Protein AF-A0A951RUV2-F1 (afdb_monomer_lite)

Foldseek 3Di:
DDPPDDQPPPPPFDDLQVLADDDDQDLDDDDPVLLVVLVVQCVDPPRRANLSVVSCCVNFLCVDPLLVVLLCVLLVLLLVFQKFKADPVRDTPPVLSVVPRSDQALSVLLVQQLCCQAAQKWKKFWDQDPVVRDIDIGTQPPNQDQLLQCWGHSYSVDDDTDNVCPGPCELAGMDMHGDNRDRHLSSVLSVLRSLLVVLVVVVVVVCVCVVQPEEEAEDAPVDPVRVVVVVVVVVVVDDHHYDYDYPPDDDDDDDDPPDPSVVSVVSNVVSSQVSLCSRQVADQDPDPPPDDPVRNVVSVVSSVVVSVVSQVSSQVCCAPRVQVNCCVSPNDPPPIGMHTDDDDPLVVVVVVVVVCVVPDDDDPVVCCVSVVDDDPDDDDDPPVDDDPPPDPPDDD

Radius of gyration: 33.28 Å; chains: 1; bounding box: 91×109×93 Å

Secondary structure (DSSP, 8-state):
-----------S---TGGGPPP-PPP-----HHHHHHHHHHHT-SSS---HHHHHHIIIIITTSHHHHHHHHHHHHHHHTS-EEEE-TTS-B-HHHHHHHTT-HHHHHHHHHHHHHHHHSEEEEEEEEETTTTEEEEEEPPGGGEETTTTEEESSTTSS-EEETTTSTTBTTTEEEEE-SS--HHHHHHHHHHHHHHHHHHHHHHHHHHHHS--EEEE--TT-HHHHHHHHHHHHHT-SS-EEEE-TT---PPP------SHHHHHHHHHHHHHHHHHHTSS-----TTT--HHHHHHHHHHHHHHHHHHHHHHHHHIIIIIHHHHHHHTSS-TT-EEEE-----HHHHHHHHHHHTTTSPPPHHHHHHHH------PPP---S-----TTSSS--

Sequence (396 aa):
MAATQQNAKVGNQRRIYTDLVEKSISLVRQDIMKWKAAWRAALNADYPSRYQLYNLYDTDILQDALVTSQIENRIQATLGANFNLYNSGGDIDEELTAAHQNTELFNELIKQILNTRFFGHSLIEFDWDDSHEKLSVNLIPRQNVLPKQGTVLKDYSEQNGIQYRDESGYGVWILEFGSNIDLGLLNKAVPHVLFKKFAQSCWSELAEIYGIPPRVYKTDTQDPQALARGKRMMKDMGAAAWFIIDTTEEFEWAKGVSTNGDVYNNLIRLSDNQISLLIQGAIIGQDTEHGSYGKDAAGQNLLNSLVLADMALVEMYMNSKVMPALAAIGIVPADTKFKFEMAEDLAELWKMTTEALPYYEIDPEWVKDKFGLEVTGKREQSNPFGSLNAAESFFV

Structure (mmCIF, N/CA/C/O backbone):
data_AF-A0A951RUV2-F1
#
_entry.id   AF-A0A951RUV2-F1
#
loop_
_atom_site.group_PDB
_atom_site.id
_atom_site.type_symbol
_atom_site.label_atom_id
_atom_site.label_alt_id
_atom_site.label_comp_id
_atom_site.label_asym_id
_atom_site.label_entity_id
_atom_site.label_seq_id
_atom_site.pdbx_PDB_ins_code
_atom_site.Cartn_x
_atom_site.Cartn_y
_atom_site.Cartn_z
_atom_site.occupancy
_atom_site.B_iso_or_equiv
_atom_site.auth_seq_id
_atom_site.auth_comp_id
_atom_site.auth_asym_id
_atom_site.auth_atom_id
_atom_site.pdbx_PDB_model_num
ATOM 1 N N . MET A 1 1 ? -14.683 -9.192 44.762 1.00 33.47 1 MET A N 1
ATOM 2 C CA . MET A 1 1 ? -14.548 -10.506 44.101 1.00 33.47 1 MET A CA 1
ATOM 3 C C . MET A 1 1 ? -14.005 -10.239 42.710 1.00 33.47 1 MET A C 1
ATOM 5 O O . MET A 1 1 ? -14.765 -9.822 41.851 1.00 33.47 1 MET A O 1
ATOM 9 N N . ALA A 1 2 ? -12.685 -10.328 42.548 1.00 30.19 2 ALA A N 1
ATOM 10 C CA . ALA A 1 2 ? -12.018 -10.106 41.270 1.00 30.19 2 ALA A CA 1
ATOM 11 C C . ALA A 1 2 ? -12.207 -11.360 40.411 1.00 30.19 2 ALA A C 1
ATOM 13 O O . ALA A 1 2 ? -11.742 -12.436 40.786 1.00 30.19 2 ALA A O 1
ATOM 14 N N . ALA A 1 3 ? -12.953 -11.237 39.315 1.00 30.61 3 ALA A N 1
ATOM 15 C CA . ALA A 1 3 ? -13.067 -12.298 38.330 1.00 30.61 3 ALA A CA 1
ATOM 16 C C . ALA A 1 3 ? -11.730 -12.392 37.589 1.00 30.61 3 ALA A C 1
ATOM 18 O O . ALA A 1 3 ? -11.352 -11.493 36.846 1.00 30.61 3 ALA A O 1
ATOM 19 N N . THR A 1 4 ? -10.990 -13.465 37.846 1.00 32.16 4 THR A N 1
ATOM 20 C CA . THR A 1 4 ? -9.797 -13.846 37.096 1.00 32.16 4 THR A CA 1
ATOM 21 C C . THR A 1 4 ? -10.212 -14.119 35.648 1.00 32.16 4 THR A C 1
ATOM 23 O O . THR A 1 4 ? -10.772 -15.176 35.361 1.00 32.16 4 THR A O 1
ATOM 26 N N . GLN A 1 5 ? -9.984 -13.162 34.745 1.00 36.44 5 GLN A N 1
ATOM 27 C CA . GLN A 1 5 ? -10.025 -13.416 33.306 1.00 36.44 5 GLN A CA 1
ATOM 28 C C . GLN A 1 5 ? -8.937 -14.450 33.000 1.00 36.44 5 GLN A C 1
ATOM 30 O O . GLN A 1 5 ? -7.744 -14.201 33.160 1.00 36.44 5 GLN A O 1
ATOM 35 N N . GLN A 1 6 ? -9.357 -15.667 32.659 1.00 34.53 6 GLN A N 1
ATOM 36 C CA . GLN A 1 6 ? -8.458 -16.680 32.129 1.00 34.53 6 GLN A CA 1
ATOM 37 C C . GLN A 1 6 ? -8.053 -16.234 30.725 1.00 34.53 6 GLN A C 1
ATOM 39 O O . GLN A 1 6 ? -8.853 -16.357 29.801 1.00 34.53 6 GLN A O 1
ATOM 44 N N . ASN A 1 7 ? -6.823 -15.738 30.570 1.00 40.34 7 ASN A N 1
ATOM 45 C CA . ASN A 1 7 ? -6.194 -15.605 29.256 1.00 40.34 7 ASN A CA 1
ATOM 46 C C . ASN A 1 7 ? -6.353 -16.943 28.530 1.00 40.34 7 ASN A C 1
ATOM 48 O O . ASN A 1 7 ? -6.012 -17.993 29.093 1.00 40.34 7 ASN A O 1
ATOM 52 N N . ALA A 1 8 ? -6.910 -16.915 27.319 1.00 44.31 8 ALA A N 1
ATOM 53 C CA . ALA A 1 8 ? -7.045 -18.096 26.483 1.00 44.31 8 ALA A CA 1
ATOM 54 C C . ALA A 1 8 ? -5.636 -18.638 26.209 1.00 44.31 8 ALA A C 1
ATOM 56 O O . ALA A 1 8 ? -4.925 -18.156 25.333 1.00 44.31 8 ALA A O 1
ATOM 57 N N . LYS A 1 9 ? -5.190 -19.606 27.022 1.00 45.03 9 LYS A N 1
ATOM 58 C CA . LYS A 1 9 ? -3.897 -20.262 26.836 1.00 45.03 9 LYS A CA 1
ATOM 59 C C . LYS A 1 9 ? -3.842 -20.787 25.407 1.00 45.03 9 LYS A C 1
ATOM 61 O O . LYS A 1 9 ? -4.787 -21.447 24.978 1.00 45.03 9 LYS A O 1
ATOM 66 N N . VAL A 1 10 ? -2.723 -20.506 24.734 1.00 51.00 10 VAL A N 1
ATOM 67 C CA . VAL A 1 10 ? -2.318 -20.977 23.401 1.00 51.00 10 VAL A CA 1
ATOM 68 C C . VAL A 1 10 ? -2.370 -22.511 23.360 1.00 51.00 10 VAL A C 1
ATOM 70 O O . VAL A 1 10 ? -1.379 -23.215 23.535 1.00 51.00 10 VAL A O 1
ATOM 73 N N . GLY A 1 11 ? -3.571 -23.067 23.252 1.00 41.19 11 GLY A N 1
ATOM 74 C CA . GLY A 1 11 ? -3.812 -24.497 23.308 1.00 41.19 11 GLY A CA 1
ATOM 75 C C . GLY A 1 11 ? -3.568 -25.099 21.939 1.00 41.19 11 GLY A C 1
ATOM 76 O O . GLY A 1 11 ? -4.461 -25.053 21.107 1.00 41.19 11 GLY A O 1
ATOM 77 N N . ASN A 1 12 ? -2.375 -25.661 21.720 1.00 49.88 12 ASN A N 1
ATOM 78 C CA . ASN A 1 12 ? -2.030 -26.570 20.616 1.00 49.88 12 ASN A CA 1
ATOM 79 C C . ASN A 1 12 ? -2.575 -26.162 19.225 1.00 49.88 12 ASN A C 1
ATOM 81 O O . ASN A 1 12 ? -2.981 -27.017 18.437 1.00 49.88 12 ASN A O 1
ATOM 85 N N . GLN A 1 13 ? -2.633 -24.858 18.944 1.00 61.56 13 GLN A N 1
ATOM 86 C CA . GLN A 1 13 ? -3.027 -24.330 17.644 1.00 61.56 13 GLN A CA 1
ATOM 87 C C . GLN A 1 13 ? -1.824 -24.350 16.712 1.00 61.56 13 GLN A C 1
ATOM 89 O O . GLN A 1 13 ? -0.704 -24.002 17.093 1.00 61.56 13 GLN A O 1
ATOM 94 N N . ARG A 1 14 ? -2.060 -24.797 15.481 1.00 68.75 14 ARG A N 1
ATOM 95 C CA . ARG A 1 14 ? -1.040 -24.835 14.445 1.00 68.75 14 ARG A CA 1
ATOM 96 C C . ARG A 1 14 ? -0.715 -23.404 14.013 1.00 68.75 14 ARG A C 1
ATOM 98 O O . ARG A 1 14 ? -1.588 -22.729 13.484 1.00 68.75 14 ARG A O 1
ATOM 105 N N . ARG A 1 15 ? 0.534 -22.978 14.212 1.00 82.75 15 ARG A N 1
ATOM 106 C CA . ARG A 1 15 ? 1.041 -21.678 13.746 1.00 82.75 15 ARG A CA 1
ATOM 107 C C . ARG A 1 15 ? 1.418 -21.786 12.271 1.00 82.75 15 ARG A C 1
ATOM 109 O O . ARG A 1 15 ? 2.329 -22.540 11.927 1.00 82.75 15 ARG A O 1
ATOM 116 N N . ILE A 1 16 ? 0.702 -21.083 11.398 1.00 86.06 16 ILE A N 1
ATOM 117 C CA . ILE A 1 16 ? 0.929 -21.121 9.948 1.00 86.06 16 ILE A CA 1
ATOM 118 C C . ILE A 1 16 ? 2.217 -20.381 9.598 1.00 86.06 16 ILE A C 1
ATOM 120 O O . ILE A 1 16 ? 2.990 -20.882 8.785 1.00 86.06 16 ILE A O 1
ATOM 124 N N . TYR A 1 17 ? 2.468 -19.225 10.214 1.00 85.00 17 TYR A N 1
ATOM 125 C CA . TYR A 1 17 ? 3.610 -18.365 9.917 1.00 85.00 17 TYR A CA 1
ATOM 126 C C . TYR A 1 17 ? 4.951 -19.076 10.142 1.00 85.00 17 TYR A C 1
ATOM 128 O O . TYR A 1 17 ? 5.826 -19.039 9.281 1.00 85.00 17 TYR A O 1
ATOM 136 N N . THR A 1 18 ? 5.093 -19.803 11.255 1.00 84.69 18 THR A N 1
ATOM 137 C CA . THR A 1 18 ? 6.310 -20.570 11.582 1.00 84.69 18 THR A CA 1
ATOM 138 C C . THR A 1 18 ? 6.524 -21.784 10.665 1.00 84.69 18 THR A C 1
ATOM 140 O O . THR A 1 18 ? 7.637 -22.286 10.548 1.00 84.69 18 THR A O 1
ATOM 143 N N . ASP A 1 19 ? 5.465 -22.261 10.005 1.00 84.06 19 ASP A N 1
ATOM 144 C CA . ASP A 1 19 ? 5.471 -23.428 9.114 1.00 84.06 19 ASP A CA 1
ATOM 145 C C . ASP A 1 19 ? 5.934 -23.090 7.675 1.00 84.06 19 ASP A C 1
ATOM 147 O O . ASP A 1 19 ? 6.015 -23.994 6.832 1.00 84.06 19 ASP A O 1
ATOM 151 N N . LEU A 1 20 ? 6.181 -21.808 7.370 1.00 87.56 20 LEU A N 1
ATOM 152 C CA . LEU A 1 20 ? 6.536 -21.312 6.038 1.00 87.56 20 LEU A CA 1
ATOM 153 C C . LEU A 1 20 ? 8.017 -21.515 5.707 1.00 87.56 20 LEU A C 1
ATOM 155 O O . LEU A 1 20 ? 8.896 -21.388 6.556 1.00 87.56 20 LEU A O 1
ATOM 159 N N . VAL A 1 21 ? 8.297 -21.777 4.430 1.00 85.44 21 VAL A N 1
ATOM 160 C CA . VAL A 1 21 ? 9.667 -21.885 3.917 1.00 85.44 21 VAL A CA 1
ATOM 161 C C . VAL A 1 21 ? 10.107 -20.538 3.353 1.00 85.44 21 VAL A C 1
ATOM 163 O O . VAL A 1 21 ? 9.535 -20.048 2.376 1.00 85.44 21 VAL A O 1
ATOM 166 N N . GLU A 1 22 ? 11.155 -19.956 3.934 1.00 81.69 22 GLU A N 1
ATOM 167 C CA . GLU A 1 22 ? 11.771 -18.741 3.400 1.00 81.69 22 GLU A CA 1
ATOM 168 C C . GLU A 1 22 ? 12.404 -18.997 2.028 1.00 81.69 22 GLU A C 1
ATOM 170 O O . GLU A 1 22 ? 13.127 -19.975 1.812 1.00 81.69 22 GLU A O 1
ATOM 175 N N . LYS A 1 23 ? 12.153 -18.085 1.085 1.00 81.50 23 LYS A N 1
ATOM 176 C CA . LYS A 1 23 ? 12.710 -18.152 -0.267 1.00 81.50 23 LYS A CA 1
ATOM 177 C C . LYS A 1 23 ? 13.281 -16.824 -0.712 1.00 81.50 23 LYS A C 1
ATOM 179 O O . LYS A 1 23 ? 12.671 -15.775 -0.530 1.00 81.50 23 LYS A O 1
ATOM 184 N N . SER A 1 24 ? 14.413 -16.900 -1.404 1.00 79.56 24 SER A N 1
ATOM 185 C CA . SER A 1 24 ? 14.968 -15.755 -2.108 1.00 79.56 24 SER A CA 1
ATOM 186 C C . SER A 1 24 ? 14.101 -15.395 -3.315 1.00 79.56 24 SER A C 1
ATOM 188 O O . SER A 1 24 ? 13.704 -16.247 -4.115 1.00 79.56 24 SER A O 1
ATOM 190 N N . ILE A 1 25 ? 13.809 -14.104 -3.452 1.00 79.19 25 ILE A N 1
ATOM 191 C CA . ILE A 1 25 ? 13.103 -13.570 -4.613 1.00 79.19 25 ILE A CA 1
ATOM 192 C C . ILE A 1 25 ? 14.134 -13.296 -5.710 1.00 79.19 25 ILE A C 1
ATOM 194 O O . ILE A 1 25 ? 15.164 -12.660 -5.487 1.00 79.19 25 ILE A O 1
ATOM 198 N N . SER A 1 26 ? 13.868 -13.798 -6.915 1.00 77.25 26 SER A N 1
ATOM 199 C CA . SER A 1 26 ? 14.764 -13.619 -8.056 1.00 77.25 26 SER A CA 1
ATOM 200 C C . SER A 1 26 ? 14.642 -12.209 -8.643 1.00 77.25 26 SER A C 1
ATOM 202 O O . SER A 1 26 ? 13.585 -11.831 -9.147 1.00 77.25 26 SER A O 1
ATOM 204 N N . LEU A 1 27 ? 15.741 -11.451 -8.637 1.00 78.00 27 LEU A N 1
ATOM 205 C CA . LEU A 1 27 ? 15.823 -10.076 -9.153 1.00 78.00 27 LEU A CA 1
ATOM 206 C C . LEU A 1 27 ? 16.103 -10.030 -10.666 1.00 78.00 27 LEU A C 1
ATOM 208 O O . LEU A 1 27 ? 17.042 -9.385 -11.132 1.00 78.00 27 LEU A O 1
ATOM 212 N N . VAL A 1 28 ? 15.318 -10.757 -11.460 1.00 78.94 28 VAL A N 1
ATOM 213 C CA . VAL A 1 28 ? 15.445 -10.725 -12.927 1.00 78.94 28 VAL A CA 1
ATOM 214 C C . VAL A 1 28 ? 14.658 -9.544 -13.481 1.00 78.94 28 VAL A C 1
ATOM 216 O O . VAL A 1 28 ? 13.557 -9.267 -13.016 1.00 78.94 28 VAL A O 1
ATOM 219 N N . ARG A 1 29 ? 15.178 -8.906 -14.540 1.00 78.38 29 ARG A N 1
ATOM 220 C CA . ARG A 1 29 ? 14.469 -7.857 -15.287 1.00 78.38 29 ARG A CA 1
ATOM 221 C C . ARG A 1 29 ? 13.026 -8.272 -15.586 1.00 78.38 29 ARG A C 1
ATOM 223 O O . ARG A 1 29 ? 12.790 -9.311 -16.217 1.00 78.38 29 ARG A O 1
ATOM 230 N N . GLN A 1 30 ? 12.088 -7.439 -15.157 1.00 86.81 30 GLN A N 1
ATOM 231 C CA . GLN A 1 30 ? 10.666 -7.609 -15.411 1.00 86.81 30 GLN A CA 1
ATOM 232 C C . GLN A 1 30 ? 10.234 -6.820 -16.649 1.00 86.81 30 GLN A C 1
ATOM 234 O O . GLN A 1 30 ? 10.811 -5.784 -16.984 1.00 86.81 30 GLN A O 1
ATOM 239 N N . ASP A 1 31 ? 9.234 -7.338 -17.356 1.00 88.62 31 ASP A N 1
ATOM 240 C CA . ASP A 1 31 ? 8.676 -6.720 -18.555 1.00 88.62 31 ASP A CA 1
ATOM 241 C C . ASP A 1 31 ? 7.156 -6.939 -18.641 1.00 88.62 31 ASP A C 1
ATOM 243 O O . ASP A 1 31 ? 6.545 -7.665 -17.850 1.00 88.62 31 ASP A O 1
ATOM 247 N N . ILE A 1 32 ? 6.532 -6.300 -19.632 1.00 92.50 32 ILE A N 1
ATOM 248 C CA . ILE A 1 32 ? 5.085 -6.376 -19.861 1.00 92.50 32 ILE A CA 1
ATOM 249 C C . ILE A 1 32 ? 4.626 -7.802 -20.192 1.00 92.50 32 ILE A C 1
ATOM 251 O O . ILE A 1 32 ? 3.487 -8.162 -19.891 1.00 92.50 32 ILE A O 1
ATOM 255 N N . MET A 1 33 ? 5.471 -8.624 -20.820 1.00 92.44 33 MET A N 1
ATOM 256 C CA . MET A 1 33 ? 5.116 -9.999 -21.164 1.00 92.44 33 MET A CA 1
ATOM 257 C C . MET A 1 33 ? 5.025 -10.861 -19.902 1.00 92.44 33 MET A C 1
ATOM 259 O O . MET A 1 33 ? 4.027 -11.564 -19.725 1.00 92.44 33 MET A O 1
ATOM 263 N N . LYS A 1 34 ? 6.011 -10.747 -19.005 1.00 91.75 34 LYS A N 1
ATOM 264 C CA . LYS A 1 34 ? 6.025 -11.401 -17.691 1.00 91.75 34 LYS A CA 1
ATOM 265 C C . LYS A 1 34 ? 4.861 -10.942 -16.825 1.00 91.75 34 LYS A C 1
ATOM 267 O O . LYS A 1 34 ? 4.158 -11.787 -16.280 1.00 91.75 34 LYS A O 1
ATOM 272 N N . TRP A 1 35 ? 4.580 -9.638 -16.780 1.00 94.81 35 TRP A N 1
ATOM 273 C CA . TRP A 1 35 ? 3.401 -9.129 -16.077 1.00 94.81 35 TRP A CA 1
ATOM 274 C C . TRP A 1 35 ? 2.098 -9.710 -16.638 1.00 94.81 35 TRP A C 1
ATOM 276 O O . TRP A 1 35 ? 1.280 -10.210 -15.875 1.00 94.81 35 TRP A O 1
ATOM 286 N N . LYS A 1 36 ? 1.901 -9.725 -17.965 1.00 95.12 36 LYS A N 1
ATOM 287 C CA . LYS A 1 36 ? 0.700 -10.328 -18.573 1.00 95.12 36 LYS A CA 1
ATOM 288 C C . LYS A 1 36 ? 0.582 -11.823 -18.273 1.00 95.12 36 LYS A C 1
ATOM 290 O O . LYS A 1 36 ? -0.534 -12.319 -18.137 1.00 95.12 36 LYS A O 1
ATOM 295 N N . ALA A 1 37 ? 1.694 -12.553 -18.200 1.00 94.44 37 ALA A N 1
ATOM 296 C CA . ALA A 1 37 ? 1.693 -13.958 -17.801 1.00 94.44 37 ALA A CA 1
ATOM 297 C C . ALA A 1 37 ? 1.277 -14.123 -16.330 1.00 94.44 37 ALA A C 1
ATOM 299 O O . ALA A 1 37 ? 0.342 -14.874 -16.056 1.00 94.44 37 ALA A O 1
ATOM 300 N N . ALA A 1 38 ? 1.879 -13.351 -15.420 1.00 93.69 38 ALA A N 1
ATOM 301 C CA . ALA A 1 38 ? 1.530 -13.334 -14.000 1.00 93.69 38 ALA A CA 1
ATOM 302 C C . ALA A 1 38 ? 0.065 -12.927 -13.771 1.00 93.69 38 ALA A C 1
ATOM 304 O O . ALA A 1 38 ? -0.645 -13.544 -12.982 1.00 93.69 38 ALA A O 1
ATOM 305 N N . TRP A 1 39 ? -0.427 -11.935 -14.516 1.00 94.38 39 TRP A N 1
ATOM 306 C CA . TRP A 1 39 ? -1.814 -11.488 -14.442 1.00 94.38 39 TRP A CA 1
ATOM 307 C C . TRP A 1 39 ? -2.788 -12.580 -14.904 1.00 94.38 39 TRP A C 1
ATOM 309 O O . TRP A 1 39 ? -3.780 -12.846 -14.228 1.00 94.38 39 TRP A O 1
ATOM 319 N N . ARG A 1 40 ? -2.489 -13.286 -16.004 1.00 93.81 40 ARG A N 1
ATOM 320 C CA . ARG A 1 40 ? -3.294 -14.442 -16.439 1.00 93.81 40 ARG A CA 1
ATOM 321 C C . ARG A 1 40 ? -3.271 -15.580 -15.420 1.00 93.81 40 ARG A C 1
ATOM 323 O O . ARG A 1 40 ? -4.313 -16.184 -15.194 1.00 93.81 40 ARG A O 1
ATOM 330 N N . ALA A 1 41 ? -2.121 -15.856 -14.805 1.00 92.75 41 ALA A N 1
ATOM 331 C CA . ALA A 1 41 ? -2.004 -16.864 -13.753 1.00 92.75 41 ALA A CA 1
ATOM 332 C C . ALA A 1 41 ? -2.844 -16.493 -12.519 1.00 92.75 41 ALA A C 1
ATOM 334 O O . ALA A 1 41 ? -3.555 -17.338 -11.981 1.00 92.75 41 ALA A O 1
ATOM 335 N N . ALA A 1 42 ? -2.849 -15.217 -12.126 1.00 91.88 42 ALA A N 1
ATOM 336 C CA . ALA A 1 42 ? -3.650 -14.723 -11.010 1.00 91.88 42 ALA A CA 1
ATOM 337 C C . ALA A 1 42 ? -5.163 -14.797 -11.278 1.00 91.88 42 ALA A C 1
ATOM 339 O O . ALA A 1 42 ? -5.942 -15.009 -10.349 1.00 91.88 42 ALA A O 1
ATOM 340 N N . LEU A 1 43 ? -5.574 -14.640 -12.542 1.00 90.44 43 LEU A N 1
ATOM 341 C CA . LEU A 1 43 ? -6.968 -14.733 -12.987 1.00 90.44 43 LEU A CA 1
ATOM 342 C C . LEU A 1 43 ? -7.415 -16.156 -13.359 1.00 90.44 43 LEU A C 1
ATOM 344 O O . LEU A 1 43 ? -8.573 -16.340 -13.738 1.00 90.44 43 LEU A O 1
ATOM 348 N N . ASN A 1 44 ? -6.534 -17.156 -13.280 1.00 90.56 44 ASN A N 1
ATOM 349 C CA . ASN A 1 44 ? -6.889 -18.530 -13.616 1.00 90.56 44 ASN A CA 1
ATOM 350 C C . ASN A 1 44 ? -8.044 -19.017 -12.717 1.00 90.56 44 ASN A C 1
ATOM 352 O O . ASN A 1 44 ? -8.033 -18.831 -11.498 1.00 90.56 44 ASN A O 1
ATOM 356 N N . ALA A 1 45 ? -9.075 -19.599 -13.334 1.00 86.00 45 ALA A N 1
ATOM 357 C CA . ALA A 1 45 ? -10.279 -20.003 -12.624 1.00 86.00 45 ALA A CA 1
ATOM 358 C C . ALA A 1 45 ? -10.041 -21.212 -11.707 1.00 86.00 45 ALA A C 1
ATOM 360 O O . ALA A 1 45 ? -10.546 -21.198 -10.580 1.00 86.00 45 ALA A O 1
ATOM 361 N N . ASP A 1 46 ? -9.261 -22.182 -12.186 1.00 84.12 46 ASP A N 1
ATOM 362 C CA . ASP A 1 46 ? -9.061 -23.495 -11.569 1.00 84.12 46 ASP A CA 1
ATOM 363 C C . ASP A 1 46 ? -7.862 -23.479 -10.614 1.00 84.12 46 ASP A C 1
ATOM 365 O O . ASP A 1 46 ? -7.964 -23.887 -9.457 1.00 84.12 46 ASP A O 1
ATOM 369 N N . TYR A 1 47 ? -6.739 -22.926 -11.084 1.00 83.88 47 TYR A N 1
ATOM 370 C CA . TYR A 1 47 ? -5.466 -22.874 -10.362 1.00 83.88 47 TYR A CA 1
ATOM 371 C C . TYR A 1 47 ? -4.921 -21.438 -10.329 1.00 83.88 47 TYR A C 1
ATOM 373 O O . TYR A 1 47 ? -3.949 -21.129 -11.027 1.00 83.88 47 TYR A O 1
ATOM 381 N N . PRO A 1 48 ? -5.564 -20.523 -9.576 1.00 88.19 48 PRO A N 1
ATOM 382 C CA . PRO A 1 48 ? -5.084 -19.155 -9.438 1.00 88.19 48 PRO A CA 1
ATOM 383 C C . PRO A 1 48 ? -3.722 -19.137 -8.746 1.00 88.19 48 PRO A C 1
ATOM 385 O O . PRO A 1 48 ? -3.521 -19.803 -7.735 1.00 88.19 48 PRO A O 1
ATOM 388 N N . SER A 1 49 ? -2.800 -18.324 -9.254 1.00 90.00 49 SER A N 1
ATOM 389 C CA . SER A 1 49 ? -1.486 -18.130 -8.642 1.00 90.00 49 SER A CA 1
ATOM 390 C C . SER A 1 49 ? -1.079 -16.663 -8.697 1.00 90.00 49 SER A C 1
ATOM 392 O O . SER A 1 49 ? -1.030 -16.064 -9.771 1.00 90.00 49 SER A O 1
ATOM 394 N N . ARG A 1 50 ? -0.814 -16.070 -7.527 1.00 91.62 50 ARG A N 1
ATOM 395 C CA . ARG A 1 50 ? -0.505 -14.635 -7.388 1.00 91.62 50 ARG A CA 1
ATOM 396 C C . ARG A 1 50 ? 0.959 -14.342 -7.065 1.00 91.62 50 ARG A C 1
ATOM 398 O O . ARG A 1 50 ? 1.357 -13.185 -7.159 1.00 91.62 50 ARG A O 1
ATOM 405 N N . TYR A 1 51 ? 1.776 -15.351 -6.745 1.00 92.44 51 TYR A N 1
ATOM 406 C CA . TYR A 1 51 ? 3.149 -15.127 -6.272 1.00 92.44 51 TYR A CA 1
ATOM 407 C C . TYR A 1 51 ? 4.007 -14.351 -7.282 1.00 92.44 51 TYR A C 1
ATOM 409 O O . TYR A 1 51 ? 4.758 -13.467 -6.891 1.00 92.44 51 TYR A O 1
ATOM 417 N N . GLN A 1 52 ? 3.862 -14.615 -8.588 1.00 92.38 52 GLN A N 1
ATOM 418 C CA . GLN A 1 52 ? 4.608 -13.890 -9.627 1.00 92.38 52 GLN A CA 1
ATOM 419 C C . GLN A 1 52 ? 4.246 -12.402 -9.661 1.00 92.38 52 GLN A C 1
ATOM 421 O O . GLN A 1 52 ? 5.097 -11.560 -9.935 1.00 92.38 52 GLN A O 1
ATOM 426 N N . LEU A 1 53 ? 2.979 -12.095 -9.384 1.00 93.31 53 LEU A N 1
ATOM 427 C CA . LEU A 1 53 ? 2.454 -10.739 -9.352 1.00 93.31 53 LEU A CA 1
ATOM 428 C C . LEU A 1 53 ? 2.981 -9.998 -8.113 1.00 93.31 53 LEU A C 1
ATOM 430 O O . LEU A 1 53 ? 3.469 -8.882 -8.237 1.00 93.31 53 LEU A O 1
ATOM 434 N N . TYR A 1 54 ? 2.957 -10.645 -6.944 1.00 93.81 54 TYR A N 1
ATOM 435 C CA . TYR A 1 54 ? 3.499 -10.072 -5.708 1.00 93.81 54 TYR A CA 1
ATOM 436 C C . TYR A 1 54 ? 5.022 -9.909 -5.753 1.00 93.81 54 TYR A C 1
ATOM 438 O O . TYR A 1 54 ? 5.524 -8.860 -5.372 1.00 93.81 54 TYR A O 1
ATOM 446 N N . ASN A 1 55 ? 5.752 -10.866 -6.331 1.00 92.81 55 ASN A N 1
ATOM 447 C CA . ASN A 1 55 ? 7.190 -10.714 -6.560 1.00 92.81 55 ASN A CA 1
ATOM 448 C C . ASN A 1 55 ? 7.488 -9.497 -7.440 1.00 92.81 55 ASN A C 1
ATOM 450 O O . ASN A 1 55 ? 8.363 -8.713 -7.104 1.00 92.81 55 ASN A O 1
ATOM 454 N N . LEU A 1 56 ? 6.736 -9.310 -8.531 1.00 93.56 56 LEU A N 1
ATOM 455 C CA . LEU A 1 56 ? 6.870 -8.126 -9.380 1.00 93.56 56 LEU A CA 1
ATOM 456 C C . LEU A 1 56 ? 6.628 -6.829 -8.594 1.00 93.56 56 LEU A C 1
ATOM 458 O O . LEU A 1 56 ? 7.327 -5.839 -8.814 1.00 93.56 56 LEU A O 1
ATOM 462 N N . TYR A 1 57 ? 5.646 -6.824 -7.688 1.00 94.94 57 TYR A N 1
ATOM 463 C CA . TYR A 1 57 ? 5.378 -5.658 -6.852 1.00 94.94 57 TYR A CA 1
ATOM 464 C C . TYR A 1 57 ? 6.571 -5.314 -5.964 1.00 94.94 57 TYR A C 1
ATOM 466 O O . TYR A 1 57 ? 7.013 -4.167 -5.981 1.00 94.94 57 TYR A O 1
ATOM 474 N N . ASP A 1 58 ? 7.120 -6.302 -5.261 1.00 91.38 58 ASP A N 1
ATOM 475 C CA . ASP A 1 58 ? 8.210 -6.103 -4.306 1.00 91.38 58 ASP A CA 1
ATOM 476 C C . ASP A 1 58 ? 9.529 -5.712 -4.996 1.00 91.38 58 ASP A C 1
ATOM 478 O O . ASP A 1 58 ? 10.251 -4.832 -4.517 1.00 91.38 58 ASP A O 1
ATOM 482 N N . THR A 1 59 ? 9.848 -6.330 -6.142 1.00 89.69 59 THR A N 1
ATOM 483 C CA . THR A 1 59 ? 11.145 -6.136 -6.817 1.00 89.69 59 THR A CA 1
ATOM 484 C C . THR A 1 59 ? 11.216 -4.896 -7.694 1.00 89.69 59 THR A C 1
ATOM 486 O O . THR A 1 59 ? 12.302 -4.348 -7.884 1.00 89.69 59 THR A O 1
ATOM 489 N N . ASP A 1 60 ? 10.092 -4.460 -8.267 1.00 90.50 60 ASP A N 1
ATOM 490 C CA . ASP A 1 60 ? 10.083 -3.384 -9.259 1.00 90.50 60 ASP A CA 1
ATOM 491 C C . ASP A 1 60 ? 9.106 -2.265 -8.916 1.00 90.50 60 ASP A C 1
ATOM 493 O O . ASP A 1 60 ? 9.486 -1.099 -8.990 1.00 90.50 60 ASP A O 1
ATOM 497 N N . ILE A 1 61 ? 7.862 -2.586 -8.551 1.00 95.12 61 ILE A N 1
ATOM 498 C CA . ILE A 1 61 ? 6.804 -1.568 -8.455 1.00 95.12 61 ILE A CA 1
ATOM 499 C C . ILE A 1 61 ? 6.962 -0.701 -7.207 1.00 95.12 61 ILE A C 1
ATOM 501 O O . ILE A 1 61 ? 6.899 0.519 -7.308 1.00 95.12 61 ILE A O 1
ATOM 505 N N . LEU A 1 62 ? 7.227 -1.312 -6.053 1.00 95.38 62 LEU A N 1
ATOM 506 C CA . LEU A 1 62 ? 7.472 -0.612 -4.786 1.00 95.38 62 LEU A CA 1
ATOM 507 C C . LEU A 1 62 ? 8.887 -0.018 -4.694 1.00 95.38 62 LEU A C 1
ATOM 509 O O . LEU A 1 62 ? 9.214 0.672 -3.733 1.00 95.38 62 LEU A O 1
ATOM 513 N N . GLN A 1 63 ? 9.738 -0.266 -5.691 1.00 94.06 63 GLN A N 1
ATOM 514 C CA . GLN A 1 63 ? 11.022 0.426 -5.821 1.00 94.06 63 GLN A CA 1
ATOM 515 C C . GLN A 1 63 ? 10.879 1.753 -6.585 1.00 94.06 63 GLN A C 1
ATOM 517 O O . GLN A 1 63 ? 11.812 2.555 -6.601 1.00 94.06 63 GLN A O 1
ATOM 522 N N . ASP A 1 64 ? 9.728 2.012 -7.222 1.00 95.31 64 ASP A N 1
ATOM 523 C CA . ASP A 1 64 ? 9.456 3.309 -7.836 1.00 95.31 64 ASP A CA 1
ATOM 524 C C . ASP A 1 64 ? 9.153 4.360 -6.762 1.00 95.31 64 ASP A C 1
ATOM 526 O O . ASP A 1 64 ? 8.198 4.243 -5.993 1.00 95.31 64 ASP A O 1
ATOM 530 N N . ALA A 1 65 ? 9.955 5.426 -6.743 1.00 94.62 65 ALA A N 1
ATOM 531 C CA . ALA A 1 65 ? 9.864 6.470 -5.727 1.00 94.62 65 ALA A CA 1
ATOM 532 C C . ALA A 1 65 ? 8.493 7.166 -5.687 1.00 94.62 65 ALA A C 1
ATOM 534 O O . ALA A 1 65 ? 8.030 7.531 -4.606 1.00 94.62 65 ALA A O 1
ATOM 535 N N . LEU A 1 66 ? 7.830 7.343 -6.839 1.00 94.19 66 LEU A N 1
ATOM 536 C CA . LEU A 1 66 ? 6.523 7.992 -6.878 1.00 94.19 66 LEU A CA 1
ATOM 537 C C . LEU A 1 66 ? 5.448 7.057 -6.327 1.00 94.19 66 LEU A C 1
ATOM 539 O O . LEU A 1 66 ? 4.668 7.482 -5.482 1.00 94.19 66 LEU A O 1
ATOM 543 N N . VAL A 1 67 ? 5.420 5.792 -6.755 1.00 96.12 67 VAL A N 1
ATOM 544 C CA . VAL A 1 67 ? 4.469 4.804 -6.215 1.00 96.12 67 VAL A CA 1
ATOM 545 C C . VAL A 1 67 ? 4.593 4.715 -4.697 1.00 96.12 67 VAL A C 1
ATOM 547 O O . VAL A 1 67 ? 3.592 4.854 -3.994 1.00 96.12 67 VAL A O 1
ATOM 550 N N . THR A 1 68 ? 5.814 4.541 -4.195 1.00 96.06 68 THR A N 1
ATOM 551 C CA . THR A 1 68 ? 6.068 4.378 -2.761 1.00 96.06 68 THR A CA 1
ATOM 552 C C . THR A 1 68 ? 5.700 5.628 -1.984 1.00 96.06 68 THR A C 1
ATOM 554 O O . THR A 1 68 ? 4.970 5.526 -1.005 1.00 96.06 68 THR A O 1
ATOM 557 N N . SER A 1 69 ? 6.092 6.815 -2.455 1.00 94.75 69 SER A N 1
ATOM 558 C CA . SER A 1 69 ? 5.703 8.074 -1.812 1.00 94.75 69 SER A CA 1
ATOM 559 C C . SER A 1 69 ? 4.183 8.226 -1.711 1.00 94.75 69 SER A C 1
ATOM 561 O O . SER A 1 69 ? 3.672 8.600 -0.661 1.00 94.75 69 SER A O 1
ATOM 563 N N . GLN A 1 70 ? 3.443 7.909 -2.774 1.00 94.12 70 GLN A N 1
ATOM 564 C CA . GLN A 1 70 ? 1.991 8.095 -2.802 1.00 94.12 70 GLN A CA 1
ATOM 565 C C . GLN A 1 70 ? 1.244 7.086 -1.918 1.00 94.12 70 GLN A C 1
ATOM 567 O O . GLN A 1 70 ? 0.242 7.436 -1.294 1.00 94.12 70 GLN A O 1
ATOM 572 N N . ILE A 1 71 ? 1.730 5.843 -1.843 1.00 96.25 71 ILE A N 1
ATOM 573 C CA . ILE A 1 71 ? 1.197 4.826 -0.925 1.00 96.25 71 ILE A CA 1
ATOM 574 C C . ILE A 1 71 ? 1.467 5.232 0.524 1.00 96.25 71 ILE A C 1
ATOM 576 O O . ILE A 1 71 ? 0.541 5.256 1.335 1.00 96.25 71 ILE A O 1
ATOM 580 N N . GLU A 1 72 ? 2.710 5.602 0.829 1.00 95.69 72 GLU A N 1
ATOM 581 C CA . GLU A 1 72 ? 3.125 6.004 2.170 1.00 95.69 72 GLU A CA 1
ATOM 582 C C . GLU A 1 72 ? 2.379 7.249 2.650 1.00 95.69 72 GLU A C 1
ATOM 584 O O . GLU A 1 72 ? 1.915 7.259 3.783 1.00 95.69 72 GLU A O 1
ATOM 589 N N . ASN A 1 73 ? 2.141 8.247 1.792 1.00 94.19 73 ASN A N 1
ATOM 590 C CA . ASN A 1 73 ? 1.345 9.423 2.157 1.00 94.19 73 ASN A CA 1
ATOM 591 C C . ASN A 1 73 ? -0.056 9.042 2.661 1.00 94.19 73 ASN A C 1
ATOM 593 O O . ASN A 1 73 ? -0.522 9.594 3.655 1.00 94.19 73 ASN A O 1
ATOM 597 N N . ARG A 1 74 ? -0.730 8.088 2.003 1.00 94.62 74 ARG A N 1
ATOM 598 C CA . ARG A 1 74 ? -2.059 7.618 2.432 1.00 94.62 74 ARG A CA 1
ATOM 599 C C . ARG A 1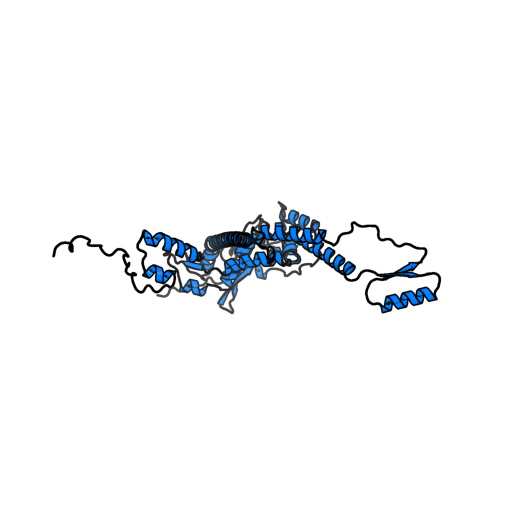 74 ? -1.986 6.816 3.726 1.00 94.62 74 ARG A C 1
ATOM 601 O O . ARG A 1 74 ? -2.771 7.068 4.633 1.00 94.62 74 ARG A O 1
ATOM 608 N N . ILE A 1 75 ? -1.036 5.884 3.821 1.00 96.12 75 ILE A N 1
ATOM 609 C CA . ILE A 1 75 ? -0.855 5.053 5.019 1.00 96.12 75 ILE A CA 1
ATOM 610 C C . ILE A 1 75 ? -0.531 5.928 6.233 1.00 96.12 75 ILE A C 1
ATOM 612 O O . ILE A 1 75 ? -1.170 5.792 7.272 1.00 96.12 75 ILE A O 1
ATOM 616 N N . GLN A 1 76 ? 0.418 6.851 6.098 1.00 95.38 76 GLN A N 1
ATOM 617 C CA . GLN A 1 76 ? 0.855 7.735 7.176 1.00 95.38 76 GLN A CA 1
ATOM 618 C C . GLN A 1 76 ? -0.235 8.724 7.583 1.00 95.38 76 GLN A C 1
ATOM 620 O O . GLN A 1 76 ? -0.401 8.961 8.775 1.00 95.38 76 GLN A O 1
ATOM 625 N N . ALA A 1 77 ? -1.017 9.252 6.636 1.00 93.94 77 ALA A N 1
ATOM 626 C CA . ALA A 1 77 ? -2.147 10.116 6.963 1.00 93.94 77 ALA A CA 1
ATOM 627 C C . ALA A 1 77 ? -3.208 9.383 7.803 1.00 93.94 77 ALA A C 1
ATOM 629 O O . ALA A 1 77 ? -3.716 9.949 8.766 1.00 93.94 77 ALA A O 1
ATOM 630 N N . THR A 1 78 ? -3.511 8.118 7.489 1.00 94.75 78 THR A N 1
ATOM 631 C CA . THR A 1 78 ? -4.440 7.314 8.300 1.00 94.75 78 THR A CA 1
ATOM 632 C C . THR A 1 78 ? -3.840 6.896 9.644 1.00 94.75 78 THR A C 1
ATOM 634 O O . THR A 1 78 ? -4.533 6.956 10.652 1.00 94.75 78 THR A O 1
ATOM 637 N N . LEU A 1 79 ? -2.568 6.484 9.688 1.00 94.38 79 LEU A N 1
ATOM 638 C CA . LEU A 1 79 ? -1.893 6.115 10.942 1.00 94.38 79 LEU A CA 1
ATOM 639 C C . LEU A 1 79 ? -1.696 7.311 11.881 1.00 94.38 79 LEU A C 1
ATOM 641 O O . LEU A 1 79 ? -1.688 7.137 13.093 1.00 94.38 79 LEU A O 1
ATOM 645 N N . GLY A 1 80 ? -1.533 8.513 11.328 1.00 92.19 80 GLY A N 1
ATOM 646 C CA . GLY A 1 80 ? -1.424 9.751 12.093 1.00 92.19 80 GLY A CA 1
ATOM 647 C C . GLY A 1 80 ? -2.756 10.258 12.650 1.00 92.19 80 GLY A C 1
ATOM 648 O O . GLY A 1 80 ? -2.748 11.213 13.424 1.00 92.19 80 GLY A O 1
ATOM 649 N N . ALA A 1 81 ? -3.890 9.658 12.269 1.00 92.69 81 ALA A N 1
ATOM 650 C CA . ALA A 1 81 ? -5.193 10.023 12.805 1.00 92.69 81 ALA A CA 1
ATOM 651 C C . ALA A 1 81 ? -5.421 9.379 14.181 1.00 92.69 81 ALA A C 1
ATOM 653 O O . ALA A 1 81 ? -5.233 8.174 14.364 1.00 92.69 81 ALA A O 1
ATOM 654 N N . ASN A 1 82 ? -5.884 10.179 15.141 1.00 93.62 82 ASN A N 1
ATOM 655 C CA . ASN A 1 82 ? -6.272 9.672 16.452 1.00 93.62 82 ASN A CA 1
ATOM 656 C C . ASN A 1 82 ? -7.528 8.805 16.352 1.00 93.62 82 ASN A C 1
ATOM 658 O O . ASN A 1 82 ? -8.391 9.026 15.499 1.00 93.62 82 ASN A O 1
ATOM 662 N N . PHE A 1 83 ? -7.651 7.826 17.243 1.00 95.50 83 PHE A N 1
ATOM 663 C CA . PHE A 1 83 ? -8.859 7.025 17.376 1.00 95.50 83 PHE A CA 1
ATOM 664 C C . PHE A 1 83 ? -9.278 6.942 18.837 1.00 95.50 83 PHE A C 1
ATOM 666 O O . PHE A 1 83 ? -8.476 7.145 19.738 1.00 95.50 83 PHE A O 1
ATOM 673 N N . ASN A 1 84 ? -10.546 6.618 19.051 1.00 95.75 84 ASN A N 1
ATOM 674 C CA . ASN A 1 84 ? -11.121 6.379 20.361 1.00 95.75 84 ASN A CA 1
ATOM 675 C C . ASN A 1 84 ? -11.706 4.969 20.415 1.00 95.75 84 ASN A C 1
ATOM 677 O O . ASN A 1 84 ? -12.315 4.483 19.450 1.00 95.75 84 ASN A O 1
ATOM 681 N N . LEU A 1 85 ? -11.523 4.320 21.560 1.00 95.69 85 LEU A N 1
ATOM 682 C CA . LEU A 1 85 ? -12.174 3.066 21.897 1.00 95.69 85 LEU A CA 1
ATOM 683 C C . LEU A 1 85 ? -13.375 3.369 22.786 1.00 95.69 85 LEU A C 1
ATOM 685 O O . LEU A 1 85 ? -13.259 4.037 23.807 1.00 95.69 85 LEU A O 1
ATOM 689 N N . TYR A 1 86 ? -14.539 2.886 22.376 1.00 94.06 86 TYR A N 1
ATOM 690 C CA . TYR A 1 86 ? -15.796 3.103 23.076 1.00 94.06 86 TYR A CA 1
ATOM 691 C C . TYR A 1 86 ? -16.189 1.844 23.832 1.00 94.06 86 TYR A C 1
ATOM 693 O O . TYR A 1 86 ? -16.102 0.736 23.293 1.00 94.06 86 TYR A O 1
ATOM 701 N N . ASN A 1 87 ? -16.656 2.025 25.062 1.00 91.12 87 ASN A N 1
ATOM 702 C CA . ASN A 1 87 ? -17.218 0.954 25.870 1.00 91.12 87 ASN A CA 1
ATOM 703 C C . ASN A 1 87 ? -18.639 0.576 25.392 1.00 91.12 87 ASN A C 1
ATOM 705 O O . ASN A 1 87 ? -19.219 1.202 24.499 1.00 91.12 87 ASN A O 1
ATOM 709 N N . SER A 1 88 ? -19.237 -0.441 26.017 1.00 85.62 88 SER A N 1
ATOM 710 C CA . SER A 1 88 ? -20.599 -0.896 25.693 1.00 85.62 88 SER A CA 1
ATOM 711 C C . SER A 1 88 ? -21.689 0.157 25.952 1.00 85.62 88 SER A C 1
ATOM 713 O O . SER A 1 88 ? -22.753 0.094 25.335 1.00 85.62 88 SER A O 1
ATOM 715 N N . GLY A 1 89 ? -21.423 1.134 26.826 1.00 82.56 89 GLY A N 1
ATOM 716 C CA . GLY A 1 89 ? -22.292 2.280 27.107 1.00 82.56 89 GLY A CA 1
ATOM 717 C C . GLY A 1 89 ? -22.245 3.376 26.039 1.00 82.56 89 GLY A C 1
ATOM 718 O O . GLY A 1 89 ? -23.151 4.203 25.985 1.00 82.56 89 GLY A O 1
ATOM 719 N N . GLY A 1 90 ? -21.246 3.346 25.150 1.00 85.69 90 GLY A N 1
ATOM 720 C CA . GLY A 1 90 ? -21.029 4.369 24.128 1.00 85.69 90 GLY A CA 1
ATOM 721 C C . GLY A 1 90 ? -20.174 5.548 24.593 1.00 85.69 90 GLY A C 1
ATOM 722 O O . GLY A 1 90 ? -20.040 6.508 23.835 1.00 85.69 90 GLY A O 1
ATOM 723 N N . ASP A 1 91 ? -19.573 5.463 25.780 1.00 91.38 91 ASP A N 1
ATOM 724 C CA . ASP A 1 91 ? -18.608 6.444 26.275 1.00 91.38 91 ASP A CA 1
ATOM 725 C C . ASP A 1 91 ? -17.185 6.051 25.856 1.00 91.38 91 ASP A C 1
ATOM 727 O O . ASP A 1 91 ? -16.887 4.868 25.653 1.00 91.38 91 ASP A O 1
ATOM 731 N N . ILE A 1 92 ? -16.305 7.046 25.725 1.00 93.44 92 ILE A N 1
ATOM 732 C CA . ILE A 1 92 ? -14.887 6.826 25.417 1.00 93.44 92 ILE A CA 1
ATOM 733 C C . ILE A 1 92 ? -14.210 6.198 26.638 1.00 93.44 92 ILE A C 1
ATOM 735 O O . ILE A 1 92 ? -14.311 6.708 27.752 1.00 93.44 92 ILE A O 1
ATOM 739 N N . ASP A 1 93 ? -13.505 5.093 26.419 1.00 94.69 93 ASP A N 1
ATOM 740 C CA . ASP A 1 93 ? -12.612 4.489 27.400 1.00 94.69 93 ASP A CA 1
ATOM 741 C C . ASP A 1 93 ? -11.220 5.113 27.238 1.00 94.69 93 ASP A C 1
ATOM 743 O O . ASP A 1 93 ? -10.425 4.693 26.393 1.00 94.69 93 ASP A O 1
ATOM 747 N N . GLU A 1 94 ? -10.955 6.181 27.993 1.00 93.81 94 GLU A N 1
ATOM 748 C CA . GLU A 1 94 ? -9.711 6.956 27.893 1.00 93.81 94 GLU A CA 1
ATOM 749 C C . GLU A 1 94 ? -8.469 6.117 28.224 1.00 93.81 94 GLU A C 1
ATOM 751 O O . GLU A 1 94 ? -7.446 6.242 27.550 1.00 93.81 94 GLU A O 1
ATOM 756 N N . GLU A 1 95 ? -8.556 5.234 29.225 1.00 94.31 95 GLU A N 1
ATOM 757 C CA . GLU A 1 95 ? -7.436 4.392 29.656 1.00 94.31 95 GLU A CA 1
ATOM 758 C C . GLU A 1 95 ? -7.103 3.345 28.589 1.00 94.31 95 GLU A C 1
ATOM 760 O O . GLU A 1 95 ? -5.946 3.222 28.178 1.00 94.31 95 GLU A O 1
ATOM 765 N N . LEU A 1 96 ? -8.119 2.640 28.079 1.00 93.06 96 LEU A N 1
ATOM 766 C CA . LEU A 1 96 ? -7.940 1.646 27.023 1.00 93.06 96 LEU A CA 1
ATOM 767 C C . LEU A 1 96 ? -7.475 2.293 25.713 1.00 93.06 96 LEU A C 1
ATOM 769 O O . LEU A 1 96 ? -6.610 1.752 25.022 1.00 93.06 96 LEU A O 1
ATOM 773 N N . THR A 1 97 ? -8.025 3.464 25.381 1.00 94.75 97 THR A N 1
ATOM 774 C CA . THR A 1 97 ? -7.606 4.239 24.208 1.00 94.75 97 THR A CA 1
ATOM 775 C C . THR A 1 97 ? -6.133 4.610 24.330 1.00 94.75 97 THR A C 1
ATOM 777 O O . THR A 1 97 ? -5.352 4.268 23.445 1.00 94.75 97 THR A O 1
ATOM 780 N N . ALA A 1 98 ? -5.710 5.209 25.447 1.00 94.56 98 ALA A N 1
ATOM 781 C CA . ALA A 1 98 ? -4.315 5.582 25.670 1.00 94.56 98 ALA A CA 1
ATOM 782 C C . ALA A 1 98 ? -3.360 4.375 25.657 1.00 94.56 98 A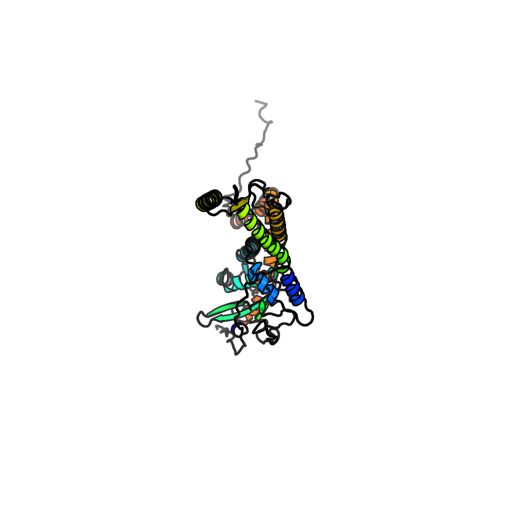LA A C 1
ATOM 784 O O . ALA A 1 98 ? -2.238 4.489 25.164 1.00 94.56 98 ALA A O 1
ATOM 785 N N . ALA A 1 99 ? -3.799 3.213 26.154 1.00 92.69 99 ALA A N 1
ATOM 786 C CA . ALA A 1 99 ? -2.999 1.989 26.165 1.00 92.69 99 ALA A CA 1
ATOM 787 C C . ALA A 1 99 ? -2.727 1.420 24.760 1.00 92.69 99 ALA A C 1
ATOM 789 O O . ALA A 1 99 ? -1.715 0.744 24.562 1.00 92.69 99 ALA A O 1
ATOM 790 N N . HIS A 1 100 ? -3.609 1.680 23.791 1.00 93.19 100 HIS A N 1
ATOM 791 C CA . HIS A 1 100 ? -3.525 1.120 22.438 1.00 93.19 100 HIS A CA 1
ATOM 792 C C . HIS A 1 100 ? -3.194 2.137 21.345 1.00 93.19 100 HIS A C 1
ATOM 794 O O . HIS A 1 100 ? -2.721 1.739 20.271 1.00 93.19 100 HIS A O 1
ATOM 800 N N . GLN A 1 101 ? -3.379 3.427 21.615 1.00 92.56 101 GLN A N 1
ATOM 801 C CA . GLN A 1 101 ? -3.030 4.515 20.712 1.00 92.56 101 GLN A CA 1
ATOM 802 C C . GLN A 1 101 ? -1.551 4.423 20.314 1.00 92.56 101 GLN A C 1
ATOM 804 O O . GLN A 1 101 ? -0.667 4.306 21.161 1.00 92.56 101 GLN A O 1
ATOM 809 N N . ASN A 1 102 ? -1.272 4.481 19.009 1.00 88.62 102 ASN A N 1
ATOM 810 C CA . ASN A 1 102 ? 0.081 4.433 18.438 1.00 88.62 102 ASN A CA 1
ATOM 811 C C . ASN A 1 102 ? 0.925 3.199 18.829 1.00 88.62 102 ASN A C 1
ATOM 813 O O . ASN A 1 102 ? 2.153 3.231 18.716 1.00 88.62 102 ASN A O 1
ATOM 817 N N . THR A 1 103 ? 0.302 2.106 19.275 1.00 94.12 103 THR A N 1
ATOM 818 C CA . THR A 1 103 ? 1.015 0.850 19.547 1.00 94.12 103 THR A CA 1
ATOM 819 C C . THR A 1 103 ? 1.368 0.111 18.257 1.00 94.12 103 THR A C 1
ATOM 821 O O . THR A 1 103 ? 0.662 0.211 17.255 1.00 94.12 103 THR A O 1
ATOM 824 N N . GLU A 1 104 ? 2.444 -0.682 18.285 1.00 93.38 104 GLU A N 1
ATOM 825 C CA . GLU A 1 104 ? 2.872 -1.502 17.140 1.00 93.38 104 GLU A CA 1
ATOM 826 C C . GLU A 1 104 ? 1.754 -2.433 16.649 1.00 93.38 104 GLU A C 1
ATOM 828 O O . GLU A 1 104 ? 1.493 -2.498 15.451 1.00 93.38 104 GLU A O 1
ATOM 833 N N . LEU A 1 105 ? 1.028 -3.067 17.577 1.00 94.81 105 LEU A N 1
ATOM 834 C CA . LEU A 1 105 ? -0.103 -3.943 17.273 1.00 94.81 105 LEU A CA 1
ATOM 835 C C . LEU A 1 105 ? -1.186 -3.222 16.453 1.00 94.81 105 LEU A C 1
ATOM 837 O O . LEU A 1 105 ? -1.565 -3.699 15.385 1.00 94.81 105 LEU A O 1
ATOM 841 N N . PHE A 1 106 ? -1.683 -2.076 16.934 1.00 95.94 106 PHE A N 1
ATOM 842 C CA . PHE A 1 106 ? -2.744 -1.334 16.244 1.00 95.94 106 PHE A CA 1
ATOM 843 C C . PHE A 1 106 ? -2.250 -0.723 14.933 1.00 95.94 106 PHE A C 1
ATOM 845 O O . PHE A 1 106 ? -2.950 -0.808 13.925 1.00 95.94 106 PHE A O 1
ATOM 852 N N . ASN A 1 107 ? -1.034 -0.175 14.911 1.00 96.38 107 ASN A N 1
ATOM 853 C CA . ASN A 1 107 ? -0.459 0.397 13.697 1.00 96.38 107 ASN A CA 1
ATOM 854 C C . ASN A 1 107 ? -0.294 -0.662 12.601 1.00 96.38 107 ASN A C 1
ATOM 856 O O . ASN A 1 107 ? -0.655 -0.414 11.450 1.00 96.38 107 ASN A O 1
ATOM 860 N N . GLU A 1 108 ? 0.190 -1.856 12.944 1.00 96.88 108 GLU A N 1
ATOM 861 C CA . GLU A 1 108 ? 0.356 -2.936 11.975 1.00 96.88 108 GLU A CA 1
ATOM 862 C C . GLU A 1 108 ? -1.002 -3.492 11.511 1.00 96.88 108 GLU A C 1
ATOM 864 O O . GLU A 1 108 ? -1.194 -3.720 10.316 1.00 96.88 108 GLU A O 1
ATOM 869 N N . LEU A 1 109 ? -1.999 -3.604 12.399 1.00 97.75 109 LEU A N 1
ATOM 870 C CA . LEU A 1 109 ? -3.375 -3.967 12.027 1.00 97.75 109 LEU A CA 1
ATOM 871 C C . LEU A 1 109 ? -3.984 -2.975 11.026 1.00 97.75 109 LEU A C 1
ATOM 873 O O . LEU A 1 109 ? -4.476 -3.382 9.968 1.00 97.75 109 LEU A O 1
ATOM 877 N N . ILE A 1 110 ? -3.909 -1.675 11.327 1.00 97.81 110 ILE A N 1
ATOM 878 C CA . ILE A 1 110 ? -4.390 -0.602 10.448 1.00 97.81 110 ILE A CA 1
ATOM 879 C C . ILE A 1 110 ? -3.660 -0.676 9.104 1.00 97.81 110 ILE A C 1
ATOM 881 O O . ILE A 1 110 ? -4.299 -0.719 8.050 1.00 97.81 110 ILE A O 1
ATOM 885 N N . LYS A 1 111 ? -2.328 -0.786 9.120 1.00 97.75 111 LYS A N 1
ATOM 886 C CA . LYS A 1 111 ? -1.504 -0.900 7.912 1.00 97.75 111 LYS A CA 1
ATOM 887 C C . LYS A 1 111 ? -1.892 -2.106 7.057 1.00 97.75 111 LYS A C 1
ATOM 889 O O . LYS A 1 111 ? -2.024 -1.970 5.840 1.00 97.75 111 LYS A O 1
ATOM 894 N N . GLN A 1 112 ? -2.112 -3.282 7.649 1.00 98.06 112 GLN A N 1
ATOM 895 C CA . GLN A 1 112 ? -2.490 -4.472 6.883 1.00 98.06 112 GLN A CA 1
ATOM 896 C C . GLN A 1 112 ? -3.902 -4.393 6.301 1.00 98.06 112 GLN A C 1
ATOM 898 O O . GLN A 1 112 ? -4.118 -4.900 5.192 1.00 98.06 112 GLN A O 1
ATOM 903 N N . ILE A 1 113 ? -4.830 -3.704 6.971 1.00 98.31 113 ILE A N 1
ATOM 904 C CA . ILE A 1 113 ? -6.144 -3.380 6.407 1.00 98.31 113 ILE A CA 1
ATOM 905 C C . ILE A 1 113 ? -5.995 -2.419 5.219 1.00 98.31 113 ILE A C 1
ATOM 907 O O . ILE A 1 113 ? -6.534 -2.693 4.145 1.00 98.31 113 ILE A O 1
ATOM 911 N N . LEU A 1 114 ? -5.225 -1.338 5.358 1.00 97.75 114 LEU A N 1
ATOM 912 C CA . LEU A 1 114 ? -4.993 -0.365 4.282 1.00 97.75 114 LEU A CA 1
ATOM 913 C C . LEU A 1 114 ? -4.320 -0.998 3.062 1.00 97.75 114 LEU A C 1
ATOM 915 O O . LEU A 1 114 ? -4.733 -0.764 1.923 1.00 97.75 114 LEU A O 1
ATOM 919 N N . ASN A 1 115 ? -3.355 -1.890 3.292 1.00 97.44 115 ASN A N 1
ATOM 920 C CA . ASN A 1 115 ? -2.671 -2.630 2.236 1.00 97.44 115 ASN A CA 1
ATOM 921 C C . ASN A 1 115 ? -3.620 -3.449 1.351 1.00 97.44 115 ASN A C 1
ATOM 923 O O . ASN A 1 115 ? -3.286 -3.723 0.197 1.00 97.44 115 ASN A O 1
ATOM 927 N N . THR A 1 116 ? -4.834 -3.776 1.805 1.00 97.50 116 THR A N 1
ATOM 928 C CA . THR A 1 116 ? -5.828 -4.434 0.942 1.00 97.50 116 THR A CA 1
ATOM 929 C C . THR A 1 116 ? -6.232 -3.578 -0.260 1.00 97.50 116 THR A C 1
ATOM 931 O O . THR A 1 116 ? -6.545 -4.133 -1.308 1.00 97.50 116 THR A O 1
ATOM 934 N N . ARG A 1 117 ? -6.151 -2.241 -0.188 1.00 96.44 117 ARG A N 1
ATOM 935 C CA . ARG A 1 117 ? -6.374 -1.359 -1.350 1.00 96.44 117 ARG A CA 1
ATOM 936 C C . ARG A 1 117 ? -5.299 -1.549 -2.420 1.00 96.44 117 ARG A C 1
ATOM 938 O O . ARG A 1 117 ? -5.593 -1.576 -3.615 1.00 96.44 117 ARG A O 1
ATOM 945 N N . PHE A 1 118 ? -4.046 -1.686 -1.998 1.00 96.88 118 PHE A N 1
ATOM 946 C CA . PHE A 1 118 ? -2.893 -1.721 -2.898 1.00 96.88 118 PHE A CA 1
ATOM 947 C C . PHE A 1 118 ? -2.611 -3.127 -3.429 1.00 96.88 118 PHE A C 1
ATOM 949 O O . PHE A 1 118 ? -2.348 -3.282 -4.621 1.00 96.88 118 PHE A O 1
ATOM 956 N N . PHE A 1 119 ? -2.751 -4.144 -2.577 1.00 96.88 119 PHE A N 1
ATOM 957 C CA . PHE A 1 119 ? -2.444 -5.548 -2.872 1.00 96.88 119 PHE A CA 1
ATOM 958 C C . PHE A 1 119 ? -3.687 -6.424 -3.118 1.00 96.88 119 PHE A C 1
ATOM 960 O O . PHE A 1 119 ? -3.552 -7.593 -3.492 1.00 96.88 119 PHE 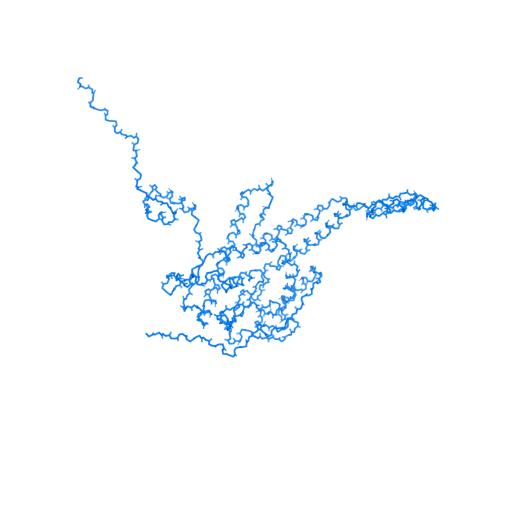A O 1
ATOM 967 N N . GLY A 1 120 ? -4.891 -5.894 -2.878 1.00 95.69 120 GLY A N 1
ATOM 968 C CA . GLY A 1 120 ? -6.181 -6.589 -2.990 1.00 95.69 120 GLY A CA 1
ATOM 969 C C . GLY A 1 120 ? -6.559 -7.406 -1.750 1.00 95.69 120 GLY A C 1
ATOM 970 O O . GLY A 1 120 ? -7.737 -7.501 -1.400 1.00 95.69 120 GLY A O 1
ATOM 971 N N . HIS A 1 121 ? -5.563 -7.976 -1.067 1.00 96.69 121 HIS A N 1
ATOM 972 C CA . HIS A 1 121 ? -5.742 -8.941 0.016 1.00 96.69 121 HIS A CA 1
ATOM 973 C C . HIS A 1 121 ? -4.612 -8.870 1.052 1.00 96.69 121 HIS A C 1
ATOM 975 O O . HIS A 1 121 ? -3.457 -8.585 0.711 1.00 96.69 121 HIS A O 1
ATOM 981 N N . SER A 1 122 ? -4.962 -9.160 2.305 1.00 97.50 122 SER A N 1
ATOM 982 C CA . SER A 1 122 ? -4.026 -9.349 3.415 1.00 97.50 122 SER A CA 1
ATOM 983 C C . SER A 1 122 ? -4.523 -10.489 4.309 1.00 97.50 122 SER A C 1
ATOM 985 O O . SER A 1 122 ? -5.707 -10.541 4.643 1.00 97.50 122 SER A O 1
ATOM 987 N N . LEU A 1 123 ? -3.618 -11.372 4.726 1.00 97.75 123 LEU A N 1
ATOM 988 C CA . LEU A 1 123 ? -3.874 -12.416 5.719 1.00 97.75 123 LEU A CA 1
ATOM 989 C C . LEU A 1 123 ? -2.876 -12.244 6.854 1.00 97.75 123 LEU A C 1
ATOM 991 O O . LEU A 1 123 ? -1.673 -12.243 6.605 1.00 97.75 123 LEU A O 1
ATOM 995 N N . ILE A 1 124 ? -3.371 -12.102 8.074 1.00 97.69 124 ILE A N 1
ATOM 996 C CA . ILE A 1 124 ? -2.528 -11.980 9.259 1.00 97.69 124 ILE A CA 1
ATOM 997 C C . ILE A 1 124 ? -2.736 -13.162 10.198 1.00 97.69 124 ILE A C 1
ATOM 999 O O . ILE A 1 124 ? -3.815 -13.757 10.231 1.00 97.69 124 ILE A O 1
ATOM 1003 N N . GLU A 1 125 ? -1.710 -13.456 10.981 1.00 96.38 125 GLU A N 1
ATOM 1004 C CA . GLU A 1 125 ? -1.756 -14.368 12.114 1.00 96.38 125 GLU A CA 1
ATOM 1005 C C . GLU A 1 125 ? -1.237 -13.629 13.351 1.00 96.38 125 GLU A C 1
ATOM 1007 O O . GLU A 1 125 ? -0.142 -13.065 13.336 1.00 96.38 125 GLU A O 1
ATOM 1012 N N . PHE A 1 126 ? -2.038 -13.589 14.411 1.00 95.75 126 PHE A N 1
ATOM 1013 C CA . PHE A 1 126 ? -1.583 -13.131 15.714 1.00 95.75 126 PHE A CA 1
ATOM 1014 C C . PHE A 1 126 ? -0.637 -14.162 16.325 1.00 95.75 126 PHE A C 1
ATOM 1016 O O . PHE A 1 126 ? -0.868 -15.366 16.219 1.00 95.75 126 PHE A O 1
ATOM 1023 N N . ASP A 1 127 ? 0.391 -13.685 17.016 1.00 91.75 127 ASP A N 1
ATOM 1024 C CA . ASP A 1 127 ? 1.279 -14.532 17.802 1.00 91.75 127 ASP A CA 1
ATOM 1025 C C . ASP A 1 127 ? 1.493 -13.925 19.185 1.00 91.75 127 ASP A C 1
ATOM 1027 O O . ASP A 1 127 ? 1.637 -12.708 19.335 1.00 91.75 127 ASP A O 1
ATOM 1031 N N . TRP A 1 128 ? 1.495 -14.778 20.203 1.00 89.50 128 TRP A N 1
ATOM 1032 C CA . TRP A 1 128 ? 1.737 -14.355 21.574 1.00 89.50 128 TRP A CA 1
ATOM 1033 C C . TRP A 1 128 ? 3.223 -14.497 21.887 1.00 89.50 128 TRP A C 1
ATOM 1035 O O . TRP A 1 128 ? 3.758 -15.608 21.891 1.00 89.50 128 TRP A O 1
ATOM 1045 N N . ASP A 1 129 ? 3.879 -13.372 22.165 1.00 84.25 129 ASP A N 1
ATOM 1046 C CA . ASP A 1 129 ? 5.255 -13.362 22.639 1.00 84.25 129 ASP A CA 1
ATOM 1047 C C . ASP A 1 129 ? 5.274 -13.565 24.157 1.00 84.25 129 ASP A C 1
ATOM 1049 O O . ASP A 1 129 ? 5.071 -12.631 24.939 1.00 84.25 129 ASP A O 1
ATOM 1053 N N . ASP A 1 130 ? 5.551 -14.804 24.567 1.00 80.19 130 ASP A N 1
ATOM 1054 C CA . ASP A 1 130 ? 5.697 -15.193 25.972 1.00 80.19 130 ASP A CA 1
ATOM 1055 C C . ASP A 1 130 ? 6.811 -14.411 26.696 1.00 80.19 130 ASP A C 1
ATOM 1057 O O . ASP A 1 130 ? 6.768 -14.280 27.917 1.00 80.19 130 ASP A O 1
ATOM 1061 N N . SER A 1 131 ? 7.812 -13.890 25.975 1.00 80.50 131 SER A N 1
ATOM 1062 C CA . SER A 1 131 ? 8.969 -13.217 26.585 1.00 80.50 131 SER A CA 1
ATOM 1063 C C . SER A 1 131 ? 8.667 -11.777 26.989 1.00 80.50 131 SER A C 1
ATOM 1065 O O . SER A 1 131 ? 9.236 -11.278 27.959 1.00 80.50 131 SER A O 1
ATOM 1067 N N . HIS A 1 132 ? 7.781 -11.109 26.249 1.00 77.31 132 HIS A N 1
ATOM 1068 C CA . HIS A 1 132 ? 7.409 -9.713 26.488 1.00 77.31 132 HIS A CA 1
ATOM 1069 C C . HIS A 1 132 ? 5.952 -9.544 26.936 1.00 77.31 132 HIS A C 1
ATOM 1071 O O . HIS A 1 132 ? 5.524 -8.406 27.119 1.00 77.31 132 HIS A O 1
ATOM 1077 N N . GLU A 1 133 ? 5.212 -10.649 27.097 1.00 83.12 133 GLU A N 1
ATOM 1078 C CA . GLU A 1 133 ? 3.777 -10.691 27.415 1.00 83.12 133 GLU A CA 1
ATOM 1079 C C . GLU A 1 133 ? 2.948 -9.791 26.484 1.00 83.12 133 GLU A C 1
ATOM 1081 O O . GLU A 1 133 ? 2.085 -9.024 26.913 1.00 83.12 133 GLU A O 1
ATOM 1086 N N . LYS A 1 134 ? 3.248 -9.855 25.181 1.00 88.06 134 LYS A N 1
ATOM 1087 C CA . LYS A 1 134 ? 2.644 -8.991 24.161 1.00 88.06 134 LYS A CA 1
ATOM 1088 C C . LYS A 1 134 ? 2.097 -9.795 22.997 1.00 88.06 134 LYS A C 1
ATOM 1090 O O . LYS A 1 134 ? 2.717 -10.741 22.519 1.00 88.06 134 LYS A O 1
ATOM 1095 N N . LEU A 1 135 ? 0.948 -9.351 22.497 1.00 92.62 135 LEU A N 1
ATOM 1096 C CA . LEU A 1 135 ? 0.402 -9.832 21.240 1.00 92.62 135 LEU A CA 1
ATOM 1097 C C . LEU A 1 135 ? 1.104 -9.116 20.084 1.00 92.62 135 LEU A C 1
ATOM 1099 O O . LEU A 1 135 ? 1.101 -7.886 20.014 1.00 92.62 135 LEU A O 1
ATOM 1103 N N . SER A 1 136 ? 1.681 -9.892 19.178 1.00 91.69 136 SER A N 1
ATOM 1104 C CA . SER A 1 136 ? 2.230 -9.419 17.911 1.00 91.69 136 SER A CA 1
ATOM 1105 C C . SER A 1 136 ? 1.336 -9.860 16.756 1.00 91.69 136 SER A C 1
ATOM 1107 O O . SER A 1 136 ? 0.487 -10.745 16.902 1.00 91.69 136 SER A O 1
ATOM 1109 N N . VAL A 1 137 ? 1.502 -9.221 15.601 1.00 94.38 137 VAL A N 1
ATOM 1110 C CA . VAL A 1 137 ? 0.754 -9.558 14.394 1.00 94.38 137 VAL A CA 1
ATOM 1111 C C . VAL A 1 137 ? 1.728 -9.801 13.252 1.00 94.38 137 VAL A C 1
ATOM 1113 O O . VAL A 1 137 ? 2.581 -8.967 12.958 1.00 94.38 137 VAL A O 1
ATOM 1116 N N . ASN A 1 138 ? 1.602 -10.955 12.608 1.00 95.19 138 ASN A N 1
ATOM 1117 C CA . ASN A 1 138 ? 2.454 -11.358 11.502 1.00 95.19 138 ASN A CA 1
ATOM 1118 C C . ASN A 1 138 ? 1.636 -11.364 10.215 1.00 95.19 138 ASN A C 1
ATOM 1120 O O . ASN A 1 138 ? 0.615 -12.045 10.108 1.00 95.19 138 ASN A O 1
ATOM 1124 N N . LEU A 1 139 ? 2.089 -10.621 9.207 1.00 96.31 139 LEU A N 1
ATOM 1125 C CA . LEU A 1 139 ? 1.555 -10.750 7.858 1.00 96.31 139 LEU A CA 1
ATOM 1126 C C . LEU A 1 139 ? 2.035 -12.077 7.263 1.00 96.31 139 LEU A C 1
ATOM 1128 O O . LEU A 1 139 ? 3.234 -12.279 7.074 1.00 96.31 139 LEU A O 1
ATOM 1132 N N . ILE A 1 140 ? 1.101 -12.948 6.884 1.00 95.94 140 ILE A N 1
ATOM 1133 C CA . ILE A 1 140 ? 1.437 -14.120 6.079 1.00 95.94 140 ILE A CA 1
ATOM 1134 C C . ILE A 1 140 ? 1.922 -13.620 4.706 1.00 95.94 140 ILE A C 1
ATOM 1136 O O . ILE A 1 140 ? 1.184 -12.877 4.045 1.00 95.94 140 ILE A O 1
ATOM 1140 N N . PRO A 1 141 ? 3.133 -14.003 4.252 1.00 94.69 141 PRO A N 1
ATOM 1141 C CA . PRO A 1 141 ? 3.682 -13.600 2.963 1.00 94.69 141 PRO A CA 1
ATOM 1142 C C . PRO A 1 141 ? 2.663 -13.773 1.841 1.00 94.69 141 PRO A C 1
ATOM 1144 O O . PRO A 1 141 ? 2.160 -14.870 1.593 1.00 94.69 141 PRO A O 1
ATOM 1147 N N . ARG A 1 142 ? 2.346 -12.680 1.143 1.00 94.69 142 ARG A N 1
ATOM 1148 C CA . ARG A 1 142 ? 1.267 -12.649 0.141 1.00 94.69 142 ARG A CA 1
ATOM 1149 C C . ARG A 1 142 ? 1.507 -13.635 -1.005 1.00 94.69 142 ARG A C 1
ATOM 1151 O O . ARG A 1 142 ? 0.556 -14.142 -1.592 1.00 94.69 142 ARG A O 1
ATOM 1158 N N . GLN A 1 143 ? 2.771 -13.942 -1.290 1.00 93.69 143 GLN A N 1
ATOM 1159 C CA . GLN A 1 143 ? 3.217 -14.947 -2.254 1.00 93.69 143 GLN A CA 1
ATOM 1160 C C . GLN A 1 143 ? 2.651 -16.336 -1.951 1.00 93.69 143 GLN A C 1
ATOM 1162 O O . GLN A 1 143 ? 2.338 -17.088 -2.872 1.00 93.69 143 GLN A O 1
ATOM 1167 N N . ASN A 1 144 ? 2.519 -16.662 -0.668 1.00 93.94 144 ASN A N 1
ATOM 1168 C CA . ASN A 1 144 ? 2.117 -17.970 -0.179 1.00 93.94 144 ASN A CA 1
ATOM 1169 C C . ASN A 1 144 ? 0.599 -18.111 -0.059 1.00 93.94 144 ASN A C 1
ATOM 1171 O O . ASN A 1 144 ? 0.107 -19.214 0.159 1.00 93.94 144 ASN A O 1
ATOM 1175 N N . VAL A 1 145 ? -0.164 -17.028 -0.198 1.00 94.44 145 VAL A N 1
ATOM 1176 C CA . VAL A 1 145 ? -1.609 -17.052 0.025 1.00 94.44 145 VAL A CA 1
ATOM 1177 C C . VAL A 1 145 ? -2.354 -17.172 -1.299 1.00 94.44 145 VAL A C 1
ATOM 1179 O O . VAL A 1 145 ? -2.095 -16.439 -2.255 1.00 94.44 145 VAL A O 1
ATOM 1182 N N . LEU A 1 146 ? -3.334 -18.076 -1.338 1.00 93.69 146 LEU A N 1
ATOM 1183 C CA . LEU A 1 146 ? -4.304 -18.236 -2.417 1.00 93.69 146 LEU A CA 1
ATOM 1184 C C . LEU A 1 146 ? -5.696 -17.812 -1.912 1.00 93.69 146 LEU A C 1
ATOM 1186 O O . LEU A 1 146 ? -6.483 -18.657 -1.469 1.00 93.69 146 LEU A O 1
ATOM 1190 N N . PRO A 1 147 ? -6.053 -16.513 -1.997 1.00 93.06 147 PRO A N 1
ATOM 1191 C CA . PRO A 1 147 ? -7.250 -15.980 -1.342 1.00 93.06 147 PRO A CA 1
ATOM 1192 C C . PRO A 1 147 ? -8.556 -16.604 -1.835 1.00 93.06 147 PRO A C 1
ATOM 1194 O O . PRO A 1 147 ? -9.492 -16.823 -1.067 1.00 93.06 147 PRO A O 1
ATOM 1197 N N . LYS A 1 148 ? -8.642 -16.908 -3.136 1.00 91.06 148 LYS A N 1
ATOM 1198 C CA . LYS A 1 148 ? -9.839 -17.515 -3.736 1.00 91.06 148 LYS A CA 1
ATOM 1199 C C . LYS A 1 148 ? -10.131 -18.890 -3.134 1.00 91.06 148 LYS A C 1
ATOM 1201 O O . LYS A 1 148 ? -11.287 -19.189 -2.857 1.00 91.06 148 LYS A O 1
ATOM 1206 N N . GLN A 1 149 ? -9.086 -19.685 -2.915 1.00 90.62 149 GLN A N 1
ATOM 1207 C CA . GLN A 1 149 ? -9.195 -21.040 -2.381 1.00 90.62 149 GLN A CA 1
ATOM 1208 C C . GLN A 1 149 ? -9.254 -21.062 -0.850 1.00 90.62 149 GLN A C 1
ATOM 1210 O O . GLN A 1 149 ? -9.789 -22.008 -0.295 1.00 90.62 149 GLN A O 1
ATOM 1215 N N . GLY A 1 150 ? -8.786 -20.011 -0.167 1.00 93.62 150 GLY A N 1
ATOM 1216 C CA . GLY A 1 150 ? -8.691 -20.031 1.293 1.00 93.62 150 GLY A CA 1
ATOM 1217 C C . GLY A 1 150 ? -7.504 -20.863 1.781 1.00 93.62 150 GLY A C 1
ATOM 1218 O O . GLY A 1 150 ? -7.567 -21.458 2.852 1.00 93.62 150 GLY A O 1
ATOM 1219 N N . THR A 1 151 ? -6.427 -20.913 0.988 1.00 93.69 151 THR A N 1
ATOM 1220 C CA . THR A 1 151 ? -5.276 -21.790 1.221 1.00 93.69 151 THR A CA 1
ATOM 1221 C C . THR A 1 151 ? -3.981 -20.992 1.403 1.00 93.69 151 THR A C 1
ATOM 1223 O O . THR A 1 151 ? -3.723 -20.061 0.640 1.00 93.69 151 THR A O 1
ATOM 1226 N N . VAL A 1 152 ? -3.148 -21.372 2.377 1.00 94.62 152 VAL A N 1
ATOM 1227 C CA . VAL A 1 152 ? -1.747 -20.930 2.496 1.00 94.62 152 VAL A CA 1
ATOM 1228 C C . VAL A 1 152 ? -0.826 -22.068 2.074 1.00 94.62 152 VAL A C 1
ATOM 1230 O O . VAL A 1 152 ? -0.871 -23.159 2.636 1.00 94.62 152 VAL A O 1
ATOM 1233 N N . LEU A 1 153 ? 0.027 -21.819 1.093 1.00 93.12 153 LEU A N 1
ATOM 1234 C CA . LEU A 1 153 ? 1.072 -22.734 0.657 1.00 93.12 153 LEU A CA 1
ATOM 1235 C C . LEU A 1 153 ? 2.296 -22.575 1.562 1.00 93.12 153 LEU A C 1
ATOM 1237 O O . LEU A 1 153 ? 2.760 -21.458 1.781 1.00 93.12 153 LEU A O 1
ATOM 1241 N N . LYS A 1 154 ? 2.871 -23.678 2.050 1.00 90.06 154 LYS A N 1
ATOM 1242 C CA . LYS A 1 154 ? 4.142 -23.620 2.805 1.00 90.06 154 LYS A CA 1
ATOM 1243 C C . LYS A 1 154 ? 5.277 -23.065 1.951 1.00 90.06 154 LYS A C 1
ATOM 1245 O O . LYS A 1 154 ? 6.081 -22.255 2.402 1.00 90.06 154 LYS A O 1
ATOM 1250 N N . ASP A 1 155 ? 5.270 -23.484 0.695 1.00 87.88 155 ASP A N 1
ATOM 1251 C CA . ASP A 1 155 ? 6.135 -23.027 -0.371 1.00 87.88 155 ASP A CA 1
ATOM 1252 C C . ASP A 1 155 ? 5.243 -22.621 -1.551 1.00 87.88 155 ASP A C 1
ATOM 1254 O O . ASP A 1 155 ? 4.503 -23.442 -2.089 1.00 87.88 155 ASP A O 1
ATOM 1258 N N . TYR A 1 156 ? 5.321 -21.360 -1.978 1.00 84.62 156 TYR A N 1
ATOM 1259 C CA . TYR A 1 156 ? 4.504 -20.826 -3.074 1.00 84.62 156 TYR A CA 1
ATOM 1260 C C . TYR A 1 156 ? 4.759 -21.477 -4.450 1.00 84.62 156 TYR A C 1
ATOM 1262 O O . TYR A 1 156 ? 4.048 -21.179 -5.409 1.00 84.62 156 TYR A O 1
ATOM 1270 N N . SER A 1 157 ? 5.783 -22.328 -4.581 1.00 81.88 157 SER A N 1
ATOM 1271 C CA . SER A 1 157 ? 6.043 -23.137 -5.782 1.00 81.88 157 SER A CA 1
ATOM 1272 C C . SER A 1 157 ? 5.408 -24.531 -5.749 1.00 81.88 157 SER A C 1
ATOM 1274 O O . SER A 1 157 ? 5.395 -25.217 -6.771 1.00 81.88 157 SER A O 1
ATOM 1276 N N . GLU A 1 158 ? 4.867 -24.942 -4.603 1.00 82.38 158 GLU A N 1
ATOM 1277 C CA . GLU A 1 158 ? 4.190 -26.223 -4.421 1.00 82.38 158 GLU A CA 1
ATOM 1278 C C . GLU A 1 158 ? 2.662 -26.079 -4.510 1.00 82.38 158 GLU A C 1
ATOM 1280 O O . GLU A 1 158 ? 2.114 -24.980 -4.533 1.00 82.38 158 GLU A O 1
ATOM 1285 N N . GLN A 1 159 ? 1.953 -27.211 -4.582 1.00 75.44 159 GLN A N 1
ATOM 1286 C CA . GLN A 1 159 ? 0.483 -27.243 -4.648 1.00 75.44 159 GLN A CA 1
ATOM 1287 C C . GLN A 1 159 ? -0.182 -27.590 -3.311 1.00 75.44 159 GLN A C 1
ATOM 1289 O O . GLN A 1 159 ? -1.384 -27.390 -3.153 1.00 75.44 159 GLN A O 1
ATOM 1294 N N . ASN A 1 160 ? 0.582 -28.114 -2.349 1.00 82.38 160 ASN A N 1
ATOM 1295 C CA . ASN A 1 160 ? 0.047 -28.501 -1.051 1.00 82.38 160 ASN A CA 1
ATOM 1296 C C . ASN A 1 160 ? 0.023 -27.294 -0.113 1.00 82.38 160 ASN A C 1
ATOM 1298 O O . ASN A 1 160 ? 1.033 -26.621 0.093 1.00 82.38 160 ASN A O 1
ATOM 1302 N N . GLY A 1 161 ? -1.133 -27.052 0.496 1.00 88.69 161 GLY A N 1
ATOM 1303 C CA . GLY A 1 161 ? -1.319 -25.947 1.422 1.00 88.69 161 GLY A CA 1
ATOM 1304 C C . GLY A 1 161 ? -2.294 -26.261 2.544 1.00 88.69 161 GLY A C 1
ATOM 1305 O O . GLY A 1 161 ? -2.942 -27.305 2.573 1.00 88.69 161 GLY A O 1
ATOM 1306 N N . ILE A 1 162 ? -2.357 -25.334 3.488 1.00 92.25 162 ILE A N 1
ATOM 1307 C CA . ILE A 1 162 ? -3.208 -25.353 4.672 1.00 92.25 162 ILE A CA 1
ATOM 1308 C C . ILE A 1 162 ? -4.474 -24.561 4.346 1.00 92.25 162 ILE A C 1
ATOM 1310 O O . ILE A 1 162 ? -4.375 -23.407 3.923 1.00 92.25 162 ILE A O 1
ATOM 1314 N N . GLN A 1 163 ? -5.653 -25.158 4.531 1.00 94.31 163 GLN A N 1
ATOM 1315 C CA . GLN A 1 163 ? -6.932 -24.456 4.381 1.00 94.31 163 GLN A CA 1
ATOM 1316 C C . GLN A 1 163 ? -7.171 -23.566 5.604 1.00 94.31 163 GLN A C 1
ATOM 1318 O O . GLN A 1 163 ? -7.795 -23.979 6.575 1.00 94.31 163 GLN A O 1
ATOM 1323 N N . TYR A 1 164 ? -6.656 -22.335 5.575 1.00 94.12 164 TYR A N 1
ATOM 1324 C CA . TYR A 1 164 ? -6.648 -21.448 6.743 1.00 94.12 164 TYR A CA 1
ATOM 1325 C C . TYR A 1 164 ? -8.044 -21.035 7.216 1.00 94.12 164 TYR A C 1
ATOM 1327 O O . TYR A 1 164 ? -8.181 -20.593 8.349 1.00 94.12 164 TYR A O 1
ATOM 1335 N N . ARG A 1 165 ? -9.074 -21.155 6.367 1.00 94.38 165 ARG A N 1
ATOM 1336 C CA . ARG A 1 165 ? -10.471 -20.885 6.748 1.00 94.38 165 ARG A CA 1
ATOM 1337 C C . ARG A 1 165 ? -11.118 -22.022 7.545 1.00 94.38 165 ARG A C 1
ATOM 1339 O O . ARG A 1 165 ? -12.102 -21.771 8.231 1.00 94.38 165 ARG A O 1
ATOM 1346 N N . ASP A 1 166 ? -10.564 -23.231 7.457 1.00 94.25 166 ASP A N 1
ATOM 1347 C CA . ASP A 1 166 ? -11.042 -24.416 8.180 1.00 94.25 166 ASP A CA 1
ATOM 1348 C C . ASP A 1 166 ? -10.276 -24.631 9.501 1.00 94.25 166 ASP A C 1
ATOM 1350 O O . ASP A 1 166 ? -10.649 -25.476 10.317 1.00 94.25 166 ASP A O 1
ATOM 1354 N N . GLU A 1 167 ? -9.200 -23.870 9.723 1.00 92.75 167 GLU A N 1
ATOM 1355 C CA . GLU A 1 167 ? -8.411 -23.916 10.951 1.00 92.75 167 GLU A CA 1
ATOM 1356 C C . GLU A 1 167 ? -9.200 -23.345 12.135 1.00 92.75 167 GLU A C 1
ATOM 1358 O O . GLU A 1 167 ? -9.877 -22.321 12.035 1.00 92.75 167 GLU A O 1
ATOM 1363 N N . SER A 1 168 ? -9.057 -23.969 13.307 1.00 88.75 168 SER A N 1
ATOM 1364 C CA . SER A 1 168 ? -9.782 -23.567 14.523 1.00 88.75 168 SER A CA 1
ATOM 1365 C C . SER A 1 168 ? -9.428 -22.161 15.021 1.00 88.75 168 SER A C 1
ATOM 1367 O O . SER A 1 168 ? -10.188 -21.570 15.783 1.00 88.75 168 SER A O 1
ATOM 1369 N N . GLY A 1 169 ? -8.273 -21.631 14.605 1.00 90.25 169 GLY A N 1
ATOM 1370 C CA . GLY A 1 169 ? -7.833 -20.268 14.899 1.00 90.25 169 GLY A CA 1
ATOM 1371 C C . GLY A 1 169 ? -8.427 -19.198 13.977 1.00 90.25 169 GLY A C 1
ATOM 1372 O O . GLY A 1 169 ? -8.234 -18.011 14.241 1.00 90.25 169 GLY A O 1
ATOM 1373 N N . TYR A 1 170 ? -9.142 -19.567 12.910 1.00 94.62 170 TYR A N 1
ATOM 1374 C CA . TYR A 1 170 ? -9.719 -18.599 11.980 1.00 94.62 170 TYR A CA 1
ATOM 1375 C C . TYR A 1 170 ? -10.776 -17.713 12.654 1.00 94.62 170 TYR A C 1
ATOM 1377 O O . TYR A 1 170 ? -11.672 -18.196 13.342 1.00 94.62 170 TYR A O 1
ATOM 1385 N N . GLY A 1 171 ? -10.666 -16.397 12.459 1.00 93.81 171 GLY A N 1
ATOM 1386 C CA . GLY A 1 171 ? -11.549 -15.399 13.072 1.00 93.81 171 GLY A CA 1
ATOM 1387 C C . GLY A 1 171 ? -11.140 -14.952 14.479 1.00 93.81 171 GLY A C 1
ATOM 1388 O O . GLY A 1 171 ? -11.713 -13.988 14.977 1.00 93.81 171 GLY A O 1
ATOM 1389 N N . VAL A 1 172 ? -10.143 -15.598 15.095 1.00 94.62 172 VAL A N 1
ATOM 1390 C CA . VAL A 1 172 ? -9.562 -15.178 16.383 1.00 94.62 172 VAL A CA 1
ATOM 1391 C C . VAL A 1 172 ? -8.071 -14.903 16.225 1.00 94.62 172 VAL A C 1
ATOM 1393 O O . VAL A 1 172 ? -7.636 -13.776 16.404 1.00 94.62 172 VAL A O 1
ATOM 1396 N N . TRP A 1 173 ? -7.297 -15.910 15.825 1.00 95.25 173 TRP A N 1
ATOM 1397 C CA . TRP A 1 173 ? -5.849 -15.812 15.635 1.00 95.25 173 TRP A CA 1
ATOM 1398 C C . TRP A 1 173 ? -5.471 -15.523 14.185 1.00 95.25 173 TRP A C 1
ATOM 1400 O O . TRP A 1 173 ? -4.491 -14.834 13.942 1.00 95.25 173 TRP A O 1
ATOM 1410 N N . ILE A 1 174 ? -6.262 -15.998 13.220 1.00 96.69 174 ILE A N 1
ATOM 1411 C CA . ILE A 1 174 ? -6.032 -15.759 11.791 1.00 96.69 174 ILE A CA 1
ATOM 1412 C C . ILE A 1 174 ? -7.129 -14.840 11.265 1.00 96.69 174 ILE A C 1
ATOM 1414 O O . ILE A 1 174 ? -8.307 -15.211 11.284 1.00 96.69 174 ILE A O 1
ATOM 1418 N N . LEU A 1 175 ? -6.753 -13.662 10.762 1.00 97.50 175 LEU A N 1
ATOM 1419 C CA . LEU A 1 175 ? -7.694 -12.695 10.194 1.00 97.50 175 LEU A CA 1
ATOM 1420 C C . LEU A 1 175 ? -7.394 -12.419 8.721 1.00 97.50 175 LEU A C 1
ATOM 1422 O O . LEU A 1 175 ? -6.268 -12.135 8.318 1.00 97.50 175 LEU A O 1
ATOM 1426 N N . GLU A 1 176 ? -8.449 -12.476 7.915 1.00 97.44 176 GLU A N 1
ATOM 1427 C CA . GLU A 1 176 ? -8.419 -12.206 6.481 1.00 97.44 176 GLU A CA 1
ATOM 1428 C C . GLU A 1 176 ? -9.073 -10.851 6.176 1.00 97.44 176 GLU A C 1
ATOM 1430 O O . GLU A 1 176 ? -10.212 -10.598 6.583 1.00 97.44 176 GLU A O 1
ATOM 1435 N N . PHE A 1 177 ? -8.403 -10.003 5.396 1.00 97.81 177 PHE A N 1
ATOM 1436 C CA . PHE A 1 177 ? -8.902 -8.698 4.961 1.00 97.81 177 PHE A CA 1
ATOM 1437 C C . PHE A 1 177 ? -8.872 -8.560 3.434 1.00 97.81 177 PHE A C 1
ATOM 1439 O O . PHE A 1 177 ? -8.037 -9.147 2.743 1.00 97.81 177 PHE A O 1
ATOM 1446 N N . GLY A 1 178 ? -9.752 -7.710 2.905 1.00 95.56 178 GLY A N 1
ATOM 1447 C CA . GLY A 1 178 ? -9.812 -7.412 1.478 1.00 95.56 178 GLY A CA 1
ATOM 1448 C C . GLY A 1 178 ? -10.623 -8.432 0.683 1.00 95.56 178 GLY A C 1
ATOM 1449 O O . GLY A 1 178 ? -11.429 -9.188 1.224 1.00 95.56 178 GLY A O 1
ATOM 1450 N N . SER A 1 179 ? -10.436 -8.412 -0.634 1.00 92.69 179 SER A N 1
ATOM 1451 C CA . SER A 1 179 ? -11.177 -9.253 -1.570 1.00 92.69 179 SER A CA 1
ATOM 1452 C C . SER A 1 179 ? -10.338 -10.443 -2.020 1.00 92.69 179 SER A C 1
ATOM 1454 O O . SER A 1 179 ? -9.146 -10.331 -2.301 1.00 92.69 179 SER A O 1
ATOM 1456 N N . ASN A 1 180 ? -10.985 -11.597 -2.165 1.00 89.56 180 ASN A N 1
ATOM 1457 C CA . ASN A 1 180 ? -10.342 -12.815 -2.647 1.00 89.56 180 ASN A CA 1
ATOM 1458 C C . ASN A 1 180 ? -10.091 -12.828 -4.169 1.00 89.56 180 ASN A C 1
ATOM 1460 O O . ASN A 1 180 ? -9.381 -13.706 -4.664 1.00 89.56 180 ASN A O 1
ATOM 1464 N N . ILE A 1 181 ? -10.660 -11.870 -4.911 1.00 89.94 181 ILE A N 1
ATOM 1465 C CA . ILE A 1 181 ? -10.528 -11.741 -6.372 1.00 89.94 181 ILE A CA 1
ATOM 1466 C C . ILE A 1 181 ? -9.798 -10.470 -6.803 1.00 89.94 181 ILE A C 1
ATOM 1468 O O . ILE A 1 181 ? -9.184 -10.473 -7.866 1.00 89.94 181 ILE A O 1
ATOM 1472 N N . ASP A 1 182 ? -9.810 -9.416 -5.987 1.00 92.50 182 ASP A N 1
ATOM 1473 C CA . ASP A 1 182 ? -9.128 -8.166 -6.325 1.00 92.50 182 ASP A CA 1
ATOM 1474 C C . ASP A 1 182 ? -7.602 -8.363 -6.330 1.00 92.50 182 ASP A C 1
ATOM 1476 O O . ASP A 1 182 ? -7.054 -9.110 -5.514 1.00 92.50 182 ASP A O 1
ATOM 1480 N N . LEU A 1 183 ? -6.930 -7.711 -7.279 1.00 92.88 183 LEU A N 1
ATOM 1481 C CA . LEU A 1 183 ? -5.470 -7.699 -7.439 1.00 92.88 183 LEU A CA 1
ATOM 1482 C C . LEU A 1 183 ? -4.841 -6.395 -6.925 1.00 92.88 183 LEU A C 1
ATOM 1484 O O . LEU A 1 183 ? -3.615 -6.255 -6.946 1.00 92.88 183 LEU A O 1
ATOM 1488 N N . GLY A 1 184 ? -5.682 -5.456 -6.481 1.00 95.06 184 GLY A N 1
ATOM 1489 C CA . GLY A 1 184 ? -5.283 -4.183 -5.908 1.00 95.06 184 GLY A CA 1
ATOM 1490 C C . GLY A 1 184 ? -4.844 -3.145 -6.940 1.00 95.06 184 GLY A C 1
ATOM 1491 O O . GLY A 1 184 ? -4.728 -3.403 -8.145 1.00 95.06 184 GLY A O 1
ATOM 1492 N N . LEU A 1 185 ? -4.613 -1.925 -6.454 1.00 96.81 185 LEU A N 1
ATOM 1493 C CA . LEU A 1 185 ? -4.184 -0.798 -7.284 1.00 96.81 185 LEU A CA 1
ATOM 1494 C C . LEU A 1 185 ? -2.794 -1.008 -7.896 1.00 96.81 185 LEU A C 1
ATOM 1496 O O . LEU A 1 185 ? -2.569 -0.567 -9.023 1.00 96.81 185 LEU A O 1
ATOM 1500 N N . LEU A 1 186 ? -1.893 -1.733 -7.222 1.00 97.12 186 LEU A N 1
ATOM 1501 C CA . LEU A 1 186 ? -0.538 -1.974 -7.727 1.00 97.12 186 LEU A CA 1
ATOM 1502 C C . LEU A 1 186 ? -0.546 -2.663 -9.095 1.00 97.12 186 LEU A C 1
ATOM 1504 O O . LEU A 1 186 ? 0.231 -2.268 -9.961 1.00 97.12 186 LEU A O 1
ATOM 1508 N N . ASN A 1 187 ? -1.484 -3.584 -9.357 1.00 96.69 187 ASN A N 1
ATOM 1509 C CA . ASN A 1 187 ? -1.591 -4.255 -10.662 1.00 96.69 187 ASN A CA 1
ATOM 1510 C C . ASN A 1 187 ? -1.777 -3.253 -11.807 1.00 96.69 187 ASN A C 1
ATOM 1512 O O . ASN A 1 187 ? -1.258 -3.438 -12.906 1.00 96.69 187 ASN A O 1
ATOM 1516 N N . LYS A 1 188 ? -2.551 -2.194 -11.547 1.00 96.19 188 LYS A N 1
ATOM 1517 C CA . LYS A 1 188 ? -2.861 -1.142 -12.520 1.00 96.19 188 LYS A CA 1
ATOM 1518 C C . LYS A 1 188 ? -1.677 -0.187 -12.705 1.00 96.19 188 LYS A C 1
ATOM 1520 O O . LYS A 1 188 ? -1.528 0.374 -13.786 1.00 96.19 188 LYS A O 1
ATOM 1525 N N . ALA A 1 189 ? -0.821 -0.041 -11.690 1.00 97.25 189 ALA A N 1
ATOM 1526 C CA . ALA A 1 189 ? 0.394 0.772 -11.748 1.00 97.25 189 ALA A CA 1
ATOM 1527 C C . ALA A 1 189 ? 1.533 0.093 -12.532 1.00 97.25 189 ALA A C 1
ATOM 1529 O O . ALA A 1 189 ? 2.348 0.789 -13.139 1.00 97.25 189 ALA A O 1
ATOM 1530 N N . VAL A 1 190 ? 1.570 -1.249 -12.565 1.00 96.75 190 VAL A N 1
ATOM 1531 C CA . VAL A 1 190 ? 2.630 -2.042 -13.219 1.00 96.75 190 VAL A CA 1
ATOM 1532 C C . VAL A 1 190 ? 3.055 -1.518 -14.596 1.00 96.75 190 VAL A C 1
ATOM 1534 O O . VAL A 1 190 ? 4.248 -1.256 -14.770 1.00 96.75 190 VAL A O 1
ATOM 1537 N N . PRO A 1 191 ? 2.159 -1.363 -15.596 1.00 95.56 191 PRO A N 1
ATOM 1538 C CA . PRO A 1 191 ? 2.586 -0.947 -16.928 1.00 95.56 191 PRO A CA 1
ATOM 1539 C C . PRO A 1 191 ? 3.285 0.415 -16.911 1.00 95.56 191 PRO A C 1
ATOM 1541 O O . PRO A 1 191 ? 4.304 0.578 -17.577 1.00 95.56 191 PRO A O 1
ATOM 1544 N N . HIS A 1 192 ? 2.790 1.364 -16.114 1.00 96.62 192 HIS A N 1
ATOM 1545 C CA . HIS A 1 192 ? 3.358 2.708 -16.019 1.00 96.62 192 HIS A CA 1
ATOM 1546 C C . HIS A 1 192 ? 4.751 2.698 -15.394 1.00 96.62 192 HIS A C 1
ATOM 1548 O O . HIS A 1 192 ? 5.658 3.320 -15.941 1.00 96.62 192 HIS A O 1
ATOM 1554 N N . VAL A 1 193 ? 4.960 1.932 -14.321 1.00 96.94 193 VAL A N 1
ATOM 1555 C CA . VAL A 1 193 ? 6.292 1.798 -13.712 1.00 96.94 193 VAL A CA 1
ATOM 1556 C C . VAL A 1 193 ? 7.274 1.127 -14.670 1.00 96.94 193 VAL A C 1
ATOM 1558 O O . VAL A 1 193 ? 8.390 1.611 -14.846 1.00 96.94 193 VAL A O 1
ATOM 1561 N N . LEU A 1 194 ? 6.869 0.048 -15.349 1.00 94.88 194 LEU A N 1
ATOM 1562 C CA . LEU A 1 194 ? 7.749 -0.650 -16.291 1.00 94.88 194 LEU A CA 1
ATOM 1563 C C . LEU A 1 194 ? 8.122 0.232 -17.494 1.00 94.88 194 LEU A C 1
ATOM 1565 O O . LEU A 1 194 ? 9.282 0.233 -17.913 1.00 94.88 194 LEU A O 1
ATOM 1569 N N . PHE A 1 195 ? 7.178 1.012 -18.031 1.00 94.38 195 PHE A N 1
ATOM 1570 C CA . PHE A 1 195 ? 7.458 1.974 -19.102 1.00 94.38 195 PHE A CA 1
ATOM 1571 C C . PHE A 1 195 ? 8.364 3.110 -18.638 1.00 94.38 195 PHE A C 1
ATOM 1573 O O . PHE A 1 195 ? 9.325 3.437 -19.335 1.00 94.38 195 PHE A O 1
ATOM 1580 N N . LYS A 1 196 ? 8.101 3.672 -17.455 1.00 94.69 196 LYS A N 1
ATOM 1581 C CA . LYS A 1 196 ? 8.926 4.713 -16.840 1.00 94.69 196 LYS A CA 1
ATOM 1582 C C . LYS A 1 196 ? 10.362 4.240 -16.632 1.00 94.69 196 LYS A C 1
ATOM 1584 O O . LYS A 1 196 ? 11.283 4.901 -17.096 1.00 94.69 196 LYS A O 1
ATOM 1589 N N . LYS A 1 197 ? 10.557 3.070 -16.019 1.00 93.06 197 LYS A N 1
ATOM 1590 C CA . LYS A 1 197 ? 11.881 2.486 -15.752 1.00 93.06 197 LYS A CA 1
ATOM 1591 C C . LYS A 1 197 ? 12.659 2.225 -17.045 1.00 93.06 197 LYS A C 1
ATOM 1593 O O . LYS A 1 197 ? 13.851 2.511 -17.125 1.00 93.06 197 LYS A O 1
ATOM 1598 N N . PHE A 1 198 ? 11.980 1.736 -18.086 1.00 91.56 198 PHE A N 1
ATOM 1599 C CA . PHE A 1 198 ? 12.583 1.584 -19.411 1.00 91.56 198 PHE A CA 1
ATOM 1600 C C . PHE A 1 198 ? 12.990 2.935 -20.018 1.00 91.56 198 PHE A C 1
ATOM 1602 O O . PHE A 1 198 ? 14.129 3.087 -20.451 1.00 91.56 198 PHE A O 1
ATOM 1609 N N . ALA A 1 199 ? 12.092 3.923 -20.006 1.00 93.19 199 ALA A N 1
ATOM 1610 C CA . ALA A 1 199 ? 12.363 5.254 -20.541 1.00 93.19 199 ALA A CA 1
ATOM 1611 C C . ALA A 1 199 ? 13.516 5.953 -19.805 1.00 93.19 199 ALA A C 1
ATOM 1613 O O . ALA A 1 199 ? 14.359 6.562 -20.453 1.00 93.19 199 ALA A O 1
ATOM 1614 N N . GLN A 1 200 ? 13.593 5.820 -18.478 1.00 92.75 200 GLN A N 1
ATOM 1615 C CA . GLN A 1 200 ? 14.701 6.331 -17.667 1.00 92.75 200 GLN A CA 1
ATOM 1616 C C . GLN A 1 200 ? 16.037 5.684 -18.048 1.00 92.75 200 GLN A C 1
ATOM 1618 O O . GLN A 1 200 ? 17.025 6.396 -18.199 1.00 92.75 200 GLN A O 1
ATOM 1623 N N . SER A 1 201 ? 16.064 4.363 -18.266 1.00 91.12 201 SER A N 1
ATOM 1624 C CA . SER A 1 201 ? 17.266 3.660 -18.742 1.00 91.12 201 SER A CA 1
ATOM 1625 C C . SER A 1 201 ? 17.728 4.205 -20.095 1.00 91.12 201 SER A C 1
ATOM 1627 O O . SER A 1 201 ? 18.879 4.608 -20.233 1.00 91.12 201 SER A O 1
ATOM 1629 N N . CYS A 1 202 ? 16.824 4.293 -21.076 1.00 88.69 202 CYS A N 1
ATOM 1630 C CA . CYS A 1 202 ? 17.155 4.814 -22.404 1.00 88.69 202 CYS A CA 1
ATOM 1631 C C . CYS A 1 202 ? 17.578 6.286 -22.365 1.00 88.69 202 CYS A C 1
ATOM 1633 O O . CYS A 1 202 ? 18.464 6.696 -23.112 1.00 88.69 202 CYS A O 1
ATOM 1635 N N . TRP A 1 203 ? 16.960 7.091 -21.501 1.00 89.62 203 TRP A N 1
ATOM 1636 C CA . TRP A 1 203 ? 17.330 8.493 -21.361 1.00 89.62 203 TRP A CA 1
ATOM 1637 C C . TRP A 1 203 ? 18.693 8.657 -20.683 1.00 89.62 203 TRP A C 1
ATOM 1639 O O . TRP A 1 203 ? 19.465 9.516 -21.097 1.00 89.62 203 TRP A O 1
ATOM 1649 N N . SER A 1 204 ? 19.031 7.803 -19.713 1.00 88.88 204 SER A N 1
ATOM 1650 C CA . SER A 1 204 ? 20.367 7.760 -19.107 1.00 88.88 204 SER A CA 1
ATOM 1651 C C . SER A 1 204 ? 21.441 7.399 -20.135 1.00 88.88 204 SER A C 1
ATOM 1653 O O . SER A 1 204 ? 22.458 8.081 -20.212 1.00 88.88 204 SER A O 1
ATOM 1655 N N . GLU A 1 205 ? 21.203 6.375 -20.961 1.00 86.12 205 GLU A N 1
ATOM 1656 C CA . GLU A 1 205 ? 22.108 5.992 -22.057 1.00 86.12 205 GLU A CA 1
ATOM 1657 C C . GLU A 1 205 ? 22.274 7.136 -23.072 1.00 86.12 205 GLU A C 1
ATOM 1659 O O . GLU A 1 205 ? 23.384 7.449 -23.503 1.00 86.12 205 GLU A O 1
ATOM 1664 N N . LEU A 1 206 ? 21.175 7.817 -23.423 1.00 84.00 206 LEU A N 1
ATOM 1665 C CA . LEU A 1 206 ? 21.215 8.991 -24.294 1.00 84.00 206 LEU A CA 1
ATOM 1666 C C . LEU A 1 206 ? 22.048 10.119 -23.672 1.00 84.00 206 LEU A C 1
ATOM 1668 O O . LEU A 1 206 ? 22.873 10.719 -24.357 1.00 84.00 206 LEU A O 1
ATOM 1672 N N . ALA A 1 207 ? 21.836 10.410 -22.388 1.00 83.88 207 ALA A N 1
ATOM 1673 C CA . ALA A 1 207 ? 22.544 11.464 -21.673 1.00 83.88 207 ALA A CA 1
ATOM 1674 C C . ALA A 1 207 ? 24.051 11.186 -21.585 1.00 83.88 207 ALA A C 1
ATOM 1676 O O . ALA A 1 207 ? 24.841 12.119 -21.706 1.00 83.88 207 ALA A O 1
ATOM 1677 N N . GLU A 1 208 ? 24.458 9.923 -21.448 1.00 82.00 208 GLU A N 1
ATOM 1678 C CA . GLU A 1 208 ? 25.866 9.520 -21.486 1.00 82.00 208 GLU A CA 1
ATOM 1679 C C . GLU A 1 208 ? 26.504 9.828 -22.851 1.00 82.00 208 GLU A C 1
ATOM 1681 O O . GLU A 1 208 ? 27.550 10.479 -22.918 1.00 82.00 208 GLU A O 1
ATOM 1686 N N . ILE A 1 209 ? 25.836 9.445 -23.945 1.00 76.56 209 ILE A N 1
ATOM 1687 C CA . ILE A 1 209 ? 26.317 9.690 -25.314 1.00 76.56 209 ILE A CA 1
ATOM 1688 C C . ILE A 1 209 ? 26.358 11.192 -25.631 1.00 76.56 209 ILE A C 1
ATOM 1690 O O . ILE A 1 209 ? 27.320 11.671 -26.230 1.00 76.56 209 ILE A O 1
ATOM 1694 N N . TYR A 1 210 ? 25.325 11.947 -25.248 1.00 76.69 210 TYR A N 1
ATOM 1695 C CA . TYR A 1 210 ? 25.261 13.391 -25.495 1.00 76.69 210 TYR A CA 1
ATOM 1696 C C . TYR A 1 210 ? 26.220 14.187 -24.604 1.00 76.69 210 TYR A C 1
ATOM 1698 O O . TYR A 1 210 ? 26.775 15.189 -25.054 1.00 76.69 210 TYR A O 1
ATOM 1706 N N . GLY A 1 211 ? 26.423 13.761 -23.355 1.00 75.62 211 GLY A N 1
ATOM 1707 C CA . GLY A 1 211 ? 27.328 14.416 -22.412 1.00 75.62 211 GLY A CA 1
ATOM 1708 C C . GLY A 1 211 ? 28.798 14.249 -22.792 1.00 75.62 211 GLY A C 1
ATOM 1709 O O . GLY A 1 211 ? 29.600 15.154 -22.561 1.00 75.62 211 GLY A O 1
ATOM 1710 N N . ILE A 1 212 ? 29.152 13.117 -23.408 1.00 77.94 212 ILE A N 1
ATOM 1711 C CA . ILE A 1 212 ? 30.504 12.829 -23.888 1.00 77.94 212 ILE A CA 1
ATOM 1712 C C . ILE A 1 212 ? 30.420 12.327 -25.341 1.00 77.94 212 ILE A C 1
ATOM 1714 O O . ILE A 1 212 ? 30.481 11.118 -25.589 1.00 77.94 212 ILE A O 1
ATOM 1718 N N . PRO A 1 213 ? 30.292 13.237 -26.327 1.00 74.31 213 PRO A N 1
ATOM 1719 C CA . PRO A 1 213 ? 30.089 12.836 -27.710 1.00 74.31 213 PRO A CA 1
ATOM 1720 C C . PRO A 1 213 ? 31.300 12.061 -28.250 1.00 74.31 213 PRO A C 1
ATOM 1722 O O . PRO A 1 213 ? 32.453 12.427 -27.973 1.00 74.31 213 PRO A O 1
ATOM 1725 N N . PRO A 1 214 ? 31.070 11.008 -29.056 1.00 75.56 214 PRO A N 1
ATOM 1726 C CA . PRO A 1 214 ? 32.152 10.287 -29.699 1.00 75.56 214 PRO A CA 1
ATOM 1727 C C . PRO A 1 214 ? 32.922 11.207 -30.645 1.00 75.56 214 PRO A C 1
ATOM 1729 O O . PRO A 1 214 ? 32.356 12.059 -31.332 1.00 75.56 214 PRO A O 1
ATOM 1732 N N . ARG A 1 215 ? 34.238 11.018 -30.700 1.00 77.81 215 ARG A N 1
ATOM 1733 C CA . ARG A 1 215 ? 35.140 11.876 -31.473 1.00 77.81 215 ARG A CA 1
ATOM 1734 C C . ARG A 1 215 ? 35.618 11.162 -32.725 1.00 77.81 215 ARG A C 1
ATOM 1736 O O . ARG A 1 215 ? 36.020 10.002 -32.671 1.00 77.81 215 ARG A O 1
ATOM 1743 N N . VAL A 1 216 ? 35.641 11.879 -33.839 1.00 83.00 216 VAL A N 1
ATOM 1744 C CA . VAL A 1 216 ? 36.109 11.357 -35.124 1.00 83.00 216 VAL A CA 1
ATOM 1745 C C . VAL A 1 216 ? 37.367 12.106 -35.542 1.00 83.00 216 VAL A C 1
ATOM 1747 O O . VAL A 1 216 ? 37.357 13.332 -35.631 1.00 83.00 216 VAL A O 1
ATOM 1750 N N . TYR A 1 217 ? 38.442 11.367 -35.813 1.00 81.19 217 TYR A N 1
ATOM 1751 C CA . TYR A 1 217 ? 39.677 11.903 -36.377 1.00 81.19 217 TYR A CA 1
ATOM 1752 C C . TYR A 1 217 ? 39.877 11.356 -37.790 1.00 81.19 217 TYR A C 1
ATOM 1754 O O . TYR A 1 217 ? 40.048 10.151 -37.974 1.00 81.19 217 TYR A O 1
ATOM 1762 N N . LYS A 1 218 ? 39.845 12.242 -38.789 1.00 84.50 218 LYS A N 1
ATOM 1763 C CA . LYS A 1 218 ? 40.132 11.882 -40.181 1.00 84.50 218 LYS A CA 1
ATOM 1764 C C . LYS A 1 218 ? 41.632 11.987 -40.436 1.00 84.50 218 LYS A C 1
ATOM 1766 O O . LYS A 1 218 ? 42.222 13.045 -40.219 1.00 84.50 218 LYS A O 1
ATOM 1771 N N . THR A 1 219 ? 42.255 10.901 -40.879 1.00 84.00 219 THR A N 1
ATOM 1772 C CA . THR A 1 219 ? 43.684 10.868 -41.219 1.00 84.00 219 THR A CA 1
ATOM 1773 C C . THR A 1 219 ? 43.950 9.788 -42.252 1.00 84.00 219 THR A C 1
ATOM 1775 O O . THR A 1 219 ? 43.152 8.866 -42.369 1.00 84.00 219 THR A O 1
ATOM 1778 N N . ASP A 1 220 ? 45.050 9.897 -42.993 1.00 84.25 220 ASP A N 1
ATOM 1779 C CA . ASP A 1 220 ? 45.471 8.830 -43.899 1.00 84.25 220 ASP A CA 1
ATOM 1780 C C . ASP A 1 220 ? 45.820 7.589 -43.067 1.00 84.25 220 ASP A C 1
ATOM 1782 O O . ASP A 1 220 ? 46.798 7.573 -42.312 1.00 84.25 220 ASP A O 1
ATOM 1786 N N . THR A 1 221 ? 44.975 6.564 -43.156 1.00 82.12 221 THR A N 1
ATOM 1787 C CA . THR A 1 221 ? 45.184 5.318 -42.404 1.00 82.12 221 THR A CA 1
ATOM 1788 C C . THR A 1 221 ? 46.259 4.428 -43.025 1.00 82.12 221 THR A C 1
ATOM 1790 O O . THR A 1 221 ? 46.732 3.506 -42.353 1.00 82.12 221 THR A O 1
ATOM 1793 N N . GLN A 1 222 ? 46.680 4.713 -44.263 1.00 83.62 222 GLN A N 1
ATOM 1794 C CA . GLN A 1 222 ? 47.743 3.991 -44.956 1.00 83.62 222 GLN A CA 1
ATOM 1795 C C . GLN A 1 222 ? 49.143 4.483 -44.565 1.00 83.62 222 GLN A C 1
ATOM 1797 O O . GLN A 1 222 ? 50.096 3.718 -44.713 1.00 83.62 222 GLN A O 1
ATOM 1802 N N . ASP A 1 223 ? 49.284 5.694 -44.004 1.00 88.75 223 ASP A N 1
ATOM 1803 C CA . ASP A 1 223 ? 50.528 6.168 -43.376 1.00 88.75 223 ASP A CA 1
ATOM 1804 C C . ASP A 1 223 ? 50.626 5.701 -41.901 1.00 88.75 223 ASP A C 1
ATOM 1806 O O . ASP A 1 223 ? 49.923 6.223 -41.021 1.00 88.75 223 ASP A O 1
ATOM 1810 N N . PRO A 1 224 ? 51.555 4.779 -41.560 1.00 86.69 224 PRO A N 1
ATOM 1811 C CA . PRO A 1 224 ? 51.716 4.280 -40.195 1.00 86.69 224 PRO A CA 1
ATOM 1812 C C . PRO A 1 224 ? 52.084 5.367 -39.176 1.00 86.69 224 PRO A C 1
ATOM 1814 O O . PRO A 1 224 ? 51.740 5.240 -37.997 1.00 86.69 224 PRO A O 1
ATOM 1817 N N . GLN A 1 225 ? 52.777 6.436 -39.592 1.00 87.19 225 GLN A N 1
ATOM 1818 C CA . GLN A 1 225 ? 53.145 7.524 -38.687 1.00 87.19 225 GLN A CA 1
ATOM 1819 C C . GLN A 1 225 ? 51.950 8.433 -38.384 1.00 87.19 225 GLN A C 1
ATOM 1821 O O . GLN A 1 225 ? 51.757 8.812 -37.225 1.00 87.19 225 GLN A O 1
ATOM 1826 N N . ALA A 1 226 ? 51.137 8.770 -39.390 1.00 82.56 226 ALA A N 1
ATOM 1827 C CA . ALA A 1 226 ? 49.898 9.525 -39.204 1.00 82.56 226 ALA A CA 1
ATOM 1828 C C . ALA A 1 226 ? 48.906 8.776 -38.309 1.00 82.56 226 ALA A C 1
ATOM 1830 O O . ALA A 1 226 ? 48.410 9.344 -37.329 1.00 82.56 226 ALA A O 1
ATOM 1831 N N . LEU A 1 227 ? 48.721 7.477 -38.550 1.00 87.25 227 LEU A N 1
ATOM 1832 C CA . LEU A 1 227 ? 47.863 6.627 -37.730 1.00 87.25 227 LEU A CA 1
ATOM 1833 C C . LEU A 1 227 ? 48.348 6.534 -36.273 1.00 87.25 227 LEU A C 1
ATOM 1835 O O . LEU A 1 227 ? 47.542 6.622 -35.344 1.00 87.25 227 LEU A O 1
ATOM 1839 N N . ALA A 1 228 ? 49.657 6.377 -36.044 1.00 87.62 228 ALA A N 1
ATOM 1840 C CA . ALA A 1 228 ? 50.224 6.307 -34.696 1.00 87.62 228 ALA A CA 1
ATOM 1841 C C . ALA A 1 228 ? 50.064 7.626 -33.920 1.00 87.62 228 ALA A C 1
ATOM 1843 O O . ALA A 1 228 ? 49.733 7.601 -32.730 1.00 87.62 228 ALA A O 1
ATOM 1844 N N . ARG A 1 229 ? 50.242 8.777 -34.587 1.00 86.75 229 ARG A N 1
ATOM 1845 C CA . ARG A 1 229 ? 49.977 10.099 -33.994 1.00 86.75 229 ARG A CA 1
ATOM 1846 C C . ARG A 1 229 ? 48.501 10.264 -33.647 1.00 86.75 229 ARG A C 1
ATOM 1848 O O . ARG A 1 229 ? 48.200 10.636 -32.516 1.00 86.75 229 ARG A O 1
ATOM 1855 N N . GLY A 1 230 ? 47.603 9.914 -34.570 1.00 84.81 230 GLY A N 1
ATOM 1856 C CA . GLY A 1 230 ? 46.159 9.948 -34.343 1.00 84.81 230 GLY A CA 1
ATOM 1857 C C . GLY A 1 2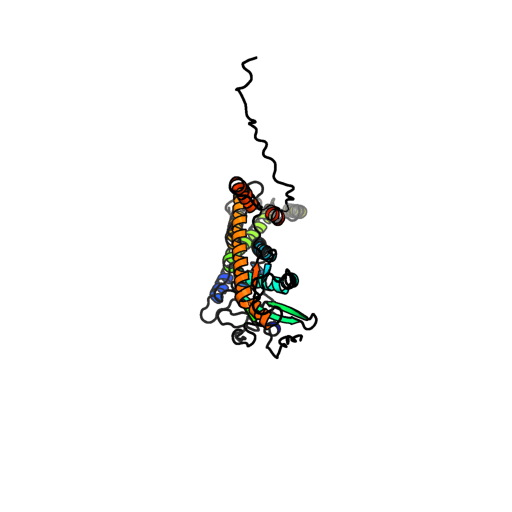30 ? 45.750 9.103 -33.136 1.00 84.81 230 GLY A C 1
ATOM 1858 O O . GLY A 1 230 ? 45.113 9.608 -32.217 1.00 84.81 230 GLY A O 1
ATOM 1859 N N . LYS A 1 231 ? 46.208 7.846 -33.058 1.00 85.94 231 LYS A N 1
ATOM 1860 C CA . LYS A 1 231 ? 45.929 6.958 -31.912 1.00 85.94 231 LYS A CA 1
ATOM 1861 C C . LYS A 1 231 ? 46.421 7.534 -30.584 1.00 85.94 231 LYS A C 1
ATOM 1863 O O . LYS A 1 231 ? 45.708 7.444 -29.588 1.00 85.94 231 LYS A O 1
ATOM 1868 N N . ARG A 1 232 ? 47.623 8.123 -30.556 1.00 87.25 232 ARG A N 1
ATOM 1869 C CA . ARG A 1 232 ? 48.179 8.747 -29.346 1.00 87.25 232 ARG A CA 1
ATOM 1870 C C . ARG A 1 232 ? 47.360 9.964 -28.918 1.00 87.25 232 ARG A C 1
ATOM 1872 O O . ARG A 1 232 ? 46.961 10.029 -27.764 1.00 87.25 232 ARG A O 1
ATOM 1879 N N . MET A 1 233 ? 47.044 10.864 -29.850 1.00 82.75 233 MET A N 1
ATOM 1880 C CA . MET A 1 233 ? 46.220 12.045 -29.574 1.00 82.75 233 MET A CA 1
ATOM 1881 C C . MET A 1 233 ? 44.845 11.656 -29.023 1.00 82.75 233 MET A C 1
ATOM 1883 O O . MET A 1 233 ? 44.449 12.154 -27.976 1.00 82.75 233 MET A O 1
ATOM 1887 N N . MET A 1 234 ? 44.145 10.714 -29.663 1.00 84.94 234 MET A N 1
ATOM 1888 C CA . MET A 1 234 ? 42.811 10.302 -29.209 1.00 84.94 234 MET A CA 1
ATOM 1889 C C . MET A 1 234 ? 42.836 9.615 -27.837 1.00 84.94 234 MET A C 1
ATOM 1891 O O . MET A 1 234 ? 41.924 9.823 -27.038 1.00 84.94 234 MET A O 1
ATOM 1895 N N . LYS A 1 235 ? 43.892 8.843 -27.539 1.00 83.75 235 LYS A N 1
ATOM 1896 C CA . LYS A 1 235 ? 44.090 8.202 -26.232 1.00 83.75 235 LYS A CA 1
ATOM 1897 C C . LYS A 1 235 ? 44.411 9.215 -25.127 1.00 83.75 235 LYS A C 1
ATOM 1899 O O . LYS A 1 235 ? 43.870 9.097 -24.031 1.00 83.75 235 LYS A O 1
ATOM 1904 N N . ASP A 1 236 ? 45.251 10.207 -25.417 1.00 85.56 236 ASP A N 1
ATOM 1905 C CA . ASP A 1 236 ? 45.660 11.239 -24.454 1.00 85.56 236 ASP A CA 1
ATOM 1906 C C . ASP A 1 236 ? 44.517 12.228 -24.154 1.00 85.56 236 ASP A C 1
ATOM 1908 O O . ASP A 1 236 ? 44.429 12.770 -23.055 1.00 85.56 236 ASP A O 1
ATOM 1912 N N . MET A 1 237 ? 43.588 12.427 -25.097 1.00 77.44 237 MET A N 1
ATOM 1913 C CA . MET A 1 237 ? 42.437 13.323 -24.938 1.00 77.44 237 MET A CA 1
ATOM 1914 C C . MET A 1 237 ? 41.309 12.754 -24.045 1.00 77.44 237 MET A C 1
ATOM 1916 O O . MET A 1 237 ? 40.256 13.382 -23.932 1.00 77.44 237 MET A O 1
ATOM 1920 N N . GLY A 1 238 ? 41.467 11.581 -23.423 1.00 77.31 238 GLY A N 1
ATOM 1921 C CA . GLY A 1 238 ? 40.567 11.092 -22.365 1.00 77.31 238 GLY A CA 1
ATOM 1922 C C . GLY A 1 238 ? 39.517 10.055 -22.792 1.00 77.31 238 GLY A C 1
ATOM 1923 O O . GLY A 1 238 ? 39.639 9.426 -23.840 1.00 77.31 238 GLY A O 1
ATOM 1924 N N . ALA A 1 239 ? 38.488 9.871 -21.955 1.00 72.56 239 ALA A N 1
ATOM 1925 C CA . ALA A 1 239 ? 37.647 8.664 -21.902 1.00 72.56 239 ALA A CA 1
ATOM 1926 C C . ALA A 1 239 ? 36.539 8.532 -22.968 1.00 72.56 239 ALA A C 1
ATOM 1928 O O . ALA A 1 239 ? 35.940 7.466 -23.078 1.00 72.56 239 ALA A O 1
ATOM 1929 N N . ALA A 1 240 ? 36.254 9.576 -23.753 1.00 73.25 240 ALA A N 1
ATOM 1930 C CA . ALA A 1 240 ? 35.223 9.509 -24.791 1.00 73.25 240 ALA A CA 1
ATOM 1931 C C . ALA A 1 240 ? 35.571 8.468 -25.865 1.00 73.25 240 ALA A C 1
ATOM 1933 O O . ALA A 1 240 ? 36.730 8.398 -26.301 1.00 73.25 240 ALA A O 1
ATOM 1934 N N . ALA A 1 241 ? 34.566 7.739 -26.359 1.00 76.00 241 ALA A N 1
ATOM 1935 C CA . ALA A 1 241 ? 34.723 6.858 -27.513 1.00 76.00 241 ALA A CA 1
ATOM 1936 C C . ALA A 1 241 ? 35.305 7.632 -28.710 1.00 76.00 241 ALA A C 1
ATOM 1938 O O . ALA A 1 241 ? 34.993 8.808 -28.932 1.00 76.00 241 ALA A O 1
ATOM 1939 N N . TRP A 1 242 ? 36.192 6.995 -29.469 1.00 79.12 242 TRP A N 1
ATOM 1940 C CA . TRP A 1 242 ? 36.861 7.633 -30.595 1.00 79.12 242 TRP A CA 1
ATOM 1941 C C . TRP A 1 242 ? 37.015 6.695 -31.783 1.00 79.12 242 TRP A C 1
ATOM 1943 O O . TRP A 1 242 ? 37.214 5.493 -31.627 1.00 79.12 242 TRP A O 1
ATOM 1953 N N . PHE A 1 243 ? 36.963 7.280 -32.975 1.00 82.25 243 PHE A N 1
ATOM 1954 C CA . PHE A 1 243 ? 37.113 6.592 -34.248 1.00 82.25 243 PHE A CA 1
ATOM 1955 C C . PHE A 1 243 ? 38.185 7.298 -35.076 1.00 82.25 243 PHE A C 1
ATOM 1957 O O . PHE A 1 243 ? 38.240 8.531 -35.115 1.00 82.25 243 PHE A O 1
ATOM 1964 N N . ILE A 1 244 ? 39.037 6.515 -35.735 1.00 82.12 244 ILE A N 1
ATOM 1965 C CA . ILE A 1 244 ? 39.942 7.011 -36.772 1.00 82.12 244 ILE A CA 1
ATOM 1966 C C . ILE A 1 244 ? 39.412 6.476 -38.091 1.00 82.12 244 ILE A C 1
ATOM 1968 O O . ILE A 1 244 ? 39.246 5.266 -38.225 1.00 82.12 244 ILE A O 1
ATOM 1972 N N . ILE A 1 245 ? 39.118 7.378 -39.019 1.00 83.88 245 ILE A N 1
ATOM 1973 C CA . ILE A 1 245 ? 38.539 7.050 -40.323 1.00 83.88 245 ILE A CA 1
ATOM 1974 C C . ILE A 1 245 ? 39.489 7.570 -41.394 1.00 83.88 245 ILE A C 1
ATOM 1976 O O . ILE A 1 245 ? 40.102 8.630 -41.213 1.00 83.88 245 ILE A O 1
ATOM 1980 N N . ASP A 1 246 ? 39.628 6.813 -42.481 1.00 83.56 246 ASP A N 1
ATOM 1981 C CA . ASP A 1 246 ? 40.442 7.255 -43.601 1.00 83.56 246 ASP A CA 1
ATOM 1982 C C . ASP A 1 246 ? 39.866 8.517 -44.255 1.00 83.56 246 ASP A C 1
ATOM 1984 O O . ASP A 1 246 ? 38.667 8.780 -44.227 1.00 83.56 246 ASP A O 1
ATOM 1988 N N . THR A 1 247 ? 40.725 9.319 -44.872 1.00 80.38 247 THR A N 1
ATOM 1989 C CA . THR A 1 247 ? 40.304 10.527 -45.599 1.00 80.38 247 THR A CA 1
ATOM 1990 C C . THR A 1 247 ? 39.389 10.231 -46.788 1.00 80.38 247 THR A C 1
ATOM 1992 O O . THR A 1 247 ? 38.601 11.098 -47.164 1.00 80.38 247 THR A O 1
ATOM 1995 N N . THR A 1 248 ? 39.477 9.023 -47.355 1.00 80.50 248 THR A N 1
ATOM 1996 C CA . THR A 1 248 ? 38.651 8.569 -48.483 1.00 80.50 248 THR A CA 1
ATOM 1997 C C . THR A 1 248 ? 37.364 7.861 -48.058 1.00 80.50 248 THR A C 1
ATOM 1999 O O . THR A 1 248 ? 36.487 7.638 -48.891 1.00 80.50 248 THR A O 1
ATOM 2002 N N . GLU A 1 249 ? 37.225 7.546 -46.769 1.00 74.00 249 GLU A N 1
ATOM 2003 C CA . GLU A 1 249 ? 36.068 6.853 -46.217 1.00 74.00 249 GLU A CA 1
ATOM 2004 C C . GLU A 1 249 ? 35.152 7.832 -45.476 1.00 74.00 249 GLU A C 1
ATOM 2006 O O . GLU A 1 249 ? 35.583 8.721 -44.734 1.00 74.00 249 GLU A O 1
ATOM 2011 N N . GLU A 1 250 ? 33.846 7.655 -45.651 1.00 69.62 250 GLU A N 1
ATOM 2012 C CA . GLU A 1 250 ? 32.841 8.378 -44.883 1.00 69.62 250 GLU A CA 1
ATOM 2013 C C . GLU A 1 250 ? 32.080 7.401 -43.997 1.00 69.62 250 GLU A C 1
ATOM 2015 O O . GLU A 1 250 ? 31.477 6.435 -44.460 1.00 69.62 250 GLU A O 1
ATOM 2020 N N . PHE A 1 251 ? 32.117 7.671 -42.695 1.00 63.78 251 PHE A N 1
ATOM 2021 C CA . PHE A 1 251 ? 31.264 7.017 -41.719 1.00 63.78 251 PHE A CA 1
ATOM 2022 C C . PHE A 1 251 ? 30.164 7.998 -41.338 1.00 63.78 251 PHE A C 1
ATOM 2024 O O . PHE A 1 251 ? 30.390 8.945 -40.579 1.00 63.78 251 PHE A O 1
ATOM 2031 N N . GLU A 1 252 ? 28.975 7.784 -41.883 1.00 63.59 252 GLU A N 1
ATOM 2032 C CA . GLU A 1 252 ? 27.780 8.493 -41.455 1.00 63.59 252 GLU A CA 1
ATOM 2033 C C . GLU A 1 252 ? 26.956 7.582 -40.551 1.00 63.59 252 GLU A C 1
ATOM 2035 O O . GLU A 1 252 ? 26.640 6.441 -40.896 1.00 63.59 252 GLU A O 1
ATOM 2040 N N . TRP A 1 253 ? 26.562 8.102 -39.389 1.00 61.56 253 TRP A N 1
ATOM 2041 C CA . TRP A 1 253 ? 25.460 7.501 -38.654 1.00 61.56 253 TRP A CA 1
ATOM 2042 C C . TRP A 1 253 ? 24.216 7.597 -39.534 1.00 61.56 253 TRP A C 1
ATOM 2044 O O . TRP A 1 253 ? 23.926 8.670 -40.071 1.00 61.56 253 TRP A O 1
ATOM 2054 N N . ALA A 1 254 ? 23.464 6.500 -39.670 1.00 54.62 254 ALA A N 1
ATOM 2055 C CA . ALA A 1 254 ? 22.145 6.564 -40.285 1.00 54.62 254 ALA A CA 1
ATOM 2056 C C . ALA A 1 254 ? 21.377 7.718 -39.626 1.00 54.62 254 ALA A C 1
ATOM 2058 O O . ALA A 1 254 ? 21.311 7.770 -38.396 1.00 54.62 254 ALA A O 1
ATOM 2059 N N . LYS A 1 255 ? 20.861 8.666 -40.424 1.00 49.00 255 LYS A N 1
ATOM 2060 C CA . LYS A 1 255 ? 20.103 9.817 -39.916 1.00 49.00 255 LYS A CA 1
ATOM 2061 C C . LYS A 1 255 ? 18.858 9.316 -39.183 1.00 49.00 255 LYS A C 1
ATOM 2063 O O . LYS A 1 255 ? 17.791 9.172 -39.773 1.00 49.00 255 LYS A O 1
ATOM 2068 N N . GLY A 1 256 ? 19.003 9.030 -37.894 1.00 55.56 256 GLY A N 1
ATOM 2069 C CA . GLY A 1 256 ? 17.891 8.940 -36.968 1.00 55.56 256 GLY A CA 1
ATOM 2070 C C . GLY A 1 256 ? 17.215 10.303 -36.877 1.00 55.56 256 GLY A C 1
ATOM 2071 O O . GLY A 1 256 ? 17.821 11.336 -37.175 1.00 55.56 256 GLY A O 1
ATOM 2072 N N . VAL A 1 257 ? 15.945 10.316 -36.480 1.00 59.16 257 VAL A N 1
ATOM 2073 C CA . VAL A 1 257 ? 15.246 11.565 -36.166 1.00 59.16 257 VAL A CA 1
ATOM 2074 C C . VAL A 1 257 ? 16.070 12.301 -35.108 1.00 59.16 257 VAL A C 1
ATOM 2076 O O . VAL A 1 257 ? 16.324 11.746 -34.041 1.00 59.16 257 VAL A O 1
ATOM 2079 N N . SER A 1 258 ? 16.515 13.524 -35.407 1.00 61.44 258 SER A N 1
ATOM 2080 C CA . SER A 1 258 ? 17.236 14.369 -34.454 1.00 61.44 258 SER A CA 1
ATOM 2081 C C . SER A 1 258 ? 16.320 14.653 -33.264 1.00 61.44 258 SER A C 1
ATOM 2083 O O . SER A 1 258 ? 15.426 15.494 -33.354 1.00 61.44 258 SER A O 1
ATOM 2085 N N . THR A 1 259 ? 16.496 13.915 -32.173 1.00 65.25 259 THR A N 1
ATOM 2086 C CA . THR A 1 259 ? 15.735 14.091 -30.938 1.00 65.25 259 THR A CA 1
ATOM 2087 C C . THR A 1 259 ? 16.690 14.466 -29.816 1.00 65.25 259 THR A C 1
ATOM 2089 O O . THR A 1 259 ? 17.761 13.892 -29.672 1.00 65.25 259 THR A O 1
ATOM 2092 N N . ASN A 1 260 ? 16.294 15.452 -29.024 1.00 70.62 260 ASN A N 1
ATOM 2093 C CA . ASN A 1 260 ? 16.949 15.869 -27.782 1.00 70.62 260 ASN A CA 1
ATOM 2094 C C . ASN A 1 260 ? 16.616 14.939 -26.594 1.00 70.62 260 ASN A C 1
ATOM 2096 O O . ASN A 1 260 ? 17.030 15.215 -25.473 1.00 70.62 260 ASN A O 1
ATOM 2100 N N . GLY A 1 261 ? 15.854 13.861 -26.822 1.00 79.00 261 GLY A N 1
ATOM 2101 C CA . GLY A 1 261 ? 15.388 12.950 -25.776 1.00 79.00 261 GLY A CA 1
ATOM 2102 C C . GLY A 1 261 ? 14.007 13.276 -25.200 1.00 79.00 261 GLY A C 1
ATOM 2103 O O . GLY A 1 261 ? 13.537 12.531 -24.342 1.00 79.00 261 GLY A O 1
ATOM 2104 N N . ASP A 1 262 ? 13.306 14.306 -25.697 1.00 86.50 262 ASP A N 1
ATOM 2105 C CA . ASP A 1 262 ? 11.984 14.718 -25.185 1.00 86.50 262 ASP A CA 1
ATOM 2106 C C . ASP A 1 262 ? 10.939 13.594 -25.192 1.00 86.50 262 ASP A C 1
ATOM 2108 O O . ASP A 1 262 ? 10.035 13.568 -24.357 1.00 86.50 262 ASP A O 1
ATOM 2112 N N . VAL A 1 263 ? 11.051 12.636 -26.117 1.00 87.06 263 VAL A N 1
ATOM 2113 C CA . VAL A 1 263 ? 10.156 11.471 -26.176 1.00 87.06 263 VAL A CA 1
ATOM 2114 C C . VAL A 1 263 ? 10.193 10.651 -24.881 1.00 87.06 263 VAL A C 1
ATOM 2116 O O . VAL A 1 263 ? 9.142 10.218 -24.406 1.00 87.06 263 VAL A O 1
ATOM 2119 N N . TYR A 1 264 ? 11.374 10.491 -24.272 1.00 90.38 264 TYR A N 1
ATOM 2120 C CA . TYR A 1 264 ? 11.533 9.761 -23.016 1.00 90.38 264 TYR A CA 1
ATOM 2121 C C . TYR A 1 264 ? 10.932 10.548 -21.856 1.00 90.38 264 TYR A C 1
ATOM 2123 O O . TYR A 1 264 ? 10.158 9.991 -21.078 1.00 90.38 264 TYR A O 1
ATOM 2131 N N . ASN A 1 265 ? 11.204 11.854 -21.799 1.00 89.94 265 ASN A N 1
ATOM 2132 C CA . ASN A 1 265 ? 10.633 12.738 -20.787 1.00 89.94 265 ASN A CA 1
ATOM 2133 C C . ASN A 1 265 ? 9.097 12.738 -20.827 1.00 89.94 265 ASN A C 1
ATOM 2135 O O . ASN A 1 265 ? 8.433 12.617 -19.800 1.00 89.94 265 ASN A O 1
ATOM 2139 N N . ASN A 1 266 ? 8.511 12.811 -22.024 1.00 91.69 266 ASN A N 1
ATOM 2140 C CA . ASN A 1 266 ? 7.060 12.789 -22.200 1.00 91.69 266 ASN A CA 1
ATOM 2141 C C . ASN A 1 266 ? 6.435 11.465 -21.738 1.00 91.69 266 ASN A C 1
ATOM 2143 O O . ASN A 1 266 ? 5.372 11.480 -21.116 1.00 91.69 266 ASN A O 1
ATOM 2147 N N . LEU A 1 267 ? 7.093 10.329 -21.991 1.00 93.25 267 LEU A N 1
ATOM 2148 C CA . LEU A 1 267 ? 6.626 9.025 -21.514 1.00 93.25 267 LEU A CA 1
ATOM 2149 C C . LEU A 1 267 ? 6.743 8.886 -19.987 1.00 93.25 267 LEU A C 1
ATOM 2151 O O . LEU A 1 267 ? 5.838 8.335 -19.354 1.00 93.25 267 LEU A O 1
ATOM 2155 N N . ILE A 1 268 ? 7.819 9.408 -19.392 1.00 94.25 268 ILE A N 1
ATOM 2156 C CA . ILE A 1 268 ? 8.005 9.444 -17.934 1.00 94.25 268 ILE A CA 1
ATOM 2157 C C . ILE A 1 268 ? 6.911 10.298 -17.296 1.00 94.25 268 ILE A C 1
ATOM 2159 O O . ILE A 1 268 ? 6.174 9.791 -16.457 1.00 94.25 268 ILE A O 1
ATOM 2163 N N . ARG A 1 269 ? 6.704 11.531 -17.776 1.00 92.81 269 ARG A N 1
ATOM 2164 C CA . ARG A 1 269 ? 5.640 12.425 -17.291 1.00 92.81 269 ARG A CA 1
ATOM 2165 C C . ARG A 1 269 ? 4.249 11.819 -17.431 1.00 92.81 269 ARG A C 1
ATOM 2167 O O . ARG A 1 269 ? 3.434 11.945 -16.523 1.00 92.81 269 ARG A O 1
ATOM 2174 N N . LEU A 1 270 ? 3.958 11.158 -18.555 1.00 94.31 270 LEU A N 1
ATOM 2175 C CA . LEU A 1 270 ? 2.697 10.438 -18.724 1.00 94.31 270 LEU A CA 1
ATOM 2176 C C . LEU A 1 270 ? 2.542 9.367 -17.639 1.00 94.31 270 LEU A C 1
ATOM 2178 O O . LEU A 1 270 ? 1.487 9.283 -17.018 1.00 94.31 270 LEU A O 1
ATOM 2182 N N . SER A 1 271 ? 3.581 8.564 -17.415 1.00 96.12 271 SER A N 1
ATOM 2183 C CA . SER A 1 271 ? 3.559 7.473 -16.438 1.00 96.12 271 SER A CA 1
ATOM 2184 C C . SER A 1 271 ? 3.407 7.992 -15.009 1.00 96.12 271 SER A C 1
ATOM 2186 O O . SER A 1 271 ? 2.557 7.483 -14.283 1.00 96.12 271 SER A O 1
ATOM 2188 N N . ASP A 1 272 ? 4.136 9.046 -14.640 1.00 94.56 272 ASP A N 1
ATOM 2189 C CA . ASP A 1 272 ? 4.022 9.697 -13.333 1.00 94.56 272 ASP A CA 1
ATOM 2190 C C . ASP A 1 272 ? 2.611 10.246 -13.104 1.00 94.56 272 ASP A C 1
ATOM 2192 O O . ASP A 1 272 ? 1.980 9.948 -12.091 1.00 94.56 272 ASP A O 1
ATOM 2196 N N . ASN A 1 273 ? 2.048 10.944 -14.094 1.00 93.81 273 ASN A N 1
ATOM 2197 C CA . ASN A 1 273 ? 0.683 11.458 -14.017 1.00 93.81 273 ASN A CA 1
ATOM 2198 C C . ASN A 1 273 ? -0.354 10.339 -13.830 1.00 93.81 273 ASN A C 1
ATOM 2200 O O . ASN A 1 273 ? -1.280 10.491 -13.035 1.00 93.81 273 ASN A O 1
ATOM 2204 N N . GLN A 1 274 ? -0.220 9.215 -14.545 1.00 95.62 274 GLN A N 1
ATOM 2205 C CA . GLN A 1 274 ? -1.141 8.082 -14.395 1.00 95.62 274 GLN A CA 1
ATOM 2206 C C . GLN A 1 274 ? -1.002 7.402 -13.026 1.00 95.62 274 GLN A C 1
ATOM 2208 O O . GLN A 1 274 ? -2.015 7.042 -12.431 1.00 95.62 274 GLN A O 1
ATOM 2213 N N . ILE A 1 275 ? 0.219 7.269 -12.495 1.00 95.88 275 ILE A N 1
ATOM 2214 C CA . ILE A 1 275 ? 0.466 6.730 -11.146 1.00 95.88 275 ILE A CA 1
ATOM 2215 C C . ILE A 1 275 ? -0.164 7.639 -10.082 1.00 95.88 275 ILE A C 1
ATOM 2217 O O . ILE A 1 275 ? -0.886 7.158 -9.207 1.00 95.88 275 ILE A O 1
ATOM 2221 N N . SER A 1 276 ? 0.043 8.952 -10.189 1.00 93.69 276 SER A N 1
ATOM 2222 C CA . SER A 1 276 ? -0.567 9.946 -9.306 1.00 93.69 276 SER A CA 1
ATOM 2223 C C . SER A 1 276 ? -2.097 9.879 -9.339 1.00 93.69 276 SER A C 1
ATOM 2225 O O . SER A 1 276 ? -2.729 9.716 -8.296 1.00 93.69 276 SER A O 1
ATOM 2227 N N . LEU A 1 277 ? -2.713 9.901 -10.523 1.00 94.06 277 LEU A N 1
ATOM 2228 C CA . LEU A 1 277 ? -4.170 9.769 -10.651 1.00 94.06 277 LEU A CA 1
ATOM 2229 C C . LEU A 1 277 ? -4.695 8.453 -10.064 1.00 94.06 277 LEU A C 1
ATOM 2231 O O . LEU A 1 277 ? -5.762 8.432 -9.458 1.00 94.06 277 LEU A O 1
ATOM 2235 N N . LEU A 1 278 ? -3.952 7.358 -10.220 1.00 95.62 278 LEU A N 1
ATOM 2236 C CA . LEU A 1 278 ? -4.352 6.044 -9.728 1.00 95.62 278 LEU A CA 1
ATOM 2237 C C . LEU A 1 278 ? -4.342 5.946 -8.193 1.00 95.62 278 LEU A C 1
ATOM 2239 O O . LEU A 1 278 ? -5.221 5.291 -7.633 1.00 95.62 278 LEU A O 1
ATOM 2243 N N . ILE A 1 279 ? -3.350 6.543 -7.522 1.00 94.31 279 ILE A N 1
ATOM 2244 C CA . ILE A 1 279 ? -3.132 6.357 -6.076 1.00 94.31 279 ILE A CA 1
ATOM 2245 C C . ILE A 1 279 ? -3.749 7.488 -5.243 1.00 94.31 279 ILE A C 1
ATOM 2247 O O . ILE A 1 279 ? -4.443 7.193 -4.268 1.00 94.31 279 ILE A O 1
ATOM 2251 N N . GLN A 1 280 ? -3.522 8.751 -5.621 1.00 89.94 280 GLN A N 1
ATOM 2252 C CA . GLN A 1 280 ? -4.004 9.942 -4.896 1.00 89.94 280 GLN A CA 1
ATOM 2253 C C . GLN A 1 280 ? -5.207 10.622 -5.573 1.00 89.94 280 GLN A C 1
ATOM 2255 O O . GLN A 1 280 ? -5.762 11.573 -5.034 1.00 89.94 280 GLN A O 1
ATOM 2260 N N . GLY A 1 281 ? -5.620 10.171 -6.762 1.00 89.69 281 GLY A N 1
ATOM 2261 C CA . GLY A 1 281 ? -6.777 10.717 -7.483 1.00 89.69 281 GLY A CA 1
ATOM 2262 C C . GLY A 1 281 ? -6.504 12.006 -8.266 1.00 89.69 281 GLY A C 1
ATOM 2263 O O . GLY A 1 281 ? -7.267 12.342 -9.168 1.00 89.69 281 GLY A O 1
ATOM 2264 N N . ALA A 1 282 ? -5.414 12.716 -7.969 1.00 89.12 282 ALA A N 1
ATOM 2265 C CA . ALA A 1 282 ? -5.039 13.973 -8.610 1.00 89.12 282 ALA A CA 1
ATOM 2266 C C . ALA A 1 282 ? -3.584 13.963 -9.096 1.00 89.12 282 ALA A C 1
ATOM 2268 O O . ALA A 1 282 ? -2.748 13.197 -8.622 1.00 89.12 282 ALA A O 1
ATOM 2269 N N . ILE A 1 283 ? -3.265 14.853 -10.034 1.00 85.38 283 ILE A N 1
ATOM 2270 C CA . ILE A 1 283 ? -1.879 15.188 -10.374 1.00 85.38 283 ILE A CA 1
ATOM 2271 C C . ILE A 1 283 ? -1.530 16.414 -9.538 1.00 85.38 283 ILE A C 1
ATOM 2273 O O . ILE A 1 283 ? -1.971 17.515 -9.860 1.00 85.38 283 ILE A O 1
ATOM 2277 N N . ILE A 1 284 ? -0.788 16.211 -8.452 1.00 71.94 284 ILE A N 1
ATOM 2278 C CA . ILE A 1 284 ? -0.275 17.311 -7.634 1.00 71.94 284 ILE A CA 1
ATOM 2279 C C . ILE A 1 284 ? 1.084 17.690 -8.210 1.00 71.94 284 ILE A C 1
ATOM 2281 O O . ILE A 1 284 ? 1.995 16.859 -8.253 1.00 71.94 284 ILE A O 1
ATOM 2285 N N . GLY A 1 285 ? 1.192 18.914 -8.723 1.00 63.38 285 GLY A N 1
ATOM 2286 C CA . GLY A 1 285 ? 2.449 19.409 -9.262 1.00 63.38 285 GLY A CA 1
ATOM 2287 C C . GLY A 1 285 ? 3.424 19.676 -8.120 1.00 63.38 285 GLY A C 1
ATOM 2288 O O . GLY A 1 285 ? 3.061 20.300 -7.133 1.00 63.38 285 GLY A O 1
ATOM 2289 N N . GLN A 1 286 ? 4.673 19.229 -8.252 1.00 59.44 286 GLN A N 1
ATOM 2290 C CA . GLN A 1 286 ? 5.773 19.742 -7.418 1.00 59.44 286 GLN A CA 1
ATOM 2291 C C . GLN A 1 286 ? 6.476 20.945 -8.064 1.00 59.44 286 GLN A C 1
ATOM 2293 O O . GLN A 1 286 ? 7.508 21.405 -7.586 1.00 59.44 286 GLN A O 1
ATOM 2298 N N . ASP A 1 287 ? 5.926 21.434 -9.175 1.00 58.22 287 ASP A N 1
ATOM 2299 C CA . ASP A 1 287 ? 6.456 22.561 -9.927 1.00 58.22 287 ASP A CA 1
ATOM 2300 C C . ASP A 1 287 ? 6.077 23.872 -9.227 1.00 58.22 287 ASP A C 1
ATOM 2302 O O . ASP A 1 287 ? 4.916 24.280 -9.219 1.00 58.22 287 ASP A O 1
ATOM 2306 N N . THR A 1 288 ? 7.065 24.522 -8.619 1.00 56.09 288 THR A N 1
ATOM 2307 C CA . THR A 1 288 ? 6.911 25.817 -7.948 1.00 56.09 288 THR A CA 1
ATOM 2308 C C . THR A 1 288 ? 6.880 27.001 -8.917 1.00 56.09 288 THR A C 1
ATOM 2310 O O . THR A 1 288 ? 6.470 28.086 -8.512 1.00 56.09 288 THR A O 1
ATOM 2313 N N . GLU A 1 289 ? 7.273 26.822 -10.182 1.00 56.97 289 GLU A N 1
ATOM 2314 C CA . GLU A 1 289 ? 7.368 27.899 -11.177 1.00 56.97 289 GLU A CA 1
ATOM 2315 C C . GLU A 1 289 ? 6.094 28.015 -12.033 1.00 56.97 289 GLU A C 1
ATOM 2317 O O . GLU A 1 289 ? 5.694 29.115 -12.426 1.00 56.97 289 GLU A O 1
ATOM 2322 N N . HIS A 1 290 ? 5.402 26.898 -12.275 1.00 63.25 290 HIS A N 1
ATOM 2323 C CA . HIS A 1 290 ? 4.125 26.864 -13.006 1.00 63.25 290 HIS A CA 1
ATOM 2324 C C . HIS A 1 290 ? 2.946 26.289 -12.201 1.00 63.25 290 HIS A C 1
ATOM 2326 O O . HIS A 1 290 ? 1.844 26.119 -12.741 1.00 63.25 290 HIS A O 1
ATOM 2332 N N . GLY A 1 291 ? 3.154 26.005 -10.914 1.00 64.38 291 GLY A N 1
ATOM 2333 C CA . GLY A 1 291 ? 2.128 25.529 -9.991 1.00 64.38 291 GLY A CA 1
ATOM 2334 C C . GLY A 1 291 ? 1.006 26.545 -9.778 1.00 64.38 291 GLY A C 1
ATOM 2335 O O . GLY A 1 291 ? 1.218 27.755 -9.707 1.00 64.38 291 GLY A O 1
ATOM 2336 N N . SER A 1 292 ? -0.226 26.049 -9.670 1.00 76.12 292 SER A N 1
ATOM 2337 C CA . SER A 1 292 ? -1.386 26.863 -9.315 1.00 76.12 292 SER A CA 1
ATOM 2338 C C . SER A 1 292 ? -1.902 26.379 -7.974 1.00 76.12 292 SER A C 1
ATOM 2340 O O . SER A 1 292 ? -2.455 25.284 -7.900 1.00 76.12 292 SER A O 1
ATOM 2342 N N . TYR A 1 293 ? -1.794 27.227 -6.947 1.00 78.94 293 TYR A N 1
ATOM 2343 C CA . TYR A 1 293 ? -2.233 26.904 -5.587 1.00 78.94 293 TYR A CA 1
ATOM 2344 C C . TYR A 1 293 ? -3.643 26.296 -5.544 1.00 78.94 293 TYR A C 1
ATOM 2346 O O . TYR A 1 293 ? -3.873 25.312 -4.855 1.00 78.94 293 TYR A O 1
ATOM 2354 N N . GLY A 1 294 ? -4.584 26.827 -6.337 1.00 80.12 294 GLY A N 1
ATOM 2355 C CA . GLY A 1 294 ? -5.951 26.302 -6.390 1.00 80.12 294 GLY A CA 1
ATOM 2356 C C . GLY A 1 294 ? -6.048 24.866 -6.920 1.00 80.12 294 GLY A C 1
ATOM 2357 O O . GLY A 1 294 ? -6.890 24.103 -6.457 1.00 80.12 294 GLY A O 1
ATOM 2358 N N . LYS A 1 295 ? -5.181 24.474 -7.863 1.00 78.19 295 LYS A N 1
ATOM 2359 C CA . LYS A 1 295 ? -5.123 23.093 -8.367 1.00 78.19 295 LYS A CA 1
ATOM 2360 C C . LYS A 1 295 ? -4.493 22.155 -7.343 1.00 78.19 295 LYS A C 1
ATOM 2362 O O . LYS A 1 295 ? -5.014 21.062 -7.144 1.00 78.19 295 LYS A O 1
ATOM 2367 N N . ASP A 1 296 ? -3.428 22.594 -6.677 1.00 82.19 296 ASP A N 1
ATOM 2368 C CA . ASP A 1 296 ? -2.747 21.782 -5.667 1.00 82.19 296 ASP A CA 1
ATOM 2369 C C . ASP A 1 296 ? -3.626 21.596 -4.423 1.00 82.19 296 ASP A C 1
ATOM 2371 O O . ASP A 1 296 ? -3.762 20.477 -3.935 1.00 82.19 296 ASP A O 1
ATOM 2375 N N . ALA A 1 297 ? -4.331 22.645 -3.987 1.00 84.56 297 ALA A N 1
ATOM 2376 C CA . ALA A 1 297 ? -5.330 22.566 -2.922 1.00 84.56 297 ALA A CA 1
ATOM 2377 C C . ALA A 1 297 ? -6.487 21.618 -3.289 1.00 84.56 297 ALA A C 1
ATOM 2379 O O . ALA A 1 297 ? -6.883 20.777 -2.485 1.00 84.56 297 ALA A O 1
ATOM 2380 N N . ALA A 1 298 ? -7.003 21.688 -4.523 1.00 85.38 298 ALA A N 1
ATOM 2381 C CA . ALA A 1 298 ? -8.022 20.747 -4.991 1.00 85.38 298 ALA A CA 1
ATOM 2382 C C . ALA A 1 298 ? -7.508 19.293 -5.007 1.00 85.38 298 ALA A C 1
ATOM 2384 O O . ALA A 1 298 ? -8.247 18.374 -4.651 1.00 85.38 298 ALA A O 1
ATOM 2385 N N . GLY A 1 299 ? -6.241 19.083 -5.377 1.00 86.69 299 GLY A N 1
ATOM 2386 C CA . GLY A 1 299 ? -5.592 17.774 -5.323 1.00 86.69 299 GLY A CA 1
ATOM 2387 C C . GLY A 1 299 ? -5.440 17.241 -3.898 1.00 86.69 299 GLY A C 1
ATOM 2388 O O . GLY A 1 299 ? -5.764 16.082 -3.646 1.00 86.69 299 GLY A O 1
ATOM 2389 N N . GLN A 1 300 ? -5.032 18.092 -2.954 1.00 86.94 300 GLN A N 1
ATOM 2390 C CA . GLN A 1 300 ? -4.952 17.745 -1.531 1.00 86.94 300 GLN A CA 1
ATOM 2391 C C . GLN A 1 300 ? -6.324 17.384 -0.950 1.00 86.94 300 GLN A C 1
ATOM 2393 O O . GLN A 1 300 ? -6.441 16.396 -0.233 1.00 86.94 300 GLN A O 1
ATOM 2398 N N . ASN A 1 301 ? -7.385 18.105 -1.319 1.00 89.12 301 ASN A N 1
ATOM 2399 C CA . ASN A 1 301 ? -8.747 17.779 -0.882 1.00 89.12 301 ASN A CA 1
ATOM 2400 C C . ASN A 1 301 ? -9.211 16.403 -1.382 1.00 89.12 301 ASN A C 1
ATOM 2402 O O . ASN A 1 301 ? -9.885 15.665 -0.657 1.00 89.12 301 ASN A O 1
ATOM 2406 N N . LEU A 1 302 ? -8.838 16.029 -2.609 1.00 90.44 302 LEU A N 1
ATOM 2407 C CA . LEU A 1 302 ? -9.143 14.702 -3.139 1.00 90.44 302 LEU A CA 1
ATOM 2408 C C . LEU A 1 302 ? -8.348 13.607 -2.415 1.00 90.44 302 LEU A C 1
ATOM 2410 O O . LEU A 1 302 ? -8.921 12.571 -2.079 1.00 90.44 302 LEU A O 1
ATOM 2414 N N . LEU A 1 303 ? -7.071 13.856 -2.109 1.00 91.12 303 LEU A N 1
ATOM 2415 C CA . LEU A 1 303 ? -6.265 12.960 -1.280 1.00 91.12 303 LEU A CA 1
ATOM 2416 C C . LEU A 1 303 ? -6.893 12.783 0.110 1.00 91.12 303 LEU A C 1
ATOM 2418 O O . LEU A 1 303 ? -7.090 11.651 0.540 1.00 91.12 303 LEU A O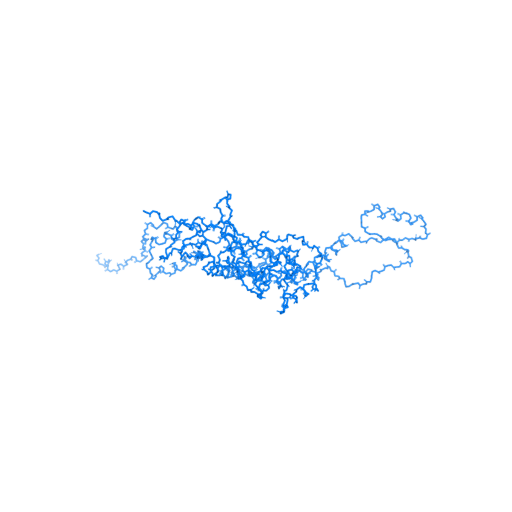 1
ATOM 2422 N N . ASN A 1 304 ? -7.295 13.871 0.771 1.00 91.00 304 ASN A N 1
ATOM 2423 C CA . ASN A 1 304 ? -7.979 13.818 2.066 1.00 91.00 304 ASN A CA 1
ATOM 2424 C C . ASN A 1 304 ? -9.285 13.016 1.982 1.00 91.00 304 ASN A C 1
ATOM 2426 O O . ASN A 1 304 ? -9.570 12.202 2.855 1.00 91.00 304 ASN A O 1
ATOM 2430 N N . SER A 1 305 ? -10.046 13.162 0.894 1.00 93.44 305 SER A N 1
ATOM 2431 C CA . SER A 1 305 ? -11.258 12.364 0.660 1.00 93.44 305 SER A CA 1
ATOM 2432 C C . SER A 1 305 ? -10.955 10.862 0.553 1.00 93.44 305 SER A C 1
ATOM 2434 O O . SER A 1 305 ? -11.723 10.036 1.048 1.00 93.44 305 SER A O 1
ATOM 2436 N N . LEU A 1 306 ? -9.828 10.489 -0.065 1.00 94.75 306 LEU A N 1
ATOM 2437 C CA . LEU A 1 306 ? -9.369 9.098 -0.110 1.00 94.75 306 LEU A CA 1
ATOM 2438 C C . LEU A 1 306 ? -8.916 8.600 1.266 1.00 94.75 306 LEU A C 1
ATOM 2440 O O . LEU A 1 306 ? -9.251 7.474 1.622 1.00 94.75 306 LEU A O 1
ATOM 2444 N N . VAL A 1 307 ? -8.221 9.431 2.046 1.00 94.94 307 VAL A N 1
ATOM 2445 C CA . VAL A 1 307 ? -7.810 9.104 3.423 1.00 94.94 307 VAL A CA 1
ATOM 2446 C C . VAL A 1 307 ? -9.031 8.878 4.317 1.00 94.94 307 VAL A C 1
ATOM 2448 O O . VAL A 1 307 ? -9.065 7.905 5.062 1.00 94.94 307 VAL A O 1
ATOM 2451 N N . LEU A 1 308 ? -10.085 9.687 4.191 1.00 94.31 308 LEU A N 1
ATOM 2452 C CA . LEU A 1 308 ? -11.347 9.459 4.904 1.00 94.31 308 LEU A CA 1
ATOM 2453 C C . LEU A 1 308 ? -12.010 8.132 4.496 1.00 94.31 308 LEU A C 1
ATOM 2455 O O . LEU A 1 308 ? -12.511 7.392 5.343 1.00 94.31 308 LEU A O 1
ATOM 2459 N N . ALA A 1 309 ? -11.985 7.789 3.205 1.00 96.06 309 ALA A N 1
ATOM 2460 C CA . ALA A 1 309 ? -12.482 6.498 2.727 1.00 96.06 309 ALA A CA 1
ATOM 2461 C C . ALA A 1 309 ? -11.627 5.310 3.216 1.00 96.06 309 ALA A C 1
ATOM 2463 O O . ALA A 1 309 ? -12.140 4.199 3.386 1.00 96.06 309 ALA A O 1
ATOM 2464 N N . ASP A 1 310 ? -10.332 5.533 3.434 1.00 97.00 310 ASP A N 1
ATOM 2465 C CA . ASP A 1 310 ? -9.403 4.572 4.023 1.00 97.00 310 ASP A CA 1
ATOM 2466 C C . ASP A 1 310 ? -9.661 4.390 5.526 1.00 97.00 310 ASP A C 1
ATOM 2468 O O . ASP A 1 310 ? -9.759 3.255 5.991 1.00 97.00 310 ASP A O 1
ATOM 2472 N N . MET A 1 311 ? -9.888 5.477 6.265 1.00 96.62 311 MET A N 1
ATOM 2473 C CA . MET A 1 311 ? -10.297 5.446 7.674 1.00 96.62 311 MET A CA 1
ATOM 2474 C C . MET A 1 311 ? -11.608 4.674 7.853 1.00 96.62 311 MET A C 1
ATOM 2476 O O . MET A 1 311 ? -11.682 3.776 8.689 1.00 96.62 311 MET A O 1
ATOM 2480 N N . ALA A 1 312 ? -12.609 4.920 7.003 1.00 97.00 312 ALA A N 1
ATOM 2481 C CA . ALA A 1 312 ? -13.871 4.179 7.032 1.00 97.00 312 ALA A CA 1
ATOM 2482 C C . ALA A 1 312 ? -13.689 2.672 6.748 1.00 97.00 312 ALA A C 1
ATOM 2484 O O . ALA A 1 312 ? -14.354 1.831 7.358 1.00 97.00 312 ALA A O 1
ATOM 2485 N N . LEU A 1 313 ? -12.774 2.304 5.839 1.00 97.62 313 LEU A N 1
ATOM 2486 C CA . LEU A 1 313 ? -12.427 0.901 5.583 1.00 97.62 313 LEU A CA 1
ATOM 2487 C C . LEU A 1 313 ? -11.803 0.249 6.823 1.00 97.62 313 LEU A C 1
ATOM 2489 O O . LEU A 1 313 ? -12.134 -0.891 7.158 1.00 97.62 313 LEU A O 1
ATOM 2493 N N . VAL A 1 314 ? -10.897 0.971 7.481 1.00 98.12 314 VAL A N 1
ATOM 2494 C CA . VAL A 1 314 ? -10.239 0.527 8.708 1.00 98.12 314 VAL A CA 1
ATOM 2495 C C . VAL A 1 314 ? -11.261 0.354 9.822 1.00 98.12 314 VAL A C 1
ATOM 2497 O O . VAL A 1 314 ? -11.326 -0.734 10.377 1.00 98.12 314 VAL A O 1
ATOM 2500 N N . GLU A 1 315 ? -12.130 1.331 10.087 1.00 97.44 315 GLU A N 1
ATOM 2501 C CA . GLU A 1 315 ? -13.201 1.197 11.086 1.00 97.44 315 GLU A CA 1
ATOM 2502 C C . GLU A 1 315 ? -14.095 -0.016 10.824 1.00 97.44 315 GLU A C 1
ATOM 2504 O O . GLU A 1 315 ? -14.427 -0.759 11.750 1.00 97.44 315 GLU A O 1
ATOM 2509 N N . MET A 1 316 ? -14.463 -0.253 9.561 1.00 97.81 316 MET A N 1
ATOM 2510 C CA . MET A 1 316 ? -15.279 -1.402 9.183 1.00 97.81 316 MET A CA 1
ATOM 2511 C C . MET A 1 316 ? -14.596 -2.722 9.562 1.00 97.81 316 MET A C 1
ATOM 2513 O O . MET A 1 316 ? -15.221 -3.568 10.203 1.00 97.81 316 MET A O 1
ATOM 2517 N N . TYR A 1 317 ? -13.330 -2.929 9.188 1.00 98.38 317 TYR A N 1
ATOM 2518 C CA . TYR A 1 317 ? -12.614 -4.173 9.504 1.00 98.38 317 TYR A CA 1
ATOM 2519 C C . TYR A 1 317 ? -12.214 -4.281 10.973 1.00 98.38 317 TYR A C 1
ATOM 2521 O O . TYR A 1 317 ? -12.293 -5.376 11.537 1.00 98.38 317 TYR A O 1
ATOM 2529 N N . MET A 1 318 ? -11.844 -3.162 11.597 1.00 97.62 318 MET A N 1
ATOM 2530 C CA . MET A 1 318 ? -11.533 -3.104 13.018 1.00 97.62 318 MET A CA 1
ATOM 2531 C C . MET A 1 318 ? -12.737 -3.584 13.822 1.00 97.62 318 MET A C 1
ATOM 2533 O O . MET A 1 318 ? -12.618 -4.545 14.569 1.00 97.62 318 MET A O 1
ATOM 2537 N N . ASN A 1 319 ? -13.926 -3.031 13.587 1.00 97.12 319 ASN A N 1
ATOM 2538 C CA . ASN A 1 319 ? -15.122 -3.417 14.336 1.00 97.12 319 ASN A CA 1
ATOM 2539 C C . ASN A 1 319 ? -15.690 -4.790 13.950 1.00 97.12 319 ASN A C 1
ATOM 2541 O O . ASN A 1 319 ? -16.218 -5.492 14.805 1.00 97.12 319 ASN A O 1
ATOM 2545 N N . SER A 1 320 ? -15.614 -5.187 12.675 1.00 96.94 320 SER A N 1
ATOM 2546 C CA . SER A 1 320 ? -16.228 -6.447 12.223 1.00 96.94 320 SER A CA 1
ATOM 2547 C C . SER A 1 320 ? -15.371 -7.689 12.459 1.00 96.94 320 SER A C 1
ATOM 2549 O O . SER A 1 320 ? -15.926 -8.782 12.564 1.00 96.94 320 SER A O 1
ATOM 2551 N N . LYS A 1 321 ? -14.039 -7.552 12.508 1.00 97.06 321 LYS A N 1
ATOM 2552 C CA . LYS A 1 321 ? -13.112 -8.692 12.613 1.00 97.06 321 LYS A CA 1
ATOM 2553 C C . LYS A 1 321 ? -12.100 -8.542 13.741 1.00 97.06 321 LYS A C 1
ATOM 2555 O O . LYS A 1 321 ? -11.919 -9.483 14.504 1.00 97.06 321 LYS A O 1
ATOM 2560 N N . VAL A 1 322 ? -11.453 -7.383 13.861 1.00 97.56 322 VAL A N 1
ATOM 2561 C CA . VAL A 1 322 ? -10.320 -7.214 14.786 1.00 97.56 322 VAL A CA 1
ATOM 2562 C C . VAL A 1 322 ? -10.771 -7.093 16.241 1.00 97.56 322 VAL A C 1
ATOM 2564 O O . VAL A 1 322 ? -10.289 -7.854 17.067 1.00 97.56 322 VAL A O 1
ATOM 2567 N N . MET A 1 323 ? -11.702 -6.194 16.575 1.00 96.50 323 MET A N 1
ATOM 2568 C CA . MET A 1 323 ? -12.181 -6.006 17.953 1.00 96.50 323 MET A CA 1
ATOM 2569 C C . MET A 1 323 ? -12.784 -7.298 18.530 1.00 96.50 323 MET A C 1
ATOM 2571 O O . MET A 1 323 ? -12.394 -7.668 19.636 1.00 96.50 323 MET A O 1
ATOM 2575 N N . PRO A 1 324 ? -13.634 -8.059 17.799 1.00 96.38 324 PRO A N 1
ATOM 2576 C CA . PRO A 1 324 ? -14.109 -9.357 18.282 1.00 96.38 324 PRO A CA 1
ATOM 2577 C C . PRO A 1 324 ? -12.979 -10.364 18.537 1.00 96.38 324 PRO A C 1
ATOM 2579 O O . PRO A 1 324 ? -13.014 -11.087 19.531 1.00 96.38 324 PRO A O 1
ATOM 2582 N N . ALA A 1 325 ? -11.965 -10.398 17.668 1.00 96.31 325 ALA A N 1
ATOM 2583 C CA . ALA A 1 325 ? -10.810 -11.276 17.824 1.00 96.31 325 ALA A CA 1
ATOM 2584 C C . ALA A 1 325 ? -9.951 -10.890 19.039 1.00 96.31 325 ALA A C 1
ATOM 2586 O O . ALA A 1 325 ? -9.629 -11.743 19.863 1.00 96.31 325 ALA A O 1
ATOM 2587 N N . LEU A 1 326 ? -9.647 -9.599 19.202 1.00 96.00 326 LEU A N 1
ATOM 2588 C CA . LEU A 1 326 ? -8.912 -9.080 20.355 1.00 96.00 326 LEU A CA 1
ATOM 2589 C C . LEU A 1 326 ? -9.671 -9.319 21.667 1.00 96.00 326 LEU A C 1
ATOM 2591 O O . LEU A 1 326 ? -9.042 -9.649 22.673 1.00 96.00 326 LEU A O 1
ATOM 2595 N N . ALA A 1 327 ? -11.003 -9.222 21.659 1.00 95.31 327 ALA A N 1
ATOM 2596 C CA . ALA A 1 327 ? -11.832 -9.544 22.817 1.00 95.31 327 ALA A CA 1
ATOM 2597 C C . ALA A 1 327 ? -11.799 -11.040 23.164 1.00 95.31 327 ALA A C 1
ATOM 2599 O O . ALA A 1 327 ? -11.714 -11.402 24.335 1.00 95.31 327 ALA A O 1
ATOM 2600 N N . ALA A 1 328 ? -11.808 -11.919 22.156 1.00 94.31 328 ALA A N 1
ATOM 2601 C CA . ALA A 1 328 ? -11.681 -13.362 22.358 1.00 94.31 328 ALA A CA 1
ATOM 2602 C C . ALA A 1 328 ? -10.292 -13.775 22.882 1.00 94.31 328 ALA A C 1
ATOM 2604 O O . ALA A 1 328 ? -10.187 -14.734 23.646 1.00 94.31 328 ALA A O 1
ATOM 2605 N N . ILE A 1 329 ? -9.237 -13.049 22.495 1.00 92.75 329 ILE A N 1
ATOM 2606 C CA . ILE A 1 329 ? -7.873 -13.237 23.016 1.00 92.75 329 ILE A CA 1
ATOM 2607 C C . ILE A 1 329 ? -7.742 -12.671 24.443 1.00 92.75 329 ILE A C 1
ATOM 2609 O O . ILE A 1 329 ? -6.980 -13.208 25.247 1.00 92.75 329 ILE A O 1
ATOM 2613 N N . GLY A 1 330 ? -8.515 -11.633 24.777 1.00 91.94 330 GLY A N 1
ATOM 2614 C CA . GLY A 1 330 ? -8.501 -10.959 26.079 1.00 91.94 330 GLY A CA 1
ATOM 2615 C C . GLY A 1 330 ? -7.674 -9.669 26.117 1.00 91.94 330 GLY A C 1
ATOM 2616 O O . GLY A 1 330 ? -7.312 -9.222 27.198 1.00 91.94 330 GLY A O 1
ATOM 2617 N N . ILE A 1 331 ? -7.363 -9.075 24.958 1.00 92.38 331 ILE A N 1
ATOM 2618 C CA . ILE A 1 331 ? -6.645 -7.790 24.867 1.00 92.38 331 ILE A CA 1
ATOM 2619 C C . ILE A 1 331 ? -7.568 -6.610 25.170 1.00 92.38 331 ILE A C 1
ATOM 2621 O O . ILE A 1 331 ? -7.153 -5.654 25.814 1.00 92.38 331 ILE A O 1
ATOM 2625 N N . VAL A 1 332 ? -8.816 -6.679 24.703 1.00 93.62 332 VAL A N 1
ATOM 2626 C CA . VAL A 1 332 ? -9.829 -5.637 24.913 1.00 93.62 332 VAL A CA 1
ATOM 2627 C C . VAL A 1 332 ? -11.094 -6.243 25.527 1.00 93.62 332 VAL A C 1
ATOM 2629 O O . VAL A 1 332 ? -11.340 -7.441 25.360 1.00 93.62 332 VAL A O 1
ATOM 2632 N N . PRO A 1 333 ? -11.920 -5.458 26.234 1.00 93.00 333 PRO A N 1
ATOM 2633 C CA . PRO A 1 333 ? -13.230 -5.913 26.682 1.00 93.00 333 PRO A CA 1
ATOM 2634 C C . PRO A 1 333 ? -14.144 -6.340 25.522 1.00 93.00 333 PRO A C 1
ATOM 2636 O O . PRO A 1 333 ? -13.988 -5.925 24.372 1.00 93.00 333 PRO A O 1
ATOM 2639 N N . ALA A 1 334 ? -15.148 -7.164 25.832 1.00 90.75 334 ALA A N 1
ATOM 2640 C CA . ALA A 1 334 ? -16.221 -7.442 24.883 1.00 90.75 334 ALA A CA 1
ATOM 2641 C C . ALA A 1 334 ? -17.002 -6.154 24.561 1.00 90.75 334 ALA A C 1
ATOM 2643 O O . ALA A 1 334 ? -17.124 -5.266 25.403 1.00 90.75 334 ALA A O 1
ATOM 2644 N N . ASP A 1 335 ? -17.543 -6.077 23.344 1.00 89.69 335 ASP A N 1
ATOM 2645 C CA . ASP A 1 335 ? -18.332 -4.948 22.828 1.00 89.69 335 ASP A CA 1
ATOM 2646 C C . ASP A 1 335 ? -17.578 -3.614 22.655 1.00 89.69 335 ASP A C 1
ATOM 2648 O O . ASP A 1 335 ? -18.207 -2.601 22.336 1.00 89.69 335 ASP A O 1
ATOM 2652 N N . THR A 1 336 ? -16.245 -3.599 22.785 1.00 94.38 336 THR A N 1
ATOM 2653 C CA . THR A 1 336 ? -15.427 -2.423 22.460 1.00 94.38 336 THR A CA 1
ATOM 2654 C C . THR A 1 336 ? -15.563 -2.050 20.985 1.00 94.38 336 THR A C 1
ATOM 2656 O O . THR A 1 336 ? -15.415 -2.895 20.096 1.00 94.38 336 THR A O 1
ATOM 2659 N N . LYS A 1 337 ? -15.810 -0.765 20.712 1.00 95.38 337 LYS A N 1
ATOM 2660 C CA . LYS A 1 337 ? -15.890 -0.226 19.347 1.00 95.38 337 LYS A CA 1
ATOM 2661 C C . LYS A 1 337 ? -14.741 0.724 19.063 1.00 95.38 337 LYS A C 1
ATOM 2663 O O . LYS A 1 337 ? -14.450 1.606 19.859 1.00 95.38 337 LYS A O 1
ATOM 2668 N N . PHE A 1 338 ? -14.141 0.571 17.894 1.00 96.69 338 PHE A N 1
ATOM 2669 C CA . PHE A 1 338 ? -13.100 1.436 17.362 1.00 96.69 338 PHE A CA 1
ATOM 2670 C C . PHE A 1 338 ? -13.715 2.506 16.457 1.00 96.69 338 PHE A C 1
ATOM 2672 O O . PHE A 1 338 ? -14.499 2.176 15.561 1.00 96.69 338 PHE A O 1
ATOM 2679 N N . LYS A 1 339 ? -13.335 3.770 16.636 1.00 96.12 339 LYS A N 1
ATOM 2680 C CA . LYS A 1 339 ? -13.707 4.854 15.719 1.00 96.12 339 LYS A CA 1
ATOM 2681 C C . LYS A 1 339 ? -12.601 5.898 15.667 1.00 96.12 339 LYS A C 1
ATOM 2683 O O . LYS A 1 339 ? -12.063 6.263 16.708 1.00 96.12 339 LYS A O 1
ATOM 2688 N N . PHE A 1 340 ? -12.284 6.400 14.482 1.00 94.94 340 PHE A N 1
ATOM 2689 C CA . PHE A 1 340 ? -11.374 7.523 14.356 1.00 94.94 340 PHE A CA 1
ATOM 2690 C C . PHE A 1 340 ? -12.005 8.807 14.888 1.00 94.94 340 PHE A C 1
ATOM 2692 O O . PHE A 1 340 ? -13.203 9.071 14.740 1.00 94.94 340 PHE A O 1
ATOM 2699 N N . GLU A 1 341 ? -11.160 9.634 15.480 1.00 88.38 341 GLU A N 1
ATOM 2700 C CA . GLU A 1 341 ? -11.479 11.018 15.753 1.00 88.38 341 GLU A CA 1
ATOM 2701 C C . GLU A 1 341 ? -11.411 11.782 14.429 1.00 88.38 341 GLU A C 1
ATOM 2703 O O . GLU A 1 341 ? -10.351 11.943 13.822 1.00 88.38 341 GLU A O 1
ATOM 2708 N N . MET A 1 342 ? -12.568 12.215 13.932 1.00 76.50 342 MET A N 1
ATOM 2709 C CA . MET A 1 342 ? -12.591 13.104 12.780 1.00 76.50 342 MET A CA 1
ATOM 2710 C C . MET A 1 342 ? -12.151 14.485 13.248 1.00 76.50 342 MET A C 1
ATOM 2712 O O . MET A 1 342 ? -12.840 15.103 14.057 1.00 76.50 342 MET A O 1
ATOM 2716 N N . ALA A 1 343 ? -11.017 14.958 12.731 1.00 66.94 343 ALA A N 1
ATOM 2717 C CA . ALA A 1 343 ? -10.580 16.326 12.955 1.00 66.94 343 ALA A CA 1
ATOM 2718 C C . ALA A 1 343 ? -11.667 17.284 12.445 1.00 66.94 343 ALA A C 1
ATOM 2720 O O . ALA A 1 343 ? -11.967 17.320 11.250 1.00 66.94 343 ALA A O 1
ATOM 2721 N N . GLU A 1 344 ? -12.286 18.027 13.361 1.00 66.44 344 GLU A N 1
ATOM 2722 C CA . GLU A 1 344 ? -13.187 19.120 13.009 1.00 66.44 344 GLU A CA 1
ATOM 2723 C C . GLU A 1 344 ? -12.352 20.220 12.335 1.00 66.44 344 GLU A C 1
ATOM 2725 O O . GLU A 1 344 ? -11.313 20.628 12.863 1.00 66.44 344 GLU A O 1
ATOM 2730 N N . ASP A 1 345 ? -12.779 20.708 11.165 1.00 73.56 345 ASP A N 1
ATOM 2731 C CA . ASP A 1 345 ? -12.155 21.886 10.562 1.00 73.56 345 ASP A CA 1
ATOM 2732 C C . ASP A 1 345 ? -12.505 23.101 11.427 1.00 73.56 345 ASP A C 1
ATOM 2734 O O . ASP A 1 345 ? -13.573 23.705 11.306 1.00 73.56 345 ASP A O 1
ATOM 2738 N N . LEU A 1 346 ? -11.595 23.440 12.339 1.00 73.12 346 LEU A N 1
ATOM 2739 C CA . LEU A 1 346 ? -11.753 24.561 13.257 1.00 73.12 346 LEU A CA 1
ATOM 2740 C C . LEU A 1 346 ? -11.951 25.888 12.514 1.00 73.12 346 LEU A C 1
ATOM 2742 O O . LEU A 1 346 ? -12.616 26.773 13.044 1.00 73.12 346 LEU A O 1
ATOM 2746 N N . ALA A 1 347 ? -11.421 26.053 11.298 1.00 75.75 347 ALA A N 1
ATOM 2747 C CA . ALA A 1 347 ? -11.606 27.280 10.530 1.00 75.75 347 ALA A CA 1
ATOM 2748 C C . ALA A 1 347 ? -13.020 27.363 9.938 1.00 75.75 347 ALA A C 1
ATOM 2750 O O . ALA A 1 347 ? -13.649 28.424 9.999 1.00 75.75 347 ALA A O 1
ATOM 2751 N N . GLU A 1 348 ? -13.543 26.256 9.408 1.00 78.06 348 GLU A N 1
ATOM 2752 C CA . GLU A 1 348 ? -14.933 26.180 8.949 1.00 78.06 348 GLU A CA 1
ATOM 2753 C C . GLU A 1 348 ? -15.914 26.320 10.121 1.00 78.06 348 GLU A C 1
ATOM 2755 O O . GLU A 1 348 ? -16.837 27.136 10.059 1.00 78.06 348 GLU A O 1
ATOM 2760 N N . LEU A 1 349 ? -15.668 25.614 11.228 1.00 78.94 349 LEU A N 1
ATOM 2761 C CA . LEU A 1 349 ? -16.481 25.699 12.441 1.00 78.94 349 LEU A CA 1
ATOM 2762 C C . LEU A 1 349 ? -16.461 27.114 13.027 1.00 78.94 349 LEU A C 1
ATOM 2764 O O . LEU A 1 349 ? -17.505 27.634 13.424 1.00 78.94 349 LEU A O 1
ATOM 2768 N N . TRP A 1 350 ? -15.300 27.776 13.036 1.00 81.94 350 TRP A N 1
ATOM 2769 C CA . TRP A 1 350 ? -15.186 29.178 13.432 1.00 81.94 350 TRP A CA 1
ATOM 2770 C C . TRP A 1 350 ? -16.002 30.080 12.511 1.00 81.94 350 TRP A C 1
ATOM 2772 O O . TRP A 1 350 ? -16.764 30.915 12.991 1.00 81.94 350 TRP A O 1
ATOM 2782 N N . LYS A 1 351 ? -15.915 29.886 11.191 1.00 85.38 351 LYS A N 1
ATOM 2783 C CA . LYS A 1 351 ? -16.707 30.652 10.227 1.00 85.38 351 LYS A CA 1
ATOM 2784 C C . LYS A 1 351 ? -18.209 30.482 10.479 1.00 85.38 351 LYS A C 1
ATOM 2786 O O . LYS A 1 351 ? -18.898 31.489 10.632 1.00 85.38 351 LYS A O 1
ATOM 2791 N N . MET A 1 352 ? -18.699 29.249 10.619 1.00 82.00 352 MET A N 1
ATOM 2792 C CA . MET A 1 352 ? -20.103 28.968 10.956 1.00 82.00 352 MET A CA 1
ATOM 2793 C C . MET A 1 352 ? -20.514 29.624 12.278 1.00 82.00 352 MET A C 1
ATOM 2795 O O . MET A 1 352 ? -21.573 30.241 12.363 1.00 82.00 352 MET A O 1
ATOM 2799 N N . THR A 1 353 ? -19.647 29.547 13.291 1.00 82.12 353 THR A N 1
ATOM 2800 C CA . THR A 1 353 ? -19.847 30.194 14.594 1.00 82.12 353 THR A CA 1
ATOM 2801 C C . THR A 1 353 ? -19.983 31.709 14.416 1.00 82.12 353 THR A C 1
ATOM 2803 O O . THR A 1 353 ? -20.949 32.301 14.888 1.00 82.12 353 THR A O 1
ATOM 2806 N N . THR A 1 354 ? -19.082 32.347 13.661 1.00 83.44 354 THR A N 1
ATOM 2807 C CA . THR A 1 354 ? -19.131 33.796 13.406 1.00 83.44 354 THR A CA 1
ATOM 2808 C C . THR A 1 354 ? -20.343 34.238 12.590 1.00 83.44 354 THR A C 1
ATOM 2810 O O . THR A 1 354 ? -20.885 35.309 12.854 1.00 83.44 354 THR A O 1
ATOM 2813 N N . GLU A 1 355 ? -20.801 33.422 11.640 1.00 87.38 355 GLU A N 1
ATOM 2814 C CA . GLU A 1 355 ? -22.009 33.681 10.849 1.00 87.38 355 GLU A CA 1
ATOM 2815 C C . GLU A 1 355 ? -23.297 33.470 11.662 1.00 87.38 355 GLU A C 1
ATOM 2817 O O . GLU A 1 355 ? -24.311 34.106 11.372 1.00 87.38 355 GLU A O 1
ATOM 2822 N N . ALA A 1 356 ? -23.261 32.624 12.699 1.00 84.31 356 ALA A N 1
ATOM 2823 C CA . ALA A 1 356 ? -24.383 32.372 13.601 1.00 84.31 356 ALA A CA 1
ATOM 2824 C C . ALA A 1 356 ? -24.512 33.412 14.731 1.00 84.31 356 ALA A C 1
ATOM 2826 O O . ALA A 1 356 ? -25.632 33.670 15.173 1.00 84.31 356 ALA A O 1
ATOM 2827 N N . LEU A 1 357 ? -23.410 34.047 15.161 1.00 84.00 357 LEU A N 1
ATOM 2828 C CA . LEU A 1 357 ? -23.389 35.066 16.230 1.00 84.00 357 LEU A CA 1
ATOM 2829 C C . LEU A 1 357 ? -24.435 36.198 16.087 1.00 84.00 357 LEU A C 1
ATOM 2831 O O . LEU A 1 357 ? -24.941 36.649 17.113 1.00 84.00 357 LEU A O 1
ATOM 2835 N N . PRO A 1 358 ? -24.784 36.697 14.879 1.00 84.94 358 PRO A N 1
ATOM 2836 C CA . PRO A 1 358 ? -25.827 37.715 14.726 1.00 84.94 358 PRO A CA 1
ATOM 2837 C C . PRO A 1 358 ? -27.251 37.211 15.001 1.00 84.94 358 PRO A C 1
ATOM 2839 O O . PRO A 1 358 ? -28.136 38.022 15.264 1.00 84.94 358 PRO A O 1
ATOM 2842 N N . TYR A 1 359 ? -27.486 35.900 14.901 1.00 83.75 359 TYR A N 1
ATOM 2843 C CA . TYR A 1 359 ? -28.819 35.292 14.972 1.00 83.75 359 TYR A CA 1
ATOM 2844 C C . TYR A 1 359 ? -29.050 34.500 16.263 1.00 83.75 359 TYR A C 1
ATOM 2846 O O .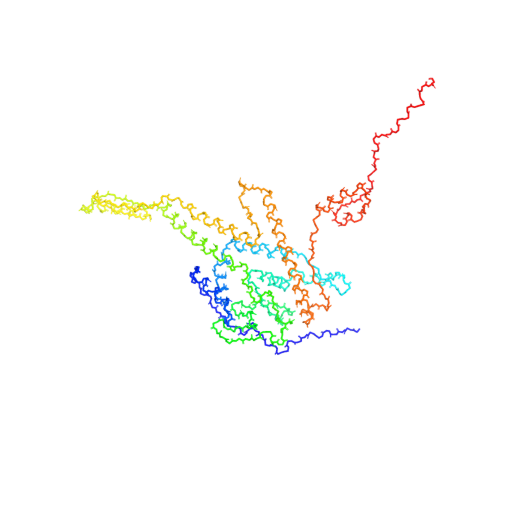 TYR A 1 359 ? -30.196 34.355 16.688 1.00 83.75 359 TYR A O 1
ATOM 2854 N N . TYR A 1 360 ? -27.981 34.001 16.888 1.00 81.00 360 TYR A N 1
ATOM 2855 C CA . TYR A 1 360 ? -28.042 33.128 18.056 1.00 81.00 360 TYR A CA 1
ATOM 2856 C C . TYR A 1 360 ? -27.010 33.530 19.113 1.00 81.00 360 TYR A C 1
ATOM 2858 O O . TYR A 1 360 ? -25.896 33.942 18.790 1.00 81.00 360 TYR A O 1
ATOM 2866 N N . GLU A 1 361 ? -27.367 33.367 20.390 1.00 76.44 361 GLU A N 1
ATOM 2867 C CA . GLU A 1 361 ? -26.390 33.437 21.477 1.00 76.44 361 GLU A CA 1
ATOM 2868 C C . GLU A 1 361 ? -25.631 32.111 21.555 1.00 76.44 361 GLU A C 1
ATOM 2870 O O . GLU A 1 361 ? -26.235 31.045 21.676 1.00 76.44 361 GLU A O 1
ATOM 2875 N N . ILE A 1 362 ? -24.306 32.188 21.468 1.00 79.06 362 ILE A N 1
ATOM 2876 C CA . ILE A 1 362 ? -23.413 31.031 21.531 1.00 79.06 362 ILE A CA 1
ATOM 2877 C C . ILE A 1 362 ? -22.814 30.968 22.933 1.00 79.06 362 ILE A C 1
ATOM 2879 O O . ILE A 1 362 ? -22.415 31.998 23.481 1.00 79.06 362 ILE A O 1
ATOM 2883 N N . ASP A 1 363 ? -22.765 29.766 23.503 1.00 80.44 363 ASP A N 1
ATOM 2884 C CA . ASP A 1 363 ? -22.237 29.527 24.843 1.00 80.44 363 ASP A CA 1
ATOM 2885 C C . ASP A 1 363 ? -20.731 29.870 24.925 1.00 80.44 363 ASP A C 1
ATOM 2887 O O . ASP A 1 363 ? -19.921 29.263 24.214 1.00 80.44 363 ASP A O 1
ATOM 2891 N N . PRO A 1 364 ? -20.328 30.829 25.781 1.00 78.69 364 PRO A N 1
ATOM 2892 C CA . PRO A 1 364 ? -18.927 31.171 25.997 1.00 78.69 364 PRO A CA 1
ATOM 2893 C C . PRO A 1 364 ? -18.055 30.011 26.491 1.00 78.69 364 PRO A C 1
ATOM 2895 O O . PRO A 1 364 ? -16.870 29.982 26.157 1.00 78.69 364 PRO A O 1
ATOM 2898 N N . GLU A 1 365 ? -18.603 29.070 27.271 1.00 79.56 365 GLU A N 1
ATOM 2899 C CA . GLU A 1 365 ? -17.844 27.906 27.751 1.00 79.56 365 GLU A CA 1
ATOM 2900 C C . GLU A 1 365 ? -17.524 26.949 26.601 1.00 79.56 365 GLU A C 1
ATOM 2902 O O . GLU A 1 365 ? -16.384 26.506 26.472 1.00 79.56 365 GLU A O 1
ATOM 2907 N N . TRP A 1 366 ? -18.482 26.731 25.696 1.00 81.88 366 TRP A N 1
ATOM 2908 C CA . TRP A 1 366 ? -18.267 25.948 24.480 1.00 81.88 366 TRP A CA 1
ATOM 2909 C C . TRP A 1 366 ? -17.224 26.586 23.549 1.00 81.88 366 TRP A C 1
ATOM 2911 O O . TRP A 1 366 ? -16.345 25.890 23.048 1.00 81.88 366 TRP A O 1
ATOM 2921 N N . VAL A 1 367 ? -17.260 27.912 23.347 1.00 78.31 367 VAL A N 1
ATOM 2922 C CA . VAL A 1 367 ? -16.257 28.620 22.520 1.00 78.31 367 VAL A CA 1
ATOM 2923 C C . VAL A 1 367 ? -14.859 28.520 23.133 1.00 78.31 367 VAL A C 1
ATOM 2925 O O . VAL A 1 367 ? -13.871 28.364 22.410 1.00 78.31 367 VAL A O 1
ATOM 2928 N N . LYS A 1 368 ? -14.767 28.594 24.464 1.00 78.94 368 LYS A N 1
ATOM 2929 C CA . LYS A 1 368 ? -13.507 28.437 25.191 1.00 78.94 368 LYS A CA 1
ATOM 2930 C C . LYS A 1 368 ? -12.940 27.028 25.036 1.00 78.94 368 LYS A C 1
ATOM 2932 O O . LYS A 1 368 ? -11.757 26.901 24.742 1.00 78.94 368 LYS A O 1
ATOM 2937 N N . ASP A 1 369 ? -13.769 26.004 25.214 1.00 79.00 369 ASP A N 1
ATOM 2938 C CA . ASP A 1 369 ? -13.367 24.599 25.104 1.00 79.00 369 ASP A CA 1
ATOM 2939 C C . ASP A 1 369 ? -12.959 24.231 23.667 1.00 79.00 369 ASP A C 1
ATOM 2941 O O . ASP A 1 369 ? -11.899 23.654 23.440 1.00 79.00 369 ASP A O 1
ATOM 2945 N N . LYS A 1 370 ? -13.744 24.662 22.671 1.00 77.75 370 LYS A N 1
ATOM 2946 C CA . LYS A 1 370 ? -13.515 24.316 21.261 1.00 77.75 370 LYS A CA 1
ATOM 2947 C C . LYS A 1 370 ? -12.422 25.127 20.562 1.00 77.75 370 LYS A C 1
ATOM 2949 O O . LYS A 1 370 ? -11.728 24.576 19.714 1.00 77.75 370 LYS A O 1
ATOM 2954 N N . PHE A 1 371 ? -12.258 26.416 20.878 1.00 77.75 371 PHE A N 1
ATOM 2955 C CA . PHE A 1 371 ? -11.306 27.301 20.180 1.00 77.75 371 PHE A CA 1
ATOM 2956 C C . PHE A 1 371 ? -10.165 27.822 21.066 1.00 77.75 371 PHE A C 1
ATOM 2958 O O . PHE A 1 371 ? -9.303 28.553 20.577 1.00 77.75 371 PHE A O 1
ATOM 2965 N N . GLY A 1 372 ? -10.151 27.499 22.363 1.00 72.94 372 GLY A N 1
ATOM 2966 C CA . GLY A 1 372 ? -9.133 27.984 23.303 1.00 72.94 372 GLY A CA 1
ATOM 2967 C C . GLY A 1 372 ? -9.202 29.491 23.582 1.00 72.94 372 GLY A C 1
ATOM 2968 O O . GLY A 1 372 ? -8.225 30.079 24.043 1.00 72.94 372 GLY A O 1
ATOM 2969 N N . LEU A 1 373 ? -10.330 30.143 23.279 1.00 73.56 373 LEU A N 1
ATOM 2970 C CA . LEU A 1 373 ? -10.509 31.584 23.458 1.00 73.56 373 LEU A CA 1
ATOM 2971 C C . LEU A 1 373 ? -11.029 31.901 24.861 1.00 73.56 373 LEU A C 1
ATOM 2973 O O . LEU A 1 373 ? -12.132 31.508 25.238 1.00 73.56 373 LEU A O 1
ATOM 2977 N N . GLU A 1 374 ? -10.269 32.677 25.629 1.00 70.44 374 GLU A N 1
ATOM 2978 C CA . GLU A 1 374 ? -10.736 33.176 26.921 1.00 70.44 374 GLU A CA 1
ATOM 2979 C C . GLU A 1 374 ? -11.772 34.293 26.730 1.00 70.44 374 GLU A C 1
ATOM 2981 O O . GLU A 1 374 ? -11.446 35.436 26.402 1.00 70.44 374 GLU A O 1
ATOM 2986 N N . VAL A 1 375 ? -13.048 33.968 26.950 1.00 67.25 375 VAL A N 1
ATOM 2987 C CA . VAL A 1 375 ? -14.137 34.949 26.909 1.00 67.25 375 VAL A CA 1
ATOM 2988 C C . VAL A 1 375 ? -14.226 35.665 28.258 1.00 67.25 375 VAL A C 1
ATOM 2990 O O . VAL A 1 375 ? -14.664 35.098 29.253 1.00 67.25 375 VAL A O 1
ATOM 2993 N N . THR A 1 376 ? -13.821 36.935 28.293 1.00 66.62 376 THR A N 1
ATOM 2994 C CA . THR A 1 376 ? -13.782 37.759 29.518 1.00 66.62 376 THR A CA 1
ATOM 2995 C C . THR A 1 376 ? -15.068 38.561 29.783 1.00 66.62 376 THR A C 1
ATOM 2997 O O . THR A 1 376 ? -15.164 39.240 30.803 1.00 66.62 376 THR A O 1
ATOM 3000 N N . GLY A 1 377 ? -16.079 38.467 28.904 1.00 66.31 377 GLY A N 1
ATOM 3001 C CA . GLY A 1 377 ? -17.411 39.075 29.063 1.00 66.31 377 GLY A CA 1
ATOM 3002 C C . GLY A 1 377 ? -18.089 39.444 27.732 1.00 66.31 377 GLY A C 1
ATOM 3003 O O . GLY A 1 377 ? -17.451 39.422 26.678 1.00 66.31 377 GLY A O 1
ATOM 3004 N N . LYS A 1 378 ? -19.387 39.805 27.758 1.00 66.12 378 LYS A N 1
ATOM 3005 C CA . LYS A 1 378 ? -20.081 40.381 26.585 1.00 66.12 378 LYS A CA 1
ATOM 3006 C C . LYS A 1 378 ? -19.548 41.802 26.343 1.00 66.12 378 LYS A C 1
ATOM 3008 O O . LYS A 1 378 ? -19.534 42.625 27.254 1.00 66.12 378 LYS A O 1
ATOM 3013 N N . ARG A 1 379 ? -19.113 42.101 25.116 1.00 63.53 379 ARG A N 1
ATOM 3014 C CA . ARG A 1 379 ? -18.679 43.450 24.714 1.00 63.53 379 ARG A CA 1
ATOM 3015 C C . ARG A 1 379 ? -19.903 44.377 24.733 1.00 63.53 379 ARG A C 1
ATOM 3017 O O . ARG A 1 379 ? -20.873 44.092 24.033 1.00 63.53 379 ARG A O 1
ATOM 3024 N N . GLU A 1 380 ? -19.884 45.454 25.518 1.00 51.56 380 GLU A N 1
ATOM 3025 C CA . GLU A 1 380 ? -20.962 46.454 25.490 1.00 51.56 380 GLU A CA 1
ATOM 3026 C C . GLU A 1 380 ? -21.068 47.050 24.077 1.00 51.56 380 GLU A C 1
ATOM 3028 O O . GLU A 1 380 ? -20.087 47.559 23.528 1.00 51.56 380 GLU A O 1
ATOM 3033 N N . GLN A 1 381 ? -22.249 46.962 23.457 1.00 54.28 381 GLN A N 1
ATOM 3034 C CA . GLN A 1 381 ? -22.510 47.645 22.193 1.00 54.28 381 GLN A CA 1
ATOM 3035 C C . GLN A 1 381 ? -22.547 49.152 22.458 1.00 54.28 381 GLN A C 1
ATOM 3037 O O . GLN A 1 381 ? -23.508 49.672 23.025 1.00 54.28 381 GLN A O 1
ATOM 3042 N N . SER A 1 382 ? -21.521 49.878 22.018 1.00 45.34 382 SER A N 1
ATOM 3043 C CA . SER A 1 382 ? -21.609 51.327 21.893 1.00 45.34 382 SER A CA 1
ATOM 3044 C C . SER A 1 382 ? -22.573 51.655 20.752 1.00 45.34 382 SER A C 1
ATOM 3046 O O . SER A 1 382 ? -22.207 51.643 19.581 1.00 45.34 382 SER A O 1
ATOM 3048 N N . ASN A 1 383 ? -23.833 51.928 21.091 1.00 44.00 383 ASN A N 1
ATOM 3049 C CA . ASN A 1 383 ? -24.812 52.475 20.156 1.00 44.00 383 ASN A CA 1
ATOM 3050 C C . ASN A 1 383 ? -24.289 53.841 19.650 1.00 44.00 383 ASN A C 1
ATOM 3052 O O . ASN A 1 383 ? -24.227 54.777 20.449 1.00 44.00 383 ASN A O 1
ATOM 3056 N N . PRO A 1 384 ? -23.919 54.021 18.363 1.00 49.34 384 PRO A N 1
ATOM 3057 C CA . PRO A 1 384 ? -23.361 55.292 17.883 1.00 49.34 384 PRO A CA 1
ATOM 3058 C C . PRO A 1 384 ? -24.410 56.403 17.730 1.00 49.34 384 PRO A C 1
ATOM 3060 O O . PRO A 1 384 ? -24.070 57.526 17.371 1.00 49.34 384 PRO A O 1
ATOM 3063 N N . PHE A 1 385 ? -25.683 56.109 18.002 1.00 45.56 385 PHE A N 1
ATOM 3064 C CA . PHE A 1 385 ? -26.776 57.074 17.989 1.00 45.56 385 PHE A CA 1
ATOM 3065 C C . PHE A 1 385 ? -27.397 57.168 19.381 1.00 45.56 385 PHE A C 1
ATOM 3067 O O . PHE A 1 385 ? -28.476 56.646 19.654 1.00 45.56 385 PHE A O 1
ATOM 3074 N N . GLY A 1 386 ? -26.680 57.857 20.271 1.00 42.88 386 GLY A N 1
ATOM 3075 C CA . GLY A 1 386 ? -27.288 58.461 21.448 1.00 42.88 386 GLY A CA 1
ATOM 3076 C C . GLY A 1 386 ? -28.419 59.394 21.012 1.00 42.88 386 GLY A C 1
ATOM 3077 O O . GLY A 1 386 ? -28.279 60.157 20.056 1.00 42.88 386 GLY A O 1
ATOM 3078 N N . SER A 1 387 ? -29.551 59.283 21.699 1.00 44.97 387 SER A N 1
ATOM 3079 C CA . SER A 1 387 ? -30.764 60.075 21.520 1.00 44.97 387 SER A CA 1
ATOM 3080 C C . SER A 1 387 ? -30.472 61.560 21.255 1.00 44.97 387 SER A C 1
ATOM 3082 O O . SER A 1 387 ? -30.125 62.310 22.170 1.00 44.97 387 SER A O 1
ATOM 3084 N N . LEU A 1 388 ? -30.670 62.010 20.015 1.00 43.06 388 LEU A N 1
ATOM 3085 C CA . LEU A 1 388 ? -30.818 63.430 19.710 1.00 43.06 388 LEU A CA 1
ATOM 3086 C C . LEU A 1 388 ? -32.194 63.880 20.221 1.00 43.06 388 LEU A C 1
ATOM 3088 O O . LEU A 1 388 ? -33.175 63.884 19.481 1.00 43.06 388 LEU A O 1
ATOM 3092 N N . ASN A 1 389 ? -32.272 64.247 21.502 1.00 46.38 389 ASN A N 1
ATOM 3093 C CA . ASN A 1 389 ? -33.402 64.996 22.054 1.00 46.38 389 ASN A CA 1
ATOM 3094 C C . ASN A 1 389 ? -33.368 66.429 21.497 1.00 46.38 389 ASN A C 1
ATOM 3096 O O . ASN A 1 389 ? -32.886 67.358 22.138 1.00 46.38 389 ASN A O 1
ATOM 3100 N N . ALA A 1 390 ? -33.867 66.610 20.275 1.00 51.97 390 ALA A N 1
ATOM 3101 C CA . ALA A 1 390 ? -33.993 67.904 19.606 1.00 51.97 390 ALA A CA 1
ATOM 3102 C C . ALA A 1 390 ? -35.351 68.581 19.894 1.00 51.97 390 ALA A C 1
ATOM 3104 O O . ALA A 1 390 ? -36.029 69.011 18.964 1.00 51.97 390 ALA A O 1
ATOM 3105 N N . ALA A 1 391 ? -35.779 68.654 21.163 1.00 49.09 391 ALA A N 1
ATOM 3106 C CA . ALA A 1 391 ? -37.093 69.224 21.497 1.00 49.09 391 ALA A CA 1
ATOM 3107 C C . ALA A 1 391 ? -37.209 70.034 22.806 1.00 49.09 391 ALA A C 1
ATOM 3109 O O . ALA A 1 391 ? -38.315 70.459 23.120 1.00 49.09 391 ALA A O 1
ATOM 3110 N N . GLU A 1 392 ? -36.133 70.328 23.547 1.00 48.41 392 GLU A N 1
ATOM 3111 C CA . GLU A 1 392 ? -36.258 71.070 24.827 1.00 48.41 392 GLU A CA 1
ATOM 3112 C C . GLU A 1 392 ? -35.297 72.261 25.002 1.00 48.41 392 GLU A C 1
ATOM 3114 O O . GLU A 1 392 ? -34.930 72.622 26.115 1.00 48.41 392 GLU A O 1
ATOM 3119 N N . SER A 1 393 ? -34.876 72.933 23.926 1.00 49.66 393 SER A N 1
ATOM 3120 C CA . SER A 1 393 ? -33.968 74.095 24.064 1.00 49.66 393 SER A CA 1
ATOM 3121 C C . SER A 1 393 ? -34.288 75.284 23.158 1.00 49.66 393 SER A C 1
ATOM 3123 O O . SER A 1 393 ? -33.382 76.017 22.778 1.00 49.66 393 SER A O 1
ATOM 3125 N N . PHE A 1 394 ? -35.563 75.494 22.808 1.00 48.47 394 PHE A N 1
ATOM 3126 C CA . PHE A 1 394 ? -35.987 76.634 21.975 1.00 48.47 394 PHE A CA 1
ATOM 3127 C C . PHE A 1 394 ? -36.881 77.675 22.670 1.00 48.47 394 PHE A C 1
ATOM 3129 O O . PHE A 1 394 ? -37.376 78.580 22.006 1.00 48.47 394 PHE A O 1
ATOM 3136 N N . PHE A 1 395 ? -37.038 77.609 23.996 1.00 45.97 395 PHE A N 1
ATOM 3137 C CA . PHE A 1 395 ? -37.642 78.689 24.784 1.00 45.97 395 PHE A CA 1
ATOM 3138 C C . PHE A 1 395 ? -37.012 78.773 26.178 1.00 45.97 395 PHE A C 1
ATOM 3140 O O . PHE A 1 395 ? -37.502 78.104 27.081 1.00 45.97 395 PHE A O 1
ATOM 3147 N N . VAL A 1 396 ? -35.964 79.592 26.335 1.00 42.91 396 VAL A N 1
ATOM 3148 C CA . VAL A 1 396 ? -35.760 80.539 27.457 1.00 42.91 396 VAL A CA 1
ATOM 3149 C C . VAL A 1 396 ? -34.913 81.697 26.946 1.00 42.91 396 VAL A C 1
ATOM 3151 O O . VAL A 1 396 ? -33.855 81.412 26.340 1.00 42.91 396 VAL A O 1
#

pLDDT: mean 84.3, std 14.84, range [30.19, 98.38]